Protein AF-A0A1Z5JVR9-F1 (afdb_monomer)

Radius of gyration: 20.33 Å; Cα contacts (8 Å, |Δi|>4): 1085; chains: 1; bounding box: 62×48×55 Å

Structure (mmCIF, N/CA/C/O backbone):
data_AF-A0A1Z5JVR9-F1
#
_entry.id   AF-A0A1Z5JVR9-F1
#
loop_
_atom_site.group_PDB
_atom_site.id
_atom_site.type_symbol
_atom_site.label_atom_id
_atom_site.label_alt_id
_atom_site.label_comp_id
_atom_site.label_asym_id
_atom_site.label_entity_id
_atom_site.label_seq_id
_atom_site.pdbx_PDB_ins_code
_atom_site.Cartn_x
_atom_site.Cartn_y
_atom_site.Cartn_z
_atom_site.occupancy
_atom_site.B_iso_or_equiv
_atom_site.auth_seq_id
_atom_site.auth_comp_id
_atom_site.auth_asym_id
_atom_site.auth_atom_id
_atom_site.pdbx_PDB_model_num
ATOM 1 N N . MET A 1 1 ? 17.087 -15.011 2.589 1.00 89.62 1 MET A N 1
ATOM 2 C CA . MET A 1 1 ? 15.636 -14.911 2.902 1.00 89.62 1 MET A CA 1
ATOM 3 C C . MET A 1 1 ? 15.065 -13.779 2.069 1.00 89.62 1 MET A C 1
ATOM 5 O O . MET A 1 1 ? 15.806 -12.842 1.800 1.00 89.62 1 MET A O 1
ATOM 9 N N . PHE A 1 2 ? 13.799 -13.837 1.648 1.00 95.06 2 PHE A N 1
ATOM 10 C CA . PHE A 1 2 ? 13.234 -12.813 0.753 1.00 95.06 2 PHE A CA 1
ATOM 11 C C . PHE A 1 2 ? 13.211 -11.398 1.365 1.00 95.06 2 PHE A C 1
ATOM 13 O O . PHE A 1 2 ? 13.175 -10.415 0.634 1.00 95.06 2 PHE A O 1
ATOM 20 N N . ASP A 1 3 ? 13.256 -11.304 2.692 1.00 95.25 3 ASP A N 1
ATOM 21 C CA . ASP A 1 3 ? 13.070 -10.099 3.496 1.00 95.25 3 ASP A CA 1
ATOM 22 C C . ASP A 1 3 ? 14.330 -9.677 4.274 1.00 95.25 3 ASP A C 1
ATOM 24 O O . ASP A 1 3 ? 14.244 -8.994 5.292 1.00 95.25 3 ASP A O 1
ATOM 28 N N . SER A 1 4 ? 15.514 -10.094 3.816 1.00 95.50 4 SER A N 1
ATOM 29 C CA . SER A 1 4 ? 16.772 -9.899 4.548 1.00 95.50 4 SER A CA 1
ATOM 30 C C . SER A 1 4 ? 17.399 -8.503 4.427 1.00 95.50 4 SER A C 1
ATOM 32 O O . SER A 1 4 ? 18.427 -8.261 5.051 1.00 95.50 4 SER A O 1
ATOM 34 N N . TYR A 1 5 ? 16.859 -7.608 3.591 1.00 95.81 5 TYR A N 1
ATOM 35 C CA . TYR A 1 5 ? 17.392 -6.251 3.403 1.00 95.81 5 TYR A CA 1
ATOM 36 C C . TYR A 1 5 ? 16.426 -5.169 3.891 1.00 95.81 5 TYR A C 1
ATOM 38 O O . TYR A 1 5 ? 16.798 -4.334 4.714 1.00 95.81 5 TYR A O 1
ATOM 46 N N . LYS A 1 6 ? 15.189 -5.166 3.382 1.00 96.12 6 LYS A N 1
ATOM 47 C CA . LYS A 1 6 ? 14.137 -4.215 3.777 1.00 96.12 6 LYS A CA 1
ATOM 48 C C . LYS A 1 6 ? 12.778 -4.896 3.788 1.00 96.12 6 LYS A C 1
ATOM 50 O O . LYS A 1 6 ? 12.547 -5.811 3.006 1.00 96.12 6 LYS A O 1
ATOM 55 N N . ILE A 1 7 ? 11.877 -4.396 4.624 1.00 97.38 7 ILE A N 1
ATOM 56 C CA . ILE A 1 7 ? 10.496 -4.857 4.780 1.00 97.38 7 ILE A CA 1
ATOM 57 C C . ILE A 1 7 ? 9.551 -3.670 4.881 1.00 97.38 7 ILE A C 1
ATOM 59 O O . ILE A 1 7 ? 9.954 -2.576 5.271 1.00 97.38 7 ILE A O 1
ATOM 63 N N . GLY A 1 8 ? 8.282 -3.880 4.555 1.00 96.12 8 GLY A N 1
ATOM 64 C CA . GLY A 1 8 ? 7.293 -2.827 4.709 1.00 96.12 8 GLY A CA 1
ATOM 65 C C . GLY A 1 8 ? 5.887 -3.226 4.299 1.00 96.12 8 GLY A C 1
ATOM 66 O O . GLY A 1 8 ? 5.615 -4.369 3.925 1.00 96.12 8 GLY A O 1
ATOM 67 N N . ASN A 1 9 ? 5.012 -2.227 4.393 1.00 96.44 9 ASN A N 1
ATOM 68 C CA . ASN A 1 9 ? 3.594 -2.275 4.060 1.00 96.44 9 ASN A CA 1
ATOM 69 C C . ASN A 1 9 ? 2.853 -3.482 4.653 1.00 96.44 9 ASN A C 1
ATOM 71 O O . ASN A 1 9 ? 2.318 -4.313 3.927 1.00 96.44 9 ASN A O 1
ATOM 75 N N . ALA A 1 10 ? 2.851 -3.582 5.982 1.00 96.75 10 ALA A N 1
ATOM 76 C CA . ALA A 1 10 ? 2.145 -4.636 6.696 1.00 96.75 10 ALA A CA 1
ATOM 77 C C . ALA A 1 10 ? 0.623 -4.539 6.500 1.00 96.75 10 ALA A C 1
ATOM 79 O O . ALA A 1 10 ? 0.042 -3.454 6.599 1.00 96.75 10 ALA A O 1
ATOM 80 N N . ARG A 1 11 ? -0.033 -5.684 6.295 1.00 97.44 11 ARG A N 1
ATOM 81 C CA . ARG A 1 11 ? -1.494 -5.832 6.304 1.00 97.44 11 ARG A CA 1
ATOM 82 C C . ARG A 1 11 ? -1.877 -6.912 7.291 1.00 97.44 11 ARG A C 1
ATOM 84 O O . ARG A 1 11 ? -1.492 -8.064 7.115 1.00 97.44 11 ARG A O 1
ATOM 91 N N . VAL A 1 12 ? -2.594 -6.518 8.339 1.00 95.75 12 VAL A N 1
ATOM 92 C CA . VAL A 1 12 ? -2.907 -7.374 9.483 1.00 95.75 12 VAL A CA 1
ATOM 93 C C . VAL A 1 12 ? -4.393 -7.668 9.538 1.00 95.75 12 VAL A C 1
ATOM 95 O O . VAL A 1 12 ? -5.216 -6.756 9.568 1.00 95.75 12 VAL A O 1
ATOM 98 N N . HIS A 1 13 ? -4.714 -8.949 9.617 1.00 92.81 13 HIS A N 1
ATOM 99 C CA . HIS A 1 13 ? -6.038 -9.443 9.955 1.00 92.81 13 HIS A CA 1
ATOM 100 C C . HIS A 1 13 ? -6.019 -10.026 11.360 1.00 92.81 13 HIS A C 1
ATOM 102 O O . HIS A 1 13 ? -5.009 -10.579 11.800 1.00 92.81 13 HIS A O 1
ATOM 108 N N . ARG A 1 14 ? -7.140 -9.883 12.063 1.00 88.38 14 ARG A N 1
ATOM 109 C CA . ARG A 1 14 ? -7.349 -10.404 13.412 1.00 88.38 14 ARG A CA 1
ATOM 110 C C . ARG A 1 14 ? -8.576 -11.302 13.399 1.00 88.38 14 ARG A C 1
ATOM 112 O O . ARG A 1 14 ? -9.646 -10.862 12.994 1.00 88.38 14 ARG A O 1
ATOM 119 N N . TYR A 1 15 ? -8.421 -12.509 13.916 1.00 84.50 15 TYR A N 1
ATOM 120 C CA . TYR A 1 15 ? -9.475 -13.500 14.049 1.00 84.50 15 TYR A CA 1
ATOM 121 C C . TYR A 1 15 ? -9.699 -13.809 15.523 1.00 84.50 15 TYR A C 1
ATOM 123 O O . TYR A 1 15 ? -8.776 -14.216 16.229 1.00 84.50 15 TYR A O 1
ATOM 131 N N . ALA A 1 16 ? -10.926 -13.628 16.001 1.00 71.88 16 ALA A N 1
ATOM 132 C CA . ALA A 1 16 ? -11.314 -14.141 17.307 1.00 71.88 16 ALA A CA 1
ATOM 133 C C . ALA A 1 16 ? -11.504 -15.666 17.211 1.00 71.88 16 ALA A C 1
ATOM 135 O O . ALA A 1 16 ? -12.230 -16.142 16.333 1.00 71.88 16 ALA A O 1
ATOM 136 N N . ARG A 1 17 ? -10.855 -16.433 18.096 1.00 62.22 17 ARG A N 1
ATOM 137 C CA . ARG A 1 17 ? -11.287 -17.808 18.402 1.00 62.22 17 ARG A CA 1
ATOM 138 C C . ARG A 1 17 ? -12.470 -17.742 19.374 1.00 62.22 17 ARG A C 1
ATOM 140 O O . ARG A 1 17 ? -12.709 -16.680 19.936 1.00 62.22 17 ARG A O 1
ATOM 147 N N . ASP A 1 18 ? -13.236 -18.830 19.483 1.00 56.41 18 ASP A N 1
ATOM 148 C CA . ASP A 1 18 ? -14.509 -18.956 20.219 1.00 56.41 18 ASP A CA 1
ATOM 149 C C . ASP A 1 18 ? -14.723 -18.003 21.412 1.00 56.41 18 ASP A C 1
ATOM 151 O O . ASP A 1 18 ? -13.815 -17.710 22.187 1.00 56.41 18 ASP A O 1
ATOM 155 N N . THR A 1 19 ? -15.986 -17.609 21.616 1.00 52.62 19 THR A N 1
ATOM 156 C CA . THR A 1 19 ? -16.496 -16.552 22.520 1.00 52.62 19 THR A CA 1
ATOM 157 C C . THR A 1 19 ? -16.168 -16.688 24.018 1.00 52.62 19 THR A C 1
ATOM 159 O O . THR A 1 19 ? -16.739 -15.966 24.835 1.00 52.62 19 THR A O 1
ATOM 162 N N . THR A 1 20 ? -15.314 -17.628 24.416 1.00 50.97 20 THR A N 1
ATOM 163 C CA . THR A 1 20 ? -14.988 -17.934 25.813 1.00 50.97 20 THR A CA 1
ATOM 164 C C . THR A 1 20 ? -13.526 -17.711 26.188 1.00 50.97 20 THR A C 1
ATOM 166 O O . THR A 1 20 ? -13.240 -17.737 27.382 1.00 50.97 20 THR A O 1
ATOM 169 N N . ASP A 1 21 ? -12.617 -17.470 25.234 1.00 49.16 21 ASP A N 1
ATOM 170 C CA . ASP A 1 21 ? -11.199 -17.224 25.533 1.00 49.16 21 ASP A CA 1
ATOM 171 C C . ASP A 1 21 ? -10.646 -16.008 24.778 1.00 49.16 21 ASP A C 1
ATOM 173 O O . ASP A 1 21 ? -10.970 -15.761 23.620 1.00 49.16 21 ASP A O 1
ATOM 177 N N . SER A 1 22 ? -9.757 -15.253 25.424 1.00 56.34 22 SER A N 1
ATOM 178 C CA . SER A 1 22 ? -9.092 -14.066 24.863 1.00 56.34 22 SER A CA 1
ATOM 179 C C . SER A 1 22 ? -8.033 -14.385 23.788 1.00 56.34 22 SER A C 1
ATOM 181 O O . SER A 1 22 ? -7.131 -13.577 23.553 1.00 56.34 22 SER A O 1
ATOM 183 N N . ASP A 1 23 ? -8.078 -15.570 23.176 1.00 69.50 23 ASP A N 1
ATOM 184 C CA . ASP A 1 23 ? -7.028 -16.108 22.303 1.00 69.50 23 ASP A CA 1
ATOM 185 C C . ASP A 1 23 ? -7.302 -15.712 20.840 1.00 69.50 23 ASP A C 1
ATOM 187 O O . ASP A 1 23 ? -7.823 -16.479 20.031 1.00 69.50 23 ASP A O 1
ATOM 191 N N . ALA A 1 24 ? -7.006 -14.454 20.508 1.00 81.19 24 ALA A N 1
ATOM 192 C CA . ALA A 1 24 ? -7.095 -13.959 19.137 1.00 81.19 24 ALA A CA 1
ATOM 193 C C . ALA A 1 24 ? -5.875 -14.392 18.310 1.00 81.19 24 ALA A C 1
ATOM 195 O O . ALA A 1 24 ? -4.736 -14.331 18.772 1.00 81.19 24 ALA A O 1
ATOM 196 N N . GLU A 1 25 ? -6.102 -14.759 17.054 1.00 88.75 25 GLU A N 1
ATOM 197 C CA . GLU A 1 25 ? -5.044 -15.051 16.091 1.00 88.75 25 GLU A CA 1
ATOM 198 C C . GLU A 1 25 ? -4.889 -13.885 15.118 1.00 88.75 25 GLU A C 1
ATOM 200 O O . GLU A 1 25 ? -5.862 -13.375 14.567 1.00 88.75 25 GLU A O 1
ATOM 205 N N . TYR A 1 26 ? -3.654 -13.451 14.907 1.00 92.00 26 TYR A N 1
ATOM 206 C CA . TYR A 1 26 ? -3.318 -12.379 13.987 1.00 92.00 26 TYR A CA 1
ATOM 207 C C . TYR A 1 26 ? -2.502 -12.950 12.840 1.00 92.00 26 TYR A C 1
ATOM 209 O O . TYR A 1 26 ? -1.554 -13.707 13.058 1.00 92.00 26 TYR A O 1
ATOM 217 N N . VAL A 1 27 ? -2.835 -12.533 11.625 1.00 95.06 27 VAL A N 1
ATOM 218 C CA . VAL A 1 27 ? -2.082 -12.866 10.416 1.00 95.06 27 VAL A CA 1
ATOM 219 C C . VAL A 1 27 ? -1.643 -11.566 9.766 1.00 95.06 27 VAL A C 1
ATOM 221 O O . VAL A 1 27 ? -2.454 -10.665 9.568 1.00 95.06 27 VAL A O 1
ATOM 224 N N . MET A 1 28 ? -0.357 -11.462 9.456 1.00 96.94 28 MET A N 1
ATOM 225 C CA . MET A 1 28 ? 0.241 -10.333 8.760 1.00 96.94 28 MET A CA 1
ATOM 226 C C . MET A 1 28 ? 0.787 -10.802 7.423 1.00 96.94 28 MET A C 1
ATOM 228 O O . MET A 1 28 ? 1.567 -11.749 7.378 1.00 96.94 28 MET A O 1
ATOM 232 N N . TRP A 1 29 ? 0.460 -10.076 6.363 1.00 98.38 29 TRP A N 1
ATOM 233 C CA . TRP A 1 29 ? 1.217 -10.108 5.117 1.00 98.38 29 TRP A CA 1
ATOM 234 C C . TRP A 1 29 ? 2.088 -8.865 5.034 1.00 98.38 29 TRP A C 1
ATOM 236 O O . TRP A 1 29 ? 1.686 -7.783 5.465 1.00 98.38 29 TRP A O 1
ATOM 246 N N . TYR A 1 30 ? 3.290 -9.020 4.495 1.00 98.25 30 TYR A N 1
ATOM 247 C CA . TYR A 1 30 ? 4.237 -7.925 4.313 1.00 98.25 30 TYR A CA 1
ATOM 248 C C . TYR A 1 30 ? 5.119 -8.205 3.101 1.00 98.25 30 TYR A C 1
ATOM 250 O O . TYR A 1 30 ? 5.348 -9.363 2.744 1.00 98.25 30 TYR A O 1
ATOM 258 N N . HIS A 1 31 ? 5.622 -7.153 2.457 1.00 98.06 31 HIS A N 1
ATOM 259 C CA . HIS A 1 31 ? 6.620 -7.325 1.405 1.00 98.06 31 HIS A CA 1
ATOM 260 C C . HIS A 1 31 ? 8.041 -7.212 1.955 1.00 98.06 31 HIS A C 1
ATOM 262 O O . HIS A 1 31 ? 8.273 -6.587 2.995 1.00 98.06 31 HIS A O 1
ATOM 268 N N . GLY A 1 32 ? 8.994 -7.782 1.226 1.00 97.38 32 GLY A N 1
ATOM 269 C CA . GLY A 1 32 ? 10.408 -7.693 1.540 1.00 97.38 32 GLY A CA 1
ATOM 270 C C . GLY A 1 32 ? 11.299 -7.680 0.302 1.00 97.38 32 GLY A C 1
ATOM 271 O O . GLY A 1 32 ? 10.974 -8.269 -0.734 1.00 97.38 32 GLY A O 1
ATOM 272 N N . ARG A 1 33 ? 12.441 -7.008 0.449 1.00 97.12 33 ARG A N 1
ATOM 273 C CA . ARG A 1 33 ? 13.585 -7.015 -0.463 1.00 97.12 33 ARG A CA 1
ATOM 274 C C . ARG A 1 33 ? 14.689 -7.841 0.187 1.00 97.12 33 ARG A C 1
ATOM 276 O O . ARG A 1 33 ? 14.989 -7.646 1.368 1.00 97.12 33 ARG A O 1
ATOM 283 N N . SER A 1 34 ? 15.333 -8.702 -0.596 1.00 96.56 34 SER A N 1
ATOM 284 C CA . SER A 1 34 ? 16.485 -9.479 -0.142 1.00 96.56 34 SER A CA 1
ATOM 285 C C . SER A 1 34 ? 17.801 -8.778 -0.472 1.00 96.56 34 SER A C 1
ATOM 287 O O . SER A 1 34 ? 17.864 -7.927 -1.364 1.00 96.56 34 SER A O 1
ATOM 289 N N . ILE A 1 35 ? 18.868 -9.145 0.239 1.00 95.50 35 ILE A N 1
ATOM 290 C CA . ILE A 1 35 ? 20.216 -8.618 -0.024 1.00 95.50 35 ILE A CA 1
ATOM 291 C C . ILE A 1 35 ? 20.681 -9.040 -1.419 1.00 95.50 35 ILE A C 1
ATOM 293 O O . ILE A 1 35 ? 21.250 -8.224 -2.140 1.00 95.50 35 ILE A O 1
ATOM 297 N N . GLU A 1 36 ? 20.396 -10.281 -1.819 1.00 94.38 36 GLU A N 1
ATOM 298 C CA . GLU A 1 36 ? 20.779 -10.814 -3.128 1.00 94.38 36 GLU A CA 1
ATOM 299 C C . GLU A 1 36 ? 20.139 -10.003 -4.259 1.00 94.38 36 GLU A C 1
ATOM 301 O O . GLU A 1 36 ? 20.830 -9.583 -5.180 1.00 94.38 36 GLU A O 1
ATOM 306 N N . MET A 1 37 ? 18.841 -9.701 -4.144 1.00 94.44 37 MET A N 1
ATOM 307 C CA . MET A 1 37 ? 18.119 -8.882 -5.120 1.00 94.44 37 MET A CA 1
ATOM 308 C C . MET A 1 37 ? 18.607 -7.427 -5.140 1.00 94.44 37 MET A C 1
ATOM 310 O O . MET A 1 37 ? 18.604 -6.794 -6.187 1.00 94.44 37 MET A O 1
ATOM 314 N N . GLN A 1 38 ? 19.018 -6.878 -3.995 1.00 92.81 38 GLN A N 1
ATOM 315 C CA . GLN A 1 38 ? 19.537 -5.510 -3.913 1.00 92.81 38 GLN A CA 1
ATOM 316 C C . GLN A 1 38 ? 20.960 -5.368 -4.485 1.00 92.81 38 GLN A C 1
ATOM 318 O O . GLN A 1 38 ? 21.343 -4.277 -4.911 1.00 92.81 38 GLN A O 1
ATOM 323 N N . GLN A 1 39 ? 21.763 -6.432 -4.429 1.00 92.75 39 GLN A N 1
ATOM 324 C CA . GLN A 1 39 ? 23.162 -6.446 -4.873 1.00 92.75 39 GLN A CA 1
ATOM 325 C C . GLN A 1 39 ? 23.344 -6.953 -6.306 1.00 92.75 39 GLN A C 1
ATOM 327 O O . GLN A 1 39 ? 24.467 -6.917 -6.822 1.00 92.75 39 GLN A O 1
ATOM 332 N N . ASP A 1 40 ? 22.271 -7.424 -6.936 1.00 91.75 40 ASP A N 1
ATOM 333 C CA . ASP A 1 40 ? 22.281 -7.817 -8.333 1.00 91.75 40 ASP A CA 1
ATOM 334 C C . ASP A 1 40 ? 22.666 -6.621 -9.218 1.00 91.75 40 ASP A C 1
ATOM 336 O O . ASP A 1 40 ? 22.093 -5.538 -9.130 1.00 91.75 40 ASP A O 1
ATOM 340 N N . LYS A 1 41 ? 23.704 -6.811 -10.037 1.00 86.56 41 LYS A N 1
ATOM 341 C CA . LYS A 1 41 ? 24.254 -5.775 -10.922 1.00 86.56 41 LYS A CA 1
ATOM 342 C C . LYS A 1 41 ? 23.602 -5.779 -12.300 1.00 86.56 41 LYS A C 1
ATOM 344 O O . LYS A 1 41 ? 23.745 -4.794 -13.025 1.00 86.56 41 LYS A O 1
ATOM 349 N N . GLU A 1 42 ? 22.933 -6.873 -12.657 1.00 87.75 42 GLU A N 1
ATOM 350 C CA . GLU A 1 42 ? 22.206 -6.996 -13.920 1.00 87.75 42 GLU A CA 1
ATOM 351 C C . GLU A 1 42 ? 20.878 -6.237 -13.856 1.00 87.75 42 GLU A C 1
ATOM 353 O O . GLU A 1 42 ? 20.408 -5.713 -14.866 1.00 87.75 42 GLU A O 1
ATOM 358 N N . THR A 1 43 ? 20.305 -6.114 -12.655 1.00 86.75 43 THR A N 1
ATOM 359 C CA . THR A 1 43 ? 19.048 -5.407 -12.428 1.00 86.75 43 THR A CA 1
ATOM 360 C C . THR A 1 43 ? 19.265 -4.054 -11.754 1.00 86.75 43 THR A C 1
ATOM 362 O O . THR A 1 43 ? 20.111 -3.875 -10.881 1.00 86.75 43 THR A O 1
ATOM 365 N N . ARG A 1 44 ? 18.497 -3.045 -12.179 1.00 91.06 44 ARG A N 1
ATOM 366 C CA . ARG A 1 44 ? 18.555 -1.678 -11.621 1.00 91.06 44 ARG A CA 1
ATOM 367 C C . ARG A 1 44 ? 17.220 -1.315 -11.005 1.00 91.06 44 ARG A C 1
ATOM 369 O O . ARG A 1 44 ? 16.541 -0.405 -11.471 1.00 91.06 44 ARG A O 1
ATOM 376 N N . LEU A 1 45 ? 16.817 -2.087 -10.004 1.00 94.06 45 LEU A N 1
ATOM 377 C CA . LEU A 1 45 ? 15.502 -1.961 -9.381 1.00 94.06 45 LEU A CA 1
ATOM 378 C C . LEU A 1 45 ? 15.393 -0.660 -8.572 1.00 94.06 45 LEU A C 1
ATOM 380 O O . LEU A 1 45 ? 16.401 -0.155 -8.065 1.00 94.06 45 LEU A O 1
ATOM 384 N N . PRO A 1 46 ? 14.182 -0.092 -8.426 1.00 92.19 46 PRO A N 1
ATOM 385 C CA . PRO A 1 46 ? 13.990 1.108 -7.630 1.00 92.19 46 PRO A CA 1
ATOM 386 C C . PRO A 1 46 ? 14.386 0.853 -6.166 1.00 92.19 46 PRO A C 1
ATOM 388 O O . PRO A 1 46 ? 14.216 -0.271 -5.680 1.00 92.19 46 PRO A O 1
ATOM 391 N N . PRO A 1 47 ? 14.854 1.884 -5.433 1.00 89.88 47 PRO A N 1
ATOM 392 C CA . PRO A 1 47 ? 15.319 1.773 -4.046 1.00 89.88 47 PRO A CA 1
ATOM 393 C C . PRO A 1 47 ? 14.147 1.626 -3.055 1.00 89.88 47 PRO A C 1
ATOM 395 O O . PRO A 1 47 ? 13.959 2.425 -2.139 1.00 89.88 47 PRO A O 1
ATOM 398 N N . LEU A 1 48 ? 13.328 0.600 -3.265 1.00 93.19 48 LEU A N 1
ATOM 399 C CA . LEU A 1 48 ? 12.122 0.258 -2.521 1.00 93.19 48 LEU A CA 1
ATOM 400 C C . LEU A 1 48 ? 12.309 -1.079 -1.793 1.00 93.19 48 LEU A C 1
ATOM 402 O O . LEU A 1 48 ? 13.091 -1.933 -2.217 1.00 93.19 48 LEU A O 1
ATOM 406 N N . SER A 1 49 ? 11.518 -1.282 -0.740 1.00 94.62 49 SER A N 1
ATOM 407 C CA . SER A 1 49 ? 11.401 -2.537 0.020 1.00 94.62 49 SER A CA 1
ATOM 408 C C . SER A 1 49 ? 10.635 -3.648 -0.710 1.00 94.62 49 SER A C 1
ATOM 410 O O . SER A 1 49 ? 10.419 -4.711 -0.138 1.00 94.62 49 SER A O 1
ATOM 412 N N . THR A 1 50 ? 10.190 -3.410 -1.945 1.00 96.81 50 THR A N 1
ATOM 413 C CA . THR A 1 50 ? 9.468 -4.393 -2.760 1.00 96.81 50 THR A CA 1
ATOM 414 C C . THR A 1 50 ? 10.389 -5.528 -3.195 1.00 96.81 50 THR A C 1
ATOM 416 O O . THR A 1 50 ? 11.591 -5.357 -3.303 1.00 96.81 50 THR A O 1
ATOM 419 N N . GLY A 1 51 ? 9.846 -6.699 -3.474 1.00 96.94 51 GLY A N 1
ATOM 420 C CA . GLY A 1 51 ? 10.600 -7.862 -3.921 1.00 96.94 51 GLY A CA 1
ATOM 421 C C . GLY A 1 51 ? 9.662 -9.047 -3.995 1.00 96.94 51 GLY A C 1
ATOM 422 O O . GLY A 1 51 ? 9.213 -9.399 -5.079 1.00 96.94 51 GLY A O 1
ATOM 423 N N . ARG A 1 52 ? 9.316 -9.605 -2.837 1.00 97.75 52 ARG A N 1
ATOM 424 C CA . ARG A 1 52 ? 8.316 -10.674 -2.682 1.00 97.75 52 ARG A CA 1
ATOM 425 C C . ARG A 1 52 ? 7.443 -10.406 -1.465 1.00 97.75 52 ARG A C 1
ATOM 427 O O . ARG A 1 52 ? 7.762 -9.526 -0.664 1.00 97.75 52 ARG A O 1
ATOM 434 N N . ILE A 1 53 ? 6.350 -11.145 -1.330 1.00 98.50 53 ILE A N 1
ATOM 435 C CA . ILE A 1 53 ? 5.403 -11.015 -0.221 1.00 98.50 53 ILE A CA 1
ATOM 436 C C . ILE A 1 53 ? 5.443 -12.289 0.613 1.00 98.50 53 ILE A C 1
ATOM 438 O O . ILE A 1 53 ? 5.294 -13.388 0.082 1.00 98.50 53 ILE A O 1
ATOM 442 N N . GLY A 1 54 ? 5.625 -12.136 1.919 1.00 97.50 54 GLY A N 1
ATOM 443 C CA . GLY A 1 54 ? 5.548 -13.233 2.876 1.00 97.50 54 GLY A CA 1
ATOM 444 C C . GLY A 1 54 ? 4.477 -12.996 3.927 1.00 97.50 54 GLY A C 1
ATOM 445 O O . GLY A 1 54 ? 3.705 -12.031 3.871 1.00 97.50 54 GLY A O 1
ATOM 446 N N . ARG A 1 55 ? 4.447 -13.911 4.892 1.00 96.56 55 ARG A N 1
ATOM 447 C CA . ARG A 1 55 ? 3.416 -14.003 5.919 1.00 96.56 55 ARG A CA 1
ATOM 448 C C . ARG A 1 55 ? 4.041 -14.213 7.296 1.00 96.56 55 ARG A C 1
ATOM 450 O O . ARG A 1 55 ? 5.082 -14.854 7.430 1.00 96.56 55 ARG A O 1
ATOM 457 N N . ALA A 1 56 ? 3.393 -13.685 8.324 1.00 96.62 56 ALA A N 1
ATOM 458 C CA . ALA A 1 56 ? 3.712 -13.933 9.723 1.00 96.62 56 ALA A CA 1
ATOM 459 C C . ALA A 1 56 ? 2.428 -14.096 10.546 1.00 96.62 56 ALA A C 1
ATOM 461 O O . ALA A 1 56 ? 1.378 -13.558 10.191 1.00 96.62 56 ALA A O 1
ATOM 462 N N . THR A 1 57 ? 2.514 -14.816 11.660 1.00 94.88 57 THR A N 1
ATOM 463 C CA . THR A 1 57 ? 1.397 -15.039 12.587 1.00 94.88 57 THR A CA 1
ATOM 464 C C . THR A 1 57 ? 1.731 -14.557 13.990 1.00 94.88 57 THR A C 1
ATOM 466 O O . THR A 1 57 ? 2.893 -14.540 14.391 1.00 94.88 57 THR A O 1
ATOM 469 N N . SER A 1 58 ? 0.718 -14.173 14.759 1.00 93.19 58 SER A N 1
ATOM 470 C CA . SER A 1 58 ? 0.872 -13.750 16.150 1.00 93.19 58 SER A CA 1
ATOM 471 C C . SER A 1 58 ? -0.348 -14.137 16.980 1.00 93.19 58 SER A C 1
ATOM 473 O O . SER A 1 58 ? -1.459 -14.207 16.466 1.00 93.19 58 SER A O 1
ATOM 475 N N . ARG A 1 59 ? -0.153 -14.343 18.287 1.00 89.69 59 ARG A N 1
ATOM 476 C CA . ARG A 1 59 ? -1.247 -14.527 19.260 1.00 89.69 59 ARG A CA 1
ATOM 477 C C . ARG A 1 59 ? -1.679 -13.236 19.959 1.00 89.69 59 ARG A C 1
ATOM 479 O O . ARG A 1 59 ? -2.673 -13.210 20.669 1.00 89.69 59 ARG A O 1
ATOM 486 N N . ASN A 1 60 ? -0.912 -12.155 19.822 1.00 86.94 60 ASN A N 1
ATOM 487 C CA . ASN A 1 60 ? -1.172 -10.900 20.540 1.00 86.94 60 ASN A CA 1
ATOM 488 C C . ASN A 1 60 ? -1.078 -9.642 19.660 1.00 86.94 60 ASN A C 1
ATOM 490 O O . ASN A 1 60 ? -1.372 -8.540 20.133 1.00 86.94 60 ASN A O 1
ATOM 494 N N . GLY A 1 61 ? -0.679 -9.799 18.395 1.00 90.25 61 GLY A N 1
ATOM 495 C CA . GLY A 1 61 ? -0.465 -8.715 17.438 1.00 90.25 61 GLY A CA 1
ATOM 496 C C . GLY A 1 61 ? 0.835 -7.933 17.661 1.00 90.25 61 GLY A C 1
ATOM 497 O O . GLY A 1 61 ? 1.079 -6.947 16.976 1.00 90.25 61 GLY A O 1
ATOM 498 N N . LEU A 1 62 ? 1.680 -8.345 18.609 1.00 89.88 62 LEU A N 1
ATOM 499 C CA . LEU A 1 62 ? 2.915 -7.640 18.982 1.00 89.88 62 LEU A CA 1
ATOM 500 C C . LEU A 1 62 ? 4.165 -8.499 18.776 1.00 89.88 62 LEU A C 1
ATOM 502 O O . LEU A 1 62 ? 5.206 -7.985 18.378 1.00 89.88 62 LEU A O 1
ATOM 506 N N . ILE A 1 63 ? 4.060 -9.802 19.038 1.00 90.31 63 ILE A N 1
ATOM 507 C CA . ILE A 1 63 ? 5.134 -10.782 18.864 1.00 90.31 63 ILE A CA 1
ATOM 508 C C . ILE A 1 63 ? 4.754 -11.682 17.702 1.00 90.31 63 ILE A C 1
ATOM 510 O O . ILE A 1 63 ? 3.721 -12.347 17.750 1.00 90.31 63 ILE A O 1
ATOM 514 N N . TRP A 1 64 ? 5.583 -11.692 16.671 1.00 94.12 64 TRP A N 1
ATOM 515 C CA . TRP A 1 64 ? 5.260 -12.263 15.373 1.00 94.12 64 TRP A CA 1
ATOM 516 C C . TRP A 1 64 ? 6.249 -13.365 15.004 1.00 94.12 64 TRP A C 1
ATOM 518 O O . TRP A 1 64 ? 7.460 -13.203 15.149 1.00 94.12 64 TRP A O 1
ATOM 528 N N . GLU A 1 65 ? 5.723 -14.466 14.482 1.00 94.88 65 GLU A N 1
ATOM 529 C CA . GLU A 1 65 ? 6.479 -15.608 13.978 1.00 94.88 65 GLU A CA 1
ATOM 530 C C . GLU A 1 65 ? 6.347 -15.651 12.454 1.00 94.88 65 GLU A C 1
ATOM 532 O O . GLU A 1 65 ? 5.236 -15.648 11.924 1.00 94.88 65 GLU A O 1
ATOM 537 N N . LYS A 1 66 ? 7.478 -15.649 11.737 1.00 93.25 66 LYS A N 1
ATOM 538 C CA . LYS A 1 66 ? 7.480 -15.721 10.270 1.00 93.25 66 LYS A CA 1
ATOM 539 C C . LYS A 1 66 ? 7.064 -17.107 9.799 1.00 93.25 66 LYS A C 1
ATOM 541 O O . LYS A 1 66 ? 7.533 -18.116 10.328 1.00 93.25 66 LYS A O 1
ATOM 546 N N . ASP A 1 67 ? 6.302 -17.139 8.718 1.00 93.56 67 ASP A N 1
ATOM 547 C CA . ASP A 1 67 ? 6.120 -18.351 7.939 1.00 93.56 67 ASP A CA 1
ATOM 548 C C . ASP A 1 67 ? 7.394 -18.619 7.124 1.00 93.56 67 ASP A C 1
ATOM 550 O O . ASP A 1 67 ? 7.701 -17.927 6.154 1.00 93.56 67 ASP A O 1
ATOM 554 N N . THR A 1 68 ? 8.190 -19.595 7.561 1.00 92.00 68 THR A N 1
ATOM 555 C CA . THR A 1 68 ? 9.462 -19.945 6.905 1.00 92.00 68 THR A CA 1
ATOM 556 C C . THR A 1 68 ? 9.289 -20.932 5.755 1.00 92.00 68 THR A C 1
ATOM 558 O O . THR A 1 68 ? 10.238 -21.157 5.002 1.00 92.00 68 THR A O 1
ATOM 561 N N . VAL A 1 69 ? 8.092 -21.506 5.602 1.00 91.44 69 VAL A N 1
ATOM 562 C CA . VAL A 1 69 ? 7.769 -22.449 4.529 1.00 91.44 69 VAL A CA 1
ATOM 563 C C . VAL A 1 69 ? 7.159 -21.691 3.357 1.00 91.44 69 VAL A C 1
ATOM 565 O O . VAL A 1 69 ? 7.673 -21.793 2.243 1.00 91.44 69 VAL A O 1
ATOM 568 N N . GLY A 1 70 ? 6.140 -20.867 3.619 1.00 90.69 70 GLY A N 1
ATOM 569 C CA . GLY A 1 70 ? 5.387 -20.169 2.580 1.00 90.69 70 GLY A CA 1
ATOM 570 C C . GLY A 1 70 ? 4.613 -21.131 1.674 1.00 90.69 70 GLY A C 1
ATOM 571 O O . GLY A 1 70 ? 4.272 -22.248 2.067 1.00 90.69 70 GLY A O 1
ATOM 572 N N . SER A 1 71 ? 4.333 -20.696 0.448 1.00 93.31 71 SER A N 1
ATOM 573 C CA . SER A 1 71 ? 3.707 -21.531 -0.570 1.00 93.31 71 SER A CA 1
ATOM 574 C C . SER A 1 71 ? 4.752 -22.321 -1.359 1.00 93.31 71 SER A C 1
ATOM 576 O O . SER A 1 71 ? 5.782 -21.800 -1.783 1.00 93.31 71 SER A O 1
ATOM 578 N N . VAL A 1 72 ? 4.473 -23.607 -1.573 1.00 89.00 72 VAL A N 1
ATOM 579 C CA . VAL A 1 72 ? 5.383 -24.542 -2.258 1.00 89.00 72 VAL A CA 1
ATOM 580 C C . VAL A 1 72 ? 5.489 -24.305 -3.767 1.00 89.00 72 VAL A C 1
ATOM 582 O O . VAL A 1 72 ? 6.373 -24.877 -4.400 1.00 89.00 72 VAL A O 1
ATOM 585 N N . SER A 1 73 ? 4.584 -23.512 -4.347 1.00 87.50 73 SER A N 1
ATOM 586 C CA . SER A 1 73 ? 4.581 -23.166 -5.773 1.00 87.50 73 SER A CA 1
ATOM 587 C C . SER A 1 73 ? 5.427 -21.938 -6.106 1.00 87.50 73 SER A C 1
ATOM 589 O O . SER A 1 73 ? 5.576 -21.620 -7.283 1.00 87.50 73 SER A O 1
ATOM 591 N N . GLU A 1 74 ? 5.960 -21.242 -5.101 1.00 94.38 74 GLU A N 1
ATOM 592 C CA . GLU A 1 74 ? 6.687 -19.990 -5.304 1.00 94.38 74 GLU A CA 1
ATOM 593 C C . GLU A 1 74 ? 8.176 -20.205 -5.585 1.00 94.38 74 GLU A C 1
ATOM 595 O O . GLU A 1 74 ? 8.756 -21.268 -5.355 1.00 94.38 74 GLU A O 1
ATOM 600 N N . ASP A 1 75 ? 8.807 -19.152 -6.100 1.00 92.88 75 ASP A N 1
ATOM 601 C CA . ASP A 1 75 ? 10.172 -19.185 -6.619 1.00 92.88 75 ASP A CA 1
ATOM 602 C C . ASP A 1 75 ? 11.249 -19.427 -5.547 1.00 92.88 75 ASP A C 1
ATOM 604 O O . ASP A 1 75 ? 12.330 -19.927 -5.870 1.00 92.88 75 ASP A O 1
ATOM 608 N N . ILE A 1 76 ? 10.965 -19.109 -4.279 1.00 94.75 76 ILE A N 1
ATOM 609 C CA . ILE A 1 76 ? 11.815 -19.427 -3.123 1.00 94.75 76 ILE A CA 1
ATOM 610 C C . ILE A 1 76 ? 10.981 -19.748 -1.862 1.00 94.75 76 ILE A C 1
ATOM 612 O O . ILE A 1 76 ? 9.856 -19.268 -1.735 1.00 94.75 76 ILE A O 1
ATOM 616 N N . PRO A 1 77 ? 11.538 -20.484 -0.876 1.00 94.38 77 PRO A N 1
ATOM 617 C CA . PRO A 1 77 ? 10.857 -20.756 0.395 1.00 94.38 77 PRO A CA 1
ATOM 618 C C . PRO A 1 77 ? 10.559 -19.500 1.231 1.00 94.38 77 PRO A C 1
ATOM 620 O O . PRO A 1 77 ? 11.298 -18.511 1.185 1.00 94.38 77 PRO A O 1
ATOM 623 N N . GLY A 1 78 ? 9.520 -19.584 2.067 1.00 93.38 78 GLY A N 1
ATOM 624 C CA . GLY A 1 78 ? 9.108 -18.531 3.008 1.00 93.38 78 GLY A CA 1
ATOM 625 C C . GLY A 1 78 ? 8.306 -17.394 2.371 1.00 93.38 78 GLY A C 1
ATOM 626 O O . GLY A 1 78 ? 8.115 -16.347 2.985 1.00 93.38 78 GLY A O 1
ATOM 627 N N . VAL A 1 79 ? 7.860 -17.578 1.129 1.00 96.62 79 VAL A N 1
ATOM 628 C CA . VAL A 1 79 ? 7.138 -16.582 0.335 1.00 96.62 79 VAL A CA 1
ATOM 629 C C . VAL A 1 79 ? 5.713 -17.060 0.092 1.00 96.62 79 VAL A C 1
ATOM 631 O O . VAL A 1 79 ? 5.491 -18.227 -0.210 1.00 96.62 79 VAL A O 1
ATOM 634 N N . SER A 1 80 ? 4.743 -16.160 0.228 1.00 96.50 80 SER A N 1
ATOM 635 C CA . SER A 1 80 ? 3.339 -16.418 -0.115 1.00 96.50 80 SER A CA 1
ATOM 636 C C . SER A 1 80 ? 3.015 -15.998 -1.548 1.00 96.50 80 SER A C 1
ATOM 638 O O . SER A 1 80 ? 2.243 -16.676 -2.213 1.00 96.50 80 SER A O 1
ATOM 640 N N . LEU A 1 81 ? 3.608 -14.897 -2.023 1.00 97.38 81 LEU A N 1
ATOM 641 C CA . LEU A 1 81 ? 3.535 -14.467 -3.421 1.00 97.38 81 LEU A CA 1
ATOM 642 C C . LEU A 1 81 ? 4.918 -13.982 -3.876 1.00 97.38 81 LEU A C 1
ATOM 644 O O . LEU A 1 81 ? 5.429 -12.958 -3.403 1.00 97.38 81 LEU A O 1
ATOM 648 N N . GLY A 1 82 ? 5.543 -14.764 -4.751 1.00 96.88 82 GLY A N 1
ATOM 649 C CA . GLY A 1 82 ? 6.882 -14.568 -5.295 1.00 96.88 82 GLY A CA 1
ATOM 650 C C . GLY A 1 82 ? 6.885 -13.778 -6.593 1.00 96.88 82 GLY A C 1
ATOM 651 O O . GLY A 1 82 ? 5.911 -13.106 -6.928 1.00 96.88 82 GLY A O 1
ATOM 652 N N . LEU A 1 83 ? 7.996 -13.834 -7.326 1.00 96.69 83 LEU A N 1
ATOM 653 C CA . LEU A 1 83 ? 8.074 -13.232 -8.659 1.00 96.69 83 LEU A CA 1
ATOM 654 C C . LEU A 1 83 ? 7.400 -14.141 -9.678 1.00 96.69 83 LEU A C 1
ATOM 656 O O . LEU A 1 83 ? 7.582 -15.356 -9.635 1.00 96.69 83 LEU A O 1
ATOM 660 N N . ASN A 1 84 ? 6.685 -13.557 -10.632 1.00 95.00 84 ASN A N 1
ATOM 661 C CA . ASN A 1 84 ? 6.033 -14.335 -11.678 1.00 95.00 84 ASN A CA 1
ATOM 662 C C . ASN A 1 84 ? 7.068 -15.079 -12.542 1.00 95.00 84 ASN A C 1
ATOM 664 O O . ASN A 1 84 ? 7.986 -14.464 -13.086 1.00 95.00 84 ASN A O 1
ATOM 668 N N . GLN A 1 85 ? 6.926 -16.406 -12.627 1.00 92.19 85 GLN A N 1
ATOM 669 C CA . GLN A 1 85 ? 7.798 -17.296 -13.404 1.00 92.19 85 GLN A CA 1
ATOM 670 C C . GLN A 1 85 ? 7.119 -17.844 -14.668 1.00 92.19 85 GLN A C 1
ATOM 672 O O . GLN A 1 85 ? 7.792 -18.443 -15.506 1.00 92.19 85 GLN A O 1
ATOM 677 N N . ASP A 1 86 ? 5.808 -17.641 -14.819 1.00 88.44 86 ASP A N 1
ATOM 678 C CA . ASP A 1 86 ? 5.015 -18.261 -15.883 1.00 88.44 86 ASP A CA 1
ATOM 679 C C . ASP A 1 86 ? 5.176 -17.517 -17.212 1.00 88.44 86 ASP A C 1
ATOM 681 O O . ASP A 1 86 ? 5.281 -18.129 -18.277 1.00 88.44 86 ASP A O 1
ATOM 685 N N . ALA A 1 87 ? 5.242 -16.184 -17.155 1.00 90.19 87 ALA A N 1
ATOM 686 C CA . ALA A 1 87 ? 5.392 -15.339 -18.332 1.00 90.19 87 ALA A CA 1
ATOM 687 C C . ALA A 1 87 ? 6.363 -14.181 -18.078 1.00 90.19 87 ALA A C 1
ATOM 689 O O . ALA A 1 87 ? 6.119 -13.314 -17.239 1.00 90.19 87 ALA A O 1
ATOM 690 N N . TRP A 1 88 ? 7.437 -14.126 -18.873 1.00 89.62 88 TRP A N 1
ATOM 691 C CA . TRP A 1 88 ? 8.521 -13.140 -18.744 1.00 89.62 88 TRP A CA 1
ATOM 692 C C . TRP A 1 88 ? 8.092 -11.691 -19.023 1.00 89.62 88 TRP A C 1
ATOM 694 O O . TRP A 1 88 ? 8.806 -10.760 -18.654 1.00 89.62 88 TRP A O 1
ATOM 704 N N . TRP A 1 89 ? 6.946 -11.490 -19.681 1.00 91.12 89 TRP A N 1
ATOM 705 C CA . TRP A 1 89 ? 6.378 -10.171 -19.979 1.00 91.12 89 TRP A CA 1
ATOM 706 C C . TRP A 1 89 ? 5.393 -9.672 -18.914 1.00 91.12 89 TRP A C 1
ATOM 708 O O . TRP A 1 89 ? 4.916 -8.539 -19.024 1.00 91.12 89 TRP A O 1
ATOM 718 N N . SER A 1 90 ? 5.082 -10.484 -17.897 1.00 96.56 90 SER A N 1
ATOM 719 C CA . SER A 1 90 ? 4.142 -10.096 -16.842 1.00 96.56 90 SER A CA 1
ATOM 720 C C . SER A 1 90 ? 4.654 -8.894 -16.057 1.00 96.56 90 SER A C 1
ATOM 722 O O . SER A 1 90 ? 5.861 -8.656 -15.951 1.00 96.56 90 SER A O 1
ATOM 724 N N . PHE A 1 91 ? 3.742 -8.106 -15.495 1.00 97.31 91 PHE A N 1
ATOM 725 C CA . PHE A 1 91 ? 4.116 -6.852 -14.840 1.00 97.31 91 PHE A CA 1
ATOM 726 C C . PHE A 1 91 ? 4.913 -7.038 -13.546 1.00 97.31 91 PHE A C 1
ATOM 728 O O . PHE A 1 91 ? 5.487 -6.072 -13.062 1.00 97.31 91 PHE A O 1
ATOM 735 N N . ASP A 1 92 ? 4.931 -8.237 -12.973 1.00 97.06 92 ASP A N 1
ATOM 736 C CA . ASP A 1 92 ? 5.409 -8.549 -11.627 1.00 97.06 92 ASP A CA 1
ATOM 737 C C . ASP A 1 92 ? 6.630 -9.491 -11.613 1.00 97.06 92 ASP A C 1
ATOM 739 O O . ASP A 1 92 ? 6.917 -10.160 -10.619 1.00 97.06 92 ASP A O 1
ATOM 743 N N . VAL A 1 93 ? 7.383 -9.521 -12.719 1.00 97.06 93 VAL A N 1
ATOM 744 C CA . VAL A 1 93 ? 8.572 -10.378 -12.892 1.00 97.06 93 VAL A CA 1
ATOM 745 C C . VAL A 1 93 ? 9.844 -9.839 -12.230 1.00 97.06 93 VAL A C 1
ATOM 747 O O . VAL A 1 93 ? 10.722 -10.625 -11.889 1.00 97.06 93 VAL A O 1
ATOM 750 N N . ALA A 1 94 ? 9.983 -8.519 -12.044 1.00 96.50 94 ALA A N 1
ATOM 751 C CA . ALA A 1 94 ? 11.211 -7.925 -11.498 1.00 96.50 94 ALA A CA 1
ATOM 752 C C . ALA A 1 94 ? 11.120 -7.680 -9.986 1.00 96.50 94 ALA A C 1
ATOM 754 O O . ALA A 1 94 ? 12.086 -7.891 -9.251 1.00 96.50 94 ALA A O 1
ATOM 755 N N . HIS A 1 95 ? 9.961 -7.228 -9.504 1.00 97.56 95 HIS A N 1
ATOM 756 C CA . HIS A 1 95 ? 9.651 -7.148 -8.076 1.00 97.56 95 HIS A CA 1
ATOM 757 C C . HIS A 1 95 ? 8.146 -7.051 -7.828 1.00 97.56 95 HIS A C 1
ATOM 759 O O . HIS A 1 95 ? 7.434 -6.395 -8.585 1.00 97.56 95 HIS A O 1
ATOM 765 N N . CYS A 1 96 ? 7.697 -7.595 -6.698 1.00 97.25 96 CYS A N 1
ATOM 766 C CA . CYS A 1 96 ? 6.328 -7.498 -6.192 1.00 97.25 96 CYS A CA 1
ATOM 767 C C . CYS A 1 96 ? 6.264 -6.683 -4.894 1.00 97.25 96 CYS A C 1
ATOM 769 O O . CYS A 1 96 ? 7.165 -6.730 -4.057 1.00 97.25 96 CYS A O 1
ATOM 771 N N . GLY A 1 97 ? 5.184 -5.942 -4.691 1.00 97.81 97 GLY A N 1
ATOM 772 C CA . GLY A 1 97 ? 4.893 -5.215 -3.466 1.00 97.81 97 GLY A CA 1
ATOM 773 C C . GLY A 1 97 ? 3.453 -5.439 -3.030 1.00 97.81 97 GLY A C 1
ATOM 774 O O . GLY A 1 97 ? 2.532 -5.392 -3.840 1.00 97.81 97 GLY A O 1
ATOM 775 N N . LEU A 1 98 ? 3.256 -5.668 -1.734 1.00 98.44 98 LEU A N 1
ATOM 776 C CA . LEU A 1 98 ? 1.924 -5.752 -1.145 1.00 98.44 98 LEU A CA 1
ATOM 777 C C . LEU A 1 98 ? 1.206 -4.399 -1.229 1.00 98.44 98 LEU A C 1
ATOM 779 O O . LEU A 1 98 ? 1.847 -3.365 -1.037 1.00 98.44 98 LEU A O 1
ATOM 783 N N . GLY A 1 99 ? -0.101 -4.417 -1.498 1.00 97.69 99 GLY A N 1
ATOM 784 C CA . GLY A 1 99 ? -0.997 -3.265 -1.403 1.00 97.69 99 GLY A CA 1
ATOM 785 C C . GLY A 1 99 ? -2.036 -3.446 -0.304 1.00 97.69 99 GLY A C 1
ATOM 786 O O . GLY A 1 99 ? -1.970 -2.757 0.707 1.00 97.69 99 GLY A O 1
ATOM 787 N N . ASN A 1 100 ? -2.948 -4.402 -0.472 1.00 96.94 100 ASN A N 1
ATOM 788 C CA . ASN A 1 100 ? -4.045 -4.687 0.451 1.00 96.94 100 ASN A CA 1
ATOM 789 C C . ASN A 1 100 ? -4.375 -6.187 0.449 1.00 96.94 100 ASN A C 1
ATOM 791 O O . ASN A 1 100 ? -4.193 -6.859 -0.563 1.00 96.94 100 ASN A O 1
ATOM 795 N N . VAL A 1 101 ? -4.855 -6.706 1.580 1.00 96.50 101 VAL A N 1
ATOM 796 C CA . VAL A 1 101 ? -5.445 -8.048 1.676 1.00 96.50 101 VAL A CA 1
ATOM 797 C C . VAL A 1 101 ? -6.870 -7.865 2.170 1.00 96.50 101 VAL A C 1
ATOM 799 O O . VAL A 1 101 ? -7.068 -7.442 3.307 1.00 96.50 101 VAL A O 1
ATOM 802 N N . LEU A 1 102 ? -7.845 -8.154 1.319 1.00 92.12 102 LEU A N 1
ATOM 803 C CA . LEU A 1 102 ? -9.267 -7.980 1.579 1.00 92.12 102 LEU A CA 1
ATOM 804 C C . LEU A 1 102 ? -9.937 -9.339 1.804 1.00 92.12 102 LEU A C 1
ATOM 806 O O . LEU A 1 102 ? -9.641 -10.310 1.109 1.00 92.12 102 LEU A O 1
ATOM 810 N N . LEU A 1 103 ? -10.891 -9.374 2.732 1.00 85.38 103 LEU A N 1
ATOM 811 C CA . LEU A 1 103 ? -11.855 -10.460 2.907 1.00 85.38 103 LEU A CA 1
ATOM 812 C C . LEU A 1 103 ? -13.265 -9.887 2.672 1.00 85.38 103 LEU A C 1
ATOM 814 O O . LEU A 1 103 ? -13.869 -9.363 3.606 1.00 85.38 103 LEU A O 1
ATOM 818 N N . PRO A 1 104 ? -13.797 -9.929 1.435 1.00 61.38 104 PRO A N 1
ATOM 819 C CA . PRO A 1 104 ? -14.997 -9.172 1.054 1.00 61.38 104 PRO A CA 1
ATOM 820 C C . PRO A 1 104 ? -16.301 -9.606 1.746 1.00 61.38 104 PRO A C 1
ATOM 822 O O . PRO A 1 104 ? -17.294 -8.896 1.665 1.00 61.38 104 PRO A O 1
ATOM 825 N N . MET A 1 105 ? -16.321 -10.778 2.388 1.00 52.03 105 MET A N 1
ATOM 826 C CA . MET A 1 105 ? -17.545 -11.459 2.845 1.00 52.03 105 MET A CA 1
ATOM 827 C C . MET A 1 105 ? -17.585 -11.723 4.357 1.00 52.03 105 MET A C 1
ATOM 829 O O . MET A 1 105 ? -18.461 -12.445 4.831 1.00 52.03 105 MET A O 1
ATOM 833 N N . SER A 1 106 ? -16.656 -11.162 5.132 1.00 47.25 106 SER A N 1
ATOM 834 C CA . SER A 1 106 ? -16.626 -11.336 6.584 1.00 47.25 106 SER A CA 1
ATOM 835 C C . SER A 1 106 ? -16.844 -9.997 7.289 1.00 47.25 106 SER A C 1
ATOM 837 O O . SER A 1 106 ? -16.073 -9.055 7.115 1.00 47.25 106 SER A O 1
ATOM 839 N N . THR A 1 107 ? -17.846 -9.934 8.170 1.00 48.41 107 THR A N 1
ATOM 840 C CA . THR A 1 107 ? -17.777 -9.079 9.371 1.00 48.41 107 THR A CA 1
ATOM 841 C C . THR A 1 107 ? -16.525 -9.473 10.188 1.00 48.41 107 THR A C 1
ATOM 843 O O . THR A 1 107 ? -15.836 -10.410 9.791 1.00 48.41 107 THR A O 1
ATOM 846 N N . PRO A 1 108 ? -16.179 -8.857 11.338 1.00 41.47 108 PRO A N 1
ATOM 847 C CA . PRO A 1 108 ? -15.048 -9.305 12.182 1.00 41.47 108 PRO A CA 1
ATOM 848 C C . PRO A 1 108 ? -15.127 -10.769 12.694 1.00 41.47 108 PRO A C 1
ATOM 850 O O . PRO A 1 108 ? -14.407 -11.160 13.608 1.00 41.47 108 PRO A O 1
ATOM 853 N N . ALA A 1 109 ? -16.042 -11.562 12.138 1.00 43.28 109 ALA A N 1
ATOM 854 C CA . ALA A 1 109 ? -16.306 -12.955 12.369 1.00 43.28 109 ALA A CA 1
ATOM 855 C C . ALA A 1 109 ? -15.039 -13.796 12.193 1.00 43.28 109 ALA A C 1
ATOM 857 O O . ALA A 1 109 ? -14.415 -13.792 11.136 1.00 43.28 109 ALA A O 1
ATOM 858 N N . VAL A 1 110 ? -14.692 -14.487 13.284 1.00 45.62 110 VAL A N 1
ATOM 859 C CA . VAL A 1 110 ? -14.439 -15.935 13.363 1.00 45.62 110 VAL A CA 1
ATOM 860 C C . VAL A 1 110 ? -13.865 -16.535 12.082 1.00 45.62 110 VAL A C 1
ATOM 862 O O . VAL A 1 110 ? -14.511 -16.432 11.049 1.00 45.62 110 VAL A O 1
ATOM 865 N N . LEU A 1 111 ? -12.723 -17.233 12.173 1.00 45.78 111 LEU A N 1
ATOM 866 C CA . LEU A 1 111 ? -12.179 -18.121 11.127 1.00 45.78 111 LEU A CA 1
ATOM 867 C C . LEU A 1 111 ? -13.288 -19.024 10.546 1.00 45.78 111 LEU A C 1
ATOM 869 O O . LEU A 1 111 ? -13.488 -20.150 10.989 1.00 45.78 111 LEU A O 1
ATOM 873 N N . ALA A 1 112 ? -14.060 -18.516 9.595 1.00 40.84 112 ALA A N 1
ATOM 874 C CA . ALA A 1 112 ? -15.121 -19.240 8.938 1.00 40.84 112 ALA A CA 1
ATOM 875 C C . ALA A 1 112 ? -14.480 -19.863 7.707 1.00 40.84 112 ALA A C 1
ATOM 877 O O . ALA A 1 112 ? -13.904 -19.159 6.877 1.00 40.84 112 ALA A O 1
ATOM 878 N N . GLU A 1 113 ? -14.574 -21.185 7.612 1.00 41.19 113 GLU A N 1
ATOM 879 C CA . GLU A 1 113 ? -13.936 -22.060 6.620 1.00 41.19 113 GLU A CA 1
ATOM 880 C C . GLU A 1 113 ? -14.398 -21.832 5.156 1.00 41.19 113 GLU A C 1
ATOM 882 O O . GLU A 1 113 ? -14.363 -22.751 4.344 1.00 41.19 113 GLU A O 1
ATOM 887 N N . GLY A 1 114 ? -14.853 -20.629 4.782 1.00 51.47 114 GLY A N 1
ATOM 888 C CA . GLY A 1 114 ? -15.427 -20.340 3.462 1.00 51.47 114 GLY A CA 1
ATOM 889 C C . GLY A 1 114 ? -15.135 -18.959 2.863 1.00 51.47 114 GLY A C 1
ATOM 890 O O . GLY A 1 114 ? -15.690 -18.647 1.811 1.00 51.47 114 GLY A O 1
ATOM 891 N N . GLY A 1 115 ? -14.305 -18.119 3.492 1.00 69.50 115 GLY A N 1
ATOM 892 C CA . GLY A 1 115 ? -13.904 -16.825 2.923 1.00 69.50 115 GLY A CA 1
ATOM 893 C C . GLY A 1 115 ? -12.770 -16.957 1.898 1.00 69.50 115 GLY A C 1
ATOM 894 O O . GLY A 1 115 ? -11.826 -17.708 2.117 1.00 69.50 115 GLY A O 1
ATOM 895 N N . VAL A 1 116 ? -12.838 -16.211 0.790 1.00 87.25 116 VAL A N 1
ATOM 896 C CA . VAL A 1 116 ? -11.723 -16.073 -0.165 1.00 87.25 116 VAL A CA 1
ATOM 897 C C . VAL A 1 116 ? -11.035 -14.736 0.079 1.00 87.25 116 VAL A C 1
ATOM 899 O O . VAL A 1 116 ? -11.681 -13.687 0.054 1.00 87.25 116 VAL A O 1
ATOM 902 N N . TYR A 1 117 ? -9.725 -14.771 0.297 1.00 92.38 117 TYR A N 1
ATOM 903 C CA . TYR A 1 117 ? -8.895 -13.579 0.344 1.00 92.38 117 TYR A CA 1
ATOM 904 C C . TYR A 1 117 ? -8.640 -13.037 -1.058 1.00 92.38 117 TYR A C 1
ATOM 906 O O . TYR A 1 117 ? -8.321 -13.798 -1.973 1.00 92.38 117 TYR A O 1
ATOM 914 N N . LEU A 1 118 ? -8.674 -11.714 -1.190 1.00 95.88 118 LEU A N 1
ATOM 915 C CA . LEU A 1 118 ? -8.168 -10.983 -2.347 1.00 95.88 118 LEU A CA 1
ATOM 916 C C . LEU A 1 118 ? -6.936 -10.183 -1.921 1.00 95.88 118 LEU A C 1
ATOM 918 O O . LEU A 1 118 ? -7.040 -9.271 -1.104 1.00 95.88 118 LEU A O 1
ATOM 922 N N . MET A 1 119 ? -5.768 -10.501 -2.469 1.00 97.94 119 MET A N 1
ATOM 923 C CA . MET A 1 119 ? -4.561 -9.699 -2.299 1.00 97.94 119 MET A CA 1
ATOM 924 C C . MET A 1 119 ? -4.409 -8.785 -3.503 1.00 97.94 119 MET A C 1
ATOM 926 O O . MET A 1 119 ? -4.041 -9.236 -4.586 1.00 97.94 119 MET A O 1
ATOM 930 N N . TYR A 1 120 ? -4.642 -7.495 -3.301 1.00 98.44 120 TYR A N 1
ATOM 931 C CA . TYR A 1 120 ? -4.248 -6.478 -4.264 1.00 98.44 120 TYR A CA 1
ATOM 932 C C . TYR A 1 120 ? -2.773 -6.166 -4.053 1.00 98.44 120 TYR A C 1
ATOM 934 O O . TYR A 1 120 ? -2.339 -5.764 -2.967 1.00 98.44 120 TYR A O 1
ATOM 942 N N . TYR A 1 121 ? -1.989 -6.358 -5.101 1.00 98.69 121 TYR A N 1
ATOM 943 C CA . TYR A 1 121 ? -0.548 -6.170 -5.078 1.00 98.69 121 TYR A CA 1
ATOM 944 C C . TYR A 1 121 ? -0.125 -5.340 -6.283 1.00 98.69 121 TYR A C 1
ATOM 946 O O . TYR A 1 121 ? -0.898 -5.101 -7.208 1.00 98.69 121 TYR A O 1
ATOM 954 N N . HIS A 1 122 ? 1.107 -4.860 -6.261 1.00 98.56 122 HIS A N 1
ATOM 955 C CA . HIS A 1 122 ? 1.689 -4.162 -7.393 1.00 98.56 122 HIS A CA 1
ATOM 956 C C . HIS A 1 122 ? 3.027 -4.783 -7.767 1.00 98.56 122 HIS A C 1
ATOM 958 O O . HIS A 1 122 ? 3.701 -5.384 -6.931 1.00 98.56 122 HIS A O 1
ATOM 964 N N . GLY A 1 123 ? 3.424 -4.627 -9.021 1.00 97.94 123 GLY A N 1
ATOM 965 C CA . GLY A 1 123 ? 4.648 -5.214 -9.544 1.00 97.94 123 GLY A CA 1
ATOM 966 C C . GLY A 1 123 ? 5.311 -4.322 -10.576 1.00 97.94 123 GLY A C 1
ATOM 967 O O . GLY A 1 123 ? 4.646 -3.488 -11.194 1.00 97.94 123 GLY A O 1
ATOM 968 N N . GLY A 1 124 ? 6.624 -4.474 -10.712 1.00 97.25 124 GLY A N 1
ATOM 969 C CA . GLY A 1 124 ? 7.411 -3.916 -11.808 1.00 97.25 124 GLY A CA 1
ATOM 970 C C . GLY A 1 124 ? 8.056 -5.035 -12.625 1.00 97.25 124 GLY A C 1
ATOM 971 O O . GLY A 1 124 ? 8.448 -6.067 -12.073 1.00 97.25 124 GLY A O 1
ATOM 972 N N . ASN A 1 125 ? 8.170 -4.823 -13.935 1.00 96.19 125 ASN A N 1
ATOM 973 C CA . ASN A 1 125 ? 8.920 -5.677 -14.855 1.00 96.19 125 ASN A CA 1
ATOM 974 C C . ASN A 1 125 ? 10.267 -5.019 -15.203 1.00 96.19 125 ASN A C 1
ATOM 976 O O . ASN A 1 125 ? 10.629 -3.996 -14.633 1.00 96.19 125 ASN A O 1
ATOM 980 N N . PHE A 1 126 ? 11.036 -5.575 -16.135 1.00 95.44 126 PHE A N 1
ATOM 981 C CA . PHE A 1 126 ? 12.351 -5.021 -16.487 1.00 95.44 126 PHE A CA 1
ATOM 982 C C . PHE A 1 126 ? 12.298 -3.819 -17.454 1.00 95.44 126 PHE A C 1
ATOM 984 O O . PHE A 1 126 ? 13.326 -3.444 -18.011 1.00 95.44 126 PHE A O 1
ATOM 991 N N . GLU A 1 127 ? 11.127 -3.196 -17.658 1.00 95.06 127 GLU A N 1
ATOM 992 C CA . GLU A 1 127 ? 10.988 -1.969 -18.458 1.00 95.06 127 GLU A CA 1
ATOM 993 C C . GLU A 1 127 ? 11.830 -0.840 -17.841 1.00 95.06 127 GLU A C 1
ATOM 995 O O . GLU A 1 127 ? 11.708 -0.528 -16.652 1.00 95.06 127 GLU A O 1
ATOM 1000 N N . GLU A 1 128 ? 12.701 -0.241 -18.656 1.00 95.38 128 GLU A N 1
ATOM 1001 C CA . GLU A 1 128 ? 13.597 0.835 -18.239 1.00 95.38 128 GLU A CA 1
ATOM 1002 C C . GLU A 1 128 ? 12.895 2.192 -18.267 1.00 95.38 128 GLU A C 1
ATOM 1004 O O . GLU A 1 128 ? 12.226 2.565 -19.229 1.00 95.38 128 GLU A O 1
ATOM 1009 N N . THR A 1 129 ? 13.088 2.963 -17.204 1.00 94.50 129 THR A N 1
ATOM 1010 C CA . THR A 1 129 ? 12.626 4.344 -17.074 1.00 94.50 129 THR A CA 1
ATOM 1011 C C . THR A 1 129 ? 13.840 5.266 -16.934 1.00 94.50 129 THR A C 1
ATOM 1013 O O . THR A 1 129 ? 14.627 5.084 -15.998 1.00 94.50 129 THR A O 1
ATOM 1016 N N . PRO A 1 130 ? 14.009 6.268 -17.815 1.00 93.06 130 PRO A N 1
ATOM 1017 C CA . PRO A 1 130 ? 15.067 7.265 -17.680 1.00 93.06 130 PRO A CA 1
ATOM 1018 C C . PRO A 1 130 ? 14.870 8.117 -16.422 1.00 93.06 130 PRO A C 1
ATOM 1020 O O . PRO A 1 130 ? 13.857 8.798 -16.264 1.00 93.06 130 PRO A O 1
ATOM 1023 N N . LEU A 1 131 ? 15.850 8.119 -15.516 1.00 88.06 131 LEU A N 1
ATOM 1024 C CA . LEU A 1 131 ? 15.755 8.876 -14.264 1.00 88.06 131 LEU A CA 1
ATOM 1025 C C . LEU A 1 131 ? 15.802 10.386 -14.494 1.00 88.06 131 LEU A C 1
ATOM 1027 O O . LEU A 1 131 ? 15.154 11.121 -13.754 1.00 88.06 131 LEU A O 1
ATOM 1031 N N . ALA A 1 132 ? 16.503 10.850 -15.532 1.00 88.12 132 ALA A N 1
ATOM 1032 C CA . ALA A 1 132 ? 16.604 12.270 -15.870 1.00 88.12 132 ALA A CA 1
ATOM 1033 C C . ALA A 1 132 ? 15.238 12.929 -16.148 1.00 88.12 132 ALA A C 1
ATOM 1035 O O . ALA A 1 132 ? 15.085 14.133 -15.951 1.00 88.12 132 ALA A O 1
ATOM 1036 N N . GLU A 1 133 ? 14.225 12.151 -16.547 1.00 87.31 133 GLU A N 1
ATOM 1037 C CA . GLU A 1 133 ? 12.863 12.656 -16.746 1.00 87.31 133 GLU A CA 1
ATOM 1038 C C . GLU A 1 133 ? 12.161 13.028 -15.434 1.00 87.31 133 GLU A C 1
ATOM 1040 O O . GLU A 1 133 ? 11.260 13.863 -15.453 1.00 87.31 133 GLU A O 1
ATOM 1045 N N . TYR A 1 134 ? 12.538 12.419 -14.305 1.00 84.88 134 TYR A N 1
ATOM 1046 C CA . TYR A 1 134 ? 11.828 12.542 -13.020 1.00 84.88 134 TYR A CA 1
ATOM 1047 C C . TYR A 1 134 ? 12.711 13.082 -11.891 1.00 84.88 134 TYR A C 1
ATOM 1049 O O . TYR A 1 134 ? 12.204 13.577 -10.887 1.00 84.88 134 TYR A O 1
ATOM 1057 N N . MET A 1 135 ? 14.030 13.014 -12.056 1.00 81.38 135 MET A N 1
ATOM 1058 C CA . MET A 1 135 ? 15.033 13.491 -11.114 1.00 81.38 135 MET A CA 1
ATOM 1059 C C . MET A 1 135 ? 16.040 14.365 -11.872 1.00 81.38 135 MET A C 1
ATOM 1061 O O . MET A 1 135 ? 16.990 13.835 -12.445 1.00 81.38 135 MET A O 1
ATOM 1065 N N . PRO A 1 136 ? 15.885 15.702 -11.859 1.00 75.94 136 PRO A N 1
ATOM 1066 C CA . PRO A 1 136 ? 16.767 16.612 -12.600 1.00 75.94 136 PRO A CA 1
ATOM 1067 C C . PRO A 1 136 ? 18.249 16.532 -12.202 1.00 75.94 136 PRO A C 1
ATOM 1069 O O . PRO A 1 136 ? 19.116 16.950 -12.960 1.00 75.94 136 PRO A O 1
ATOM 1072 N N . SER A 1 137 ? 18.547 16.017 -11.006 1.00 80.56 137 SER A N 1
ATOM 1073 C CA . SER A 1 137 ? 19.907 15.798 -10.505 1.00 80.56 137 SER A CA 1
ATOM 1074 C C . SER A 1 137 ? 20.532 14.469 -10.948 1.00 80.56 137 SER A C 1
ATOM 1076 O O . SER A 1 137 ? 21.707 14.232 -10.663 1.00 80.56 137 SER A O 1
ATOM 1078 N N . ALA A 1 138 ? 19.775 13.587 -11.607 1.00 82.88 138 ALA A N 1
ATOM 1079 C CA . ALA A 1 138 ? 20.281 12.313 -12.099 1.00 82.88 138 ALA A CA 1
ATOM 1080 C C . ALA A 1 138 ? 21.127 12.493 -13.370 1.00 82.88 138 ALA A C 1
ATOM 1082 O O . ALA A 1 138 ? 20.939 13.430 -14.145 1.00 82.88 138 ALA A O 1
ATOM 1083 N N . SER A 1 139 ? 22.055 11.559 -13.599 1.00 84.56 139 SER A N 1
ATOM 1084 C CA . SER A 1 139 ? 22.789 11.483 -14.868 1.00 84.56 139 SER A CA 1
ATOM 1085 C C . SER A 1 139 ? 21.824 11.232 -16.030 1.00 84.56 139 SER A C 1
ATOM 1087 O O . SER A 1 139 ? 20.854 10.488 -15.875 1.00 84.56 139 SER A O 1
ATOM 1089 N N . THR A 1 140 ? 22.115 11.798 -17.204 1.00 84.56 140 THR A N 1
ATOM 1090 C CA . THR A 1 140 ? 21.292 11.643 -18.417 1.00 84.56 140 THR A CA 1
ATOM 1091 C C . THR A 1 140 ? 21.133 10.190 -18.848 1.00 84.56 140 THR A C 1
ATOM 1093 O O . THR A 1 140 ? 20.096 9.829 -19.393 1.00 84.56 140 THR A O 1
ATOM 1096 N N . ASP A 1 141 ? 22.130 9.358 -18.550 1.00 86.81 141 ASP A N 1
ATOM 1097 C CA . ASP A 1 141 ? 22.170 7.951 -18.960 1.00 86.81 141 ASP A CA 1
ATOM 1098 C C . ASP A 1 141 ? 21.670 7.006 -17.852 1.00 86.81 141 ASP A C 1
ATOM 1100 O O . ASP A 1 141 ? 21.693 5.782 -17.999 1.00 86.81 141 ASP A O 1
ATOM 1104 N N . ALA A 1 142 ? 21.255 7.551 -16.702 1.00 89.50 142 ALA A N 1
ATOM 1105 C CA . ALA A 1 142 ? 20.788 6.744 -15.586 1.00 89.50 142 ALA A CA 1
ATOM 1106 C C . ALA A 1 142 ? 19.363 6.239 -15.845 1.00 89.50 142 ALA A C 1
ATOM 1108 O O . ALA A 1 142 ? 18.432 7.020 -16.045 1.00 89.50 142 ALA A O 1
ATOM 1109 N N . VAL A 1 143 ? 19.192 4.920 -15.774 1.00 93.06 143 VAL A N 1
ATOM 1110 C CA . VAL A 1 143 ? 17.904 4.233 -15.927 1.00 93.06 143 VAL A CA 1
ATOM 1111 C C . VAL A 1 143 ? 17.606 3.372 -14.708 1.00 93.06 143 VAL A C 1
ATOM 1113 O O . VAL A 1 143 ? 18.518 2.842 -14.067 1.00 93.06 143 VAL A O 1
ATOM 1116 N N . VAL A 1 144 ? 16.318 3.223 -14.417 1.00 94.00 144 VAL A N 1
ATOM 1117 C CA . VAL A 1 144 ? 15.782 2.333 -13.385 1.00 94.00 144 VAL A CA 1
ATOM 1118 C C . VAL A 1 144 ? 14.795 1.363 -14.032 1.00 94.00 144 VAL A C 1
ATOM 1120 O O . VAL A 1 144 ? 13.972 1.764 -14.850 1.00 94.00 144 VAL A O 1
ATOM 1123 N N . GLN A 1 145 ? 14.879 0.088 -13.682 1.00 95.38 145 GLN A N 1
ATOM 1124 C CA . GLN A 1 145 ? 13.983 -0.963 -14.162 1.00 95.38 145 GLN A CA 1
ATOM 1125 C C . GLN A 1 145 ? 12.850 -1.182 -13.165 1.00 95.38 145 GLN A C 1
ATOM 1127 O O . GLN A 1 145 ? 13.079 -1.136 -11.960 1.00 95.38 145 GLN A O 1
ATOM 1132 N N . GLY A 1 146 ? 11.632 -1.433 -13.643 1.00 94.88 146 GLY A N 1
ATOM 1133 C CA . GLY A 1 146 ? 10.489 -1.754 -12.773 1.00 94.88 146 GLY A CA 1
ATOM 1134 C C . GLY A 1 146 ? 9.832 -0.553 -12.105 1.00 94.88 146 GLY A C 1
ATOM 1135 O O . GLY A 1 146 ? 8.955 -0.713 -11.262 1.00 94.88 146 GLY A O 1
ATOM 1136 N N . MET A 1 147 ? 10.197 0.668 -12.506 1.00 95.06 147 MET A N 1
ATOM 1137 C CA . MET A 1 147 ? 9.563 1.879 -11.982 1.00 95.06 147 MET A CA 1
ATOM 1138 C C . MET A 1 147 ? 8.110 2.030 -12.444 1.00 95.06 147 MET A C 1
ATOM 1140 O O . MET A 1 147 ? 7.280 2.521 -11.680 1.00 95.06 147 MET A 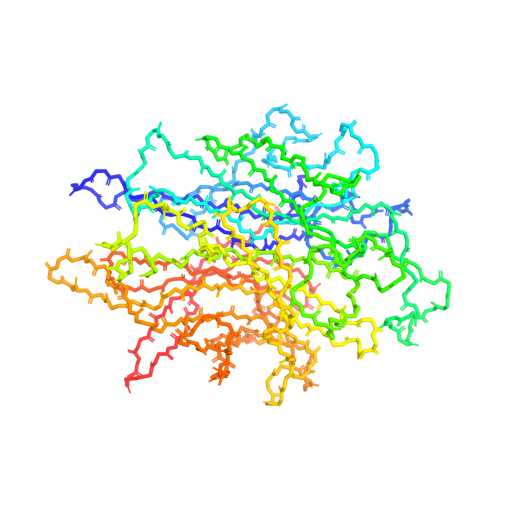O 1
ATOM 1144 N N . LYS A 1 148 ? 7.783 1.582 -13.664 1.00 95.44 148 LYS A N 1
ATOM 1145 C CA . LYS A 1 148 ? 6.419 1.601 -14.214 1.00 95.44 148 LYS A CA 1
ATOM 1146 C C . LYS A 1 148 ? 5.579 0.473 -13.616 1.00 95.44 148 LYS A C 1
ATOM 1148 O O . LYS A 1 148 ? 5.278 -0.531 -14.265 1.00 95.44 148 LYS A O 1
ATOM 1153 N N . MET A 1 149 ? 5.254 0.633 -12.337 1.00 97.94 149 MET A N 1
ATOM 1154 C CA . MET A 1 149 ? 4.501 -0.362 -11.590 1.00 97.94 149 MET A CA 1
ATOM 1155 C C . MET A 1 149 ? 3.046 -0.414 -12.052 1.00 97.94 149 MET A C 1
ATOM 1157 O O . MET A 1 149 ? 2.447 0.613 -12.386 1.00 97.94 149 MET A O 1
ATOM 1161 N N . ARG A 1 150 ? 2.496 -1.625 -12.048 1.00 98.19 150 ARG A N 1
ATOM 1162 C CA . ARG A 1 150 ? 1.095 -1.932 -12.352 1.00 98.19 150 ARG A CA 1
ATOM 1163 C C . ARG A 1 150 ? 0.497 -2.708 -11.179 1.00 98.19 150 ARG A C 1
ATOM 1165 O O . ARG A 1 150 ? 1.240 -3.274 -10.375 1.00 98.19 150 ARG A O 1
ATOM 1172 N N . ILE A 1 151 ? -0.825 -2.717 -11.069 1.00 98.69 151 ILE A N 1
ATOM 1173 C CA . ILE A 1 151 ? -1.558 -3.397 -9.995 1.00 98.69 151 ILE A CA 1
ATOM 1174 C C . ILE A 1 151 ? -2.196 -4.665 -10.544 1.00 98.69 151 ILE A C 1
ATOM 1176 O O . ILE A 1 151 ? -2.816 -4.629 -11.606 1.00 98.69 151 ILE A O 1
ATOM 1180 N N . GLY A 1 152 ? -2.098 -5.754 -9.788 1.00 98.25 152 GLY A N 1
ATOM 1181 C CA . GLY A 1 152 ? -2.844 -6.986 -10.021 1.00 98.25 152 GLY A CA 1
ATOM 1182 C C . GLY A 1 152 ? -3.551 -7.458 -8.757 1.00 98.25 152 GLY A C 1
ATOM 1183 O O . GLY A 1 152 ? -3.487 -6.821 -7.700 1.00 98.25 152 GLY A O 1
ATOM 1184 N N . VAL A 1 153 ? -4.230 -8.594 -8.877 1.00 97.88 153 VAL A N 1
ATOM 1185 C CA . VAL A 1 153 ? -4.916 -9.248 -7.764 1.00 97.88 153 VAL A CA 1
ATOM 1186 C C . VAL A 1 153 ? -4.610 -10.740 -7.767 1.00 97.88 153 VAL A C 1
ATOM 1188 O O . VAL A 1 153 ? -4.493 -11.364 -8.821 1.00 97.88 153 VAL A O 1
ATOM 1191 N N . ALA A 1 154 ? -4.455 -11.303 -6.577 1.00 97.06 154 ALA A N 1
ATOM 1192 C CA . ALA A 1 154 ? -4.332 -12.734 -6.365 1.00 97.06 154 ALA A CA 1
ATOM 1193 C C . ALA A 1 154 ? -5.396 -13.210 -5.372 1.00 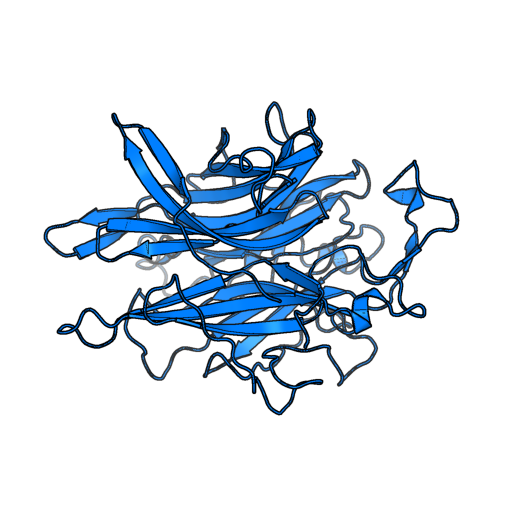97.06 154 ALA A C 1
ATOM 1195 O O . ALA A 1 154 ? -5.805 -12.460 -4.484 1.00 97.06 154 ALA A O 1
ATOM 1196 N N . VAL A 1 155 ? -5.841 -14.455 -5.516 1.00 95.94 155 VAL A N 1
ATOM 1197 C CA . VAL A 1 155 ? -6.873 -15.065 -4.672 1.00 95.94 155 VAL A CA 1
ATOM 1198 C C . VAL A 1 155 ? -6.302 -16.196 -3.837 1.00 95.94 155 VAL A C 1
ATOM 1200 O O . VAL A 1 155 ? -5.437 -16.940 -4.298 1.00 95.94 155 VAL A O 1
ATOM 1203 N N . SER A 1 156 ? -6.797 -16.351 -2.615 1.00 94.62 156 SER A N 1
ATOM 1204 C CA . SER A 1 156 ? -6.392 -17.443 -1.731 1.00 94.62 156 SER A CA 1
ATOM 1205 C C . SER A 1 156 ? -7.546 -17.894 -0.844 1.00 94.62 156 SER A C 1
ATOM 1207 O O . SER A 1 156 ? -8.362 -17.082 -0.421 1.00 94.62 156 SER A O 1
ATOM 1209 N N . GLN A 1 157 ? -7.613 -19.191 -0.551 1.00 90.31 157 GLN A N 1
ATOM 1210 C CA . GLN A 1 157 ? -8.550 -19.752 0.430 1.00 90.31 157 GLN A CA 1
ATOM 1211 C C . GLN A 1 157 ? -7.915 -19.910 1.818 1.00 90.31 157 GLN A C 1
ATOM 1213 O O . GLN A 1 157 ? -8.619 -19.901 2.820 1.00 90.31 157 GLN A O 1
ATOM 1218 N N . ASP A 1 158 ? -6.589 -20.047 1.888 1.00 88.88 158 ASP A N 1
ATOM 1219 C CA . ASP A 1 158 ? -5.844 -20.329 3.122 1.00 88.88 158 ASP A CA 1
ATOM 1220 C C . ASP A 1 158 ? -5.000 -19.135 3.605 1.00 88.88 158 ASP A C 1
ATOM 1222 O O . ASP A 1 158 ? -4.477 -19.138 4.721 1.00 88.88 158 ASP A O 1
ATOM 1226 N N . GLY A 1 159 ? -4.860 -18.100 2.774 1.00 91.06 159 GLY A N 1
ATOM 1227 C CA . GLY A 1 159 ? -4.000 -16.951 3.028 1.00 91.06 159 GLY A CA 1
ATOM 1228 C C . GLY A 1 159 ? -2.501 -17.243 2.871 1.00 91.06 159 GLY A C 1
ATOM 1229 O O . GLY A 1 159 ? -1.678 -16.360 3.128 1.00 91.06 159 GLY A O 1
ATOM 1230 N N . VAL A 1 160 ? -2.123 -18.453 2.453 1.00 92.44 160 VAL A N 1
ATOM 1231 C CA . VAL A 1 160 ? -0.733 -18.910 2.290 1.00 92.44 160 VAL A CA 1
ATOM 1232 C C . VAL A 1 160 ? -0.389 -19.059 0.816 1.00 92.44 160 VA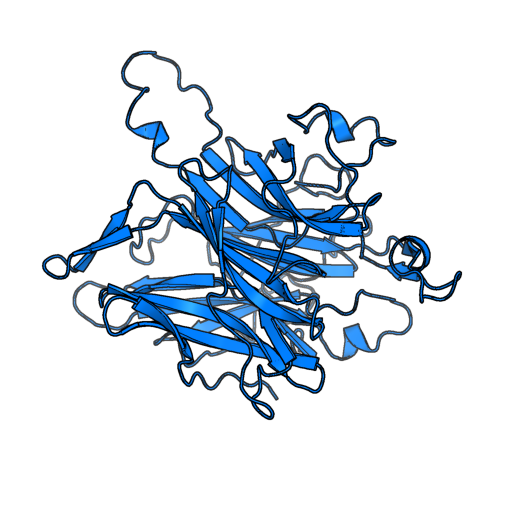L A C 1
ATOM 1234 O O . VAL A 1 160 ? 0.629 -18.519 0.385 1.00 92.44 160 VAL A O 1
ATOM 1237 N N . THR A 1 161 ? -1.237 -19.752 0.055 1.00 94.19 161 THR A N 1
ATOM 1238 C CA . THR A 1 161 ? -1.056 -20.016 -1.376 1.00 94.19 161 THR A CA 1
ATOM 1239 C C . THR A 1 161 ? -1.974 -19.123 -2.189 1.00 94.19 161 THR A C 1
ATOM 1241 O O . THR A 1 161 ? -3.182 -19.084 -1.950 1.00 94.19 161 THR A O 1
ATOM 1244 N N . TRP A 1 162 ? -1.403 -18.412 -3.157 1.00 95.94 162 TRP A N 1
ATOM 1245 C CA . TRP A 1 162 ? -2.096 -17.368 -3.902 1.00 95.94 162 TRP A CA 1
ATOM 1246 C C . TRP A 1 162 ? -2.091 -17.669 -5.399 1.00 95.94 162 TRP A C 1
ATOM 1248 O O . TRP A 1 162 ? -1.041 -17.858 -6.002 1.00 95.94 162 TRP A O 1
ATOM 1258 N N . GLY A 1 163 ? -3.273 -17.687 -6.013 1.00 95.44 163 GLY A N 1
ATOM 1259 C CA . GLY A 1 163 ? -3.424 -17.763 -7.465 1.00 95.44 163 GLY A CA 1
ATOM 1260 C C . GLY A 1 163 ? -3.562 -16.367 -8.060 1.00 95.44 163 GLY A C 1
ATOM 1261 O O . GLY A 1 163 ? -4.466 -15.629 -7.670 1.00 95.44 163 GLY A O 1
ATOM 1262 N N . ARG A 1 164 ? -2.689 -15.991 -9.000 1.00 96.25 164 ARG A N 1
ATOM 1263 C CA . ARG A 1 164 ? -2.813 -14.727 -9.746 1.00 96.25 164 ARG A CA 1
ATOM 1264 C C . ARG A 1 164 ? -4.074 -14.745 -10.609 1.00 96.25 164 ARG A C 1
ATOM 1266 O O . ARG A 1 164 ? -4.404 -15.769 -11.203 1.00 96.25 164 ARG A O 1
ATOM 1273 N N . VAL A 1 165 ? -4.758 -13.610 -10.689 1.00 96.25 165 VAL A N 1
ATOM 1274 C CA . VAL A 1 165 ? -5.875 -13.402 -11.616 1.00 96.25 165 VAL A CA 1
ATOM 1275 C C . VAL A 1 165 ? -5.363 -12.595 -12.802 1.00 96.25 165 VAL A C 1
ATOM 1277 O O . VAL A 1 165 ? -4.728 -11.560 -12.610 1.00 96.25 165 VAL A O 1
ATOM 1280 N N . GLU A 1 166 ? -5.641 -13.063 -14.017 1.00 94.88 166 GLU A N 1
ATOM 1281 C CA . GLU A 1 166 ? -5.255 -12.368 -15.248 1.00 94.88 166 GLU A CA 1
ATOM 1282 C C . GLU A 1 166 ? -6.193 -11.197 -15.536 1.00 94.88 166 GLU A C 1
ATOM 1284 O O . GLU A 1 166 ? -7.413 -11.364 -15.603 1.00 94.88 166 GLU A O 1
ATOM 1289 N N . GLY A 1 167 ? -5.612 -10.004 -15.666 1.00 93.31 167 GLY A N 1
ATOM 1290 C CA . GLY A 1 167 ? -6.326 -8.791 -16.054 1.00 93.31 167 GLY A CA 1
ATOM 1291 C C . GLY A 1 167 ? -6.393 -8.615 -17.563 1.00 93.31 167 GLY A C 1
ATOM 1292 O O . GLY A 1 167 ? -5.762 -9.351 -18.317 1.00 93.31 167 GLY A O 1
ATOM 1293 N N . ASP A 1 168 ? -7.141 -7.602 -17.996 1.00 91.06 168 ASP A N 1
ATOM 1294 C CA . ASP A 1 168 ? -7.354 -7.327 -19.421 1.00 91.06 168 ASP A CA 1
ATOM 1295 C C . ASP A 1 168 ? -6.091 -6.760 -20.114 1.00 91.06 168 ASP A C 1
ATOM 1297 O O . ASP A 1 168 ? -5.978 -6.801 -21.341 1.00 91.06 168 ASP A O 1
ATOM 1301 N N . ASP A 1 169 ? -5.119 -6.238 -19.352 1.00 93.06 169 ASP A N 1
ATOM 1302 C CA . ASP A 1 169 ? -3.842 -5.769 -19.899 1.00 93.06 169 ASP A CA 1
ATOM 1303 C C . ASP A 1 169 ? -2.947 -6.949 -20.342 1.00 93.06 169 ASP A C 1
ATOM 1305 O O . ASP A 1 169 ? -2.863 -7.950 -19.629 1.00 93.06 169 ASP A O 1
ATOM 1309 N N . PRO A 1 170 ? -2.184 -6.841 -21.451 1.00 92.44 170 PRO A N 1
ATOM 1310 C CA . PRO A 1 170 ? -1.306 -7.918 -21.929 1.00 92.44 170 PRO A CA 1
ATOM 1311 C C . PRO A 1 170 ? -0.247 -8.413 -20.931 1.00 92.44 170 PRO A C 1
ATOM 1313 O O . PRO A 1 170 ? 0.305 -9.499 -21.109 1.00 92.44 170 PRO A O 1
ATOM 1316 N N . THR A 1 171 ? 0.077 -7.624 -19.902 1.00 94.31 171 THR A N 1
ATOM 1317 C CA . THR A 1 171 ? 0.983 -8.024 -18.815 1.00 94.31 171 THR A CA 1
ATOM 1318 C C . THR A 1 171 ? 0.277 -8.780 -17.682 1.00 94.31 171 THR A C 1
ATOM 1320 O O . THR A 1 171 ? 0.936 -9.162 -16.716 1.00 94.31 171 THR A O 1
ATOM 1323 N N . GLY A 1 172 ? -1.043 -8.979 -17.776 1.00 94.75 172 GLY A N 1
ATOM 1324 C CA . GLY A 1 172 ? -1.902 -9.575 -16.751 1.00 94.75 172 GLY A CA 1
ATOM 1325 C C . GLY A 1 172 ? -2.353 -8.595 -15.661 1.00 94.75 172 GLY A C 1
ATOM 1326 O O . GLY A 1 172 ? -2.955 -9.015 -14.676 1.00 94.75 172 GLY A O 1
ATOM 1327 N N . ALA A 1 173 ? -2.058 -7.299 -15.798 1.00 96.31 173 ALA A N 1
ATOM 1328 C CA . ALA A 1 173 ? -2.402 -6.283 -14.805 1.00 96.31 173 ALA A CA 1
ATOM 1329 C C . ALA A 1 173 ? -3.890 -5.878 -14.843 1.00 96.31 173 ALA A C 1
ATOM 1331 O O . ALA A 1 173 ? -4.510 -5.808 -15.901 1.00 96.31 173 ALA A O 1
ATOM 1332 N N . MET A 1 174 ? -4.434 -5.528 -13.675 1.00 96.19 174 MET A N 1
ATOM 1333 C CA . MET A 1 174 ? -5.795 -4.995 -13.500 1.00 96.19 174 MET A CA 1
ATOM 1334 C C . MET A 1 174 ? -5.849 -3.477 -13.665 1.00 96.19 174 MET A C 1
ATOM 1336 O O . MET A 1 174 ? -6.809 -2.933 -14.202 1.00 96.19 174 MET A O 1
ATOM 1340 N N . VAL A 1 175 ? -4.822 -2.776 -13.171 1.00 97.00 175 VAL A N 1
ATOM 1341 C CA . VAL A 1 175 ? -4.716 -1.315 -13.281 1.00 97.00 175 VAL A CA 1
ATOM 1342 C C . VAL A 1 175 ? -3.316 -0.946 -13.737 1.00 97.00 175 VAL A C 1
ATOM 1344 O O . VAL A 1 175 ? -2.319 -1.299 -13.100 1.00 97.00 175 VAL A O 1
ATOM 1347 N N . VAL A 1 176 ? -3.250 -0.189 -14.828 1.00 96.31 176 VAL A N 1
ATOM 1348 C CA . VAL A 1 176 ? -2.006 0.295 -15.431 1.00 96.31 176 VAL A CA 1
ATOM 1349 C C . VAL A 1 176 ? -1.906 1.822 -15.352 1.00 96.31 176 VAL A C 1
ATOM 1351 O O . VAL A 1 176 ? -2.933 2.490 -15.197 1.00 96.31 176 VAL A O 1
ATOM 1354 N N . PRO A 1 177 ? -0.694 2.401 -15.426 1.00 96.06 177 PRO A N 1
ATOM 1355 C CA . PRO A 1 177 ? -0.517 3.850 -15.471 1.00 96.06 177 PRO A CA 1
ATOM 1356 C C . PRO A 1 177 ? -1.167 4.439 -16.716 1.00 96.06 177 PRO A C 1
ATOM 1358 O O . PRO A 1 177 ? -0.929 3.956 -17.821 1.00 96.06 177 PRO A O 1
ATOM 1361 N N . PHE A 1 178 ? -1.961 5.490 -16.539 1.00 96.38 178 PHE A N 1
ATOM 1362 C CA . PHE A 1 178 ? -2.594 6.183 -17.650 1.00 96.38 178 PHE A CA 1
ATOM 1363 C C . PHE A 1 178 ? -1.557 6.896 -18.536 1.00 96.38 178 PHE A C 1
ATOM 1365 O O . PHE A 1 178 ? -0.749 7.698 -18.051 1.00 96.38 178 PHE A O 1
ATOM 1372 N N . ASP A 1 179 ? -1.608 6.633 -19.844 1.00 93.31 179 ASP A N 1
ATOM 1373 C CA . ASP A 1 179 ? -0.755 7.251 -20.861 1.00 93.31 179 ASP A CA 1
ATOM 1374 C C . ASP A 1 179 ? -1.612 7.754 -22.027 1.00 93.31 179 ASP A C 1
ATOM 1376 O O . ASP A 1 179 ? -2.317 6.984 -22.675 1.00 93.31 179 ASP A O 1
ATOM 1380 N N . LYS A 1 180 ? -1.543 9.053 -22.337 1.00 91.06 180 LYS A N 1
ATOM 1381 C CA . LYS A 1 180 ? -2.387 9.647 -23.391 1.00 91.06 180 LYS A CA 1
ATOM 1382 C C . LYS A 1 180 ? -2.032 9.144 -24.788 1.00 91.06 180 LYS A C 1
ATOM 1384 O O . LYS A 1 180 ? -2.839 9.294 -25.706 1.00 91.06 180 LYS A O 1
ATOM 1389 N N . LYS A 1 181 ? -0.816 8.622 -24.971 1.00 89.44 181 LYS A N 1
ATOM 1390 C CA . LYS A 1 181 ? -0.339 8.088 -26.253 1.00 89.44 181 LYS A CA 1
ATOM 1391 C C . LYS A 1 181 ? -0.835 6.669 -26.502 1.00 89.44 181 LYS A C 1
ATOM 1393 O O . LYS A 1 181 ? -0.814 6.234 -27.651 1.00 89.44 181 LYS A O 1
ATOM 1398 N N . ASP A 1 182 ? -1.253 5.964 -25.455 1.00 87.50 182 ASP A N 1
ATOM 1399 C CA . ASP A 1 182 ? -1.847 4.643 -25.573 1.00 87.50 182 ASP A CA 1
ATOM 1400 C C . ASP A 1 182 ? -3.356 4.775 -25.860 1.00 87.50 182 ASP A C 1
ATOM 1402 O O . ASP A 1 182 ? -4.107 5.260 -25.009 1.00 87.50 182 ASP A O 1
ATOM 1406 N N . PRO A 1 183 ? -3.832 4.364 -27.049 1.00 83.62 183 PRO A N 1
ATOM 1407 C CA . PRO A 1 183 ? -5.244 4.481 -27.402 1.00 83.62 183 PRO A CA 1
ATOM 1408 C C . PRO A 1 183 ? -6.166 3.664 -26.485 1.00 83.62 183 PRO A C 1
ATOM 1410 O O . PRO A 1 183 ? -7.321 4.052 -26.316 1.00 83.62 183 PRO A O 1
ATOM 1413 N N . ASN A 1 184 ? -5.667 2.589 -25.864 1.00 84.25 184 ASN A N 1
ATOM 1414 C CA . ASN A 1 184 ? -6.467 1.715 -25.000 1.00 84.25 184 ASN A CA 1
ATOM 1415 C C . ASN A 1 184 ? -6.622 2.280 -23.578 1.00 84.25 184 ASN A C 1
ATOM 1417 O O . ASN A 1 184 ? -7.537 1.903 -22.848 1.00 84.25 184 ASN A O 1
ATOM 1421 N N . SER A 1 185 ? -5.772 3.233 -23.179 1.00 83.69 185 SER A N 1
ATOM 1422 C CA . SER A 1 185 ? -5.773 3.795 -21.822 1.00 83.69 185 SER A CA 1
ATOM 1423 C C . SER A 1 185 ? -7.074 4.526 -21.458 1.00 83.69 185 SER A C 1
ATOM 1425 O O . SER A 1 185 ? -7.382 4.666 -20.276 1.00 83.69 185 SER A O 1
ATOM 1427 N N . TRP A 1 186 ? -7.858 4.981 -22.441 1.00 86.38 186 TRP A N 1
ATOM 1428 C CA . TRP A 1 186 ? -9.115 5.702 -22.204 1.00 86.38 186 TRP A CA 1
ATOM 1429 C C . TRP A 1 186 ? -10.319 4.804 -21.903 1.00 86.38 186 TRP A C 1
ATOM 1431 O O . TRP A 1 186 ? -11.300 5.298 -21.351 1.00 86.38 186 TRP A O 1
ATOM 1441 N N . GLU A 1 187 ? -10.264 3.507 -22.218 1.00 83.94 187 GLU A N 1
ATOM 1442 C CA . GLU A 1 187 ? -11.398 2.591 -22.001 1.00 83.94 187 GLU A CA 1
ATOM 1443 C C . GLU A 1 187 ? -11.766 2.464 -20.513 1.00 83.94 187 GLU A C 1
ATOM 1445 O O . GLU A 1 187 ? -12.935 2.308 -20.161 1.00 83.94 187 GLU A O 1
ATOM 1450 N N . ASN A 1 188 ? -10.771 2.619 -19.635 1.00 84.81 188 ASN A N 1
ATOM 1451 C CA . ASN A 1 188 ? -10.888 2.436 -18.189 1.00 84.81 188 ASN A CA 1
ATOM 1452 C C . ASN A 1 188 ? -10.795 3.755 -17.403 1.00 84.81 188 ASN A C 1
ATOM 1454 O O . ASN A 1 188 ? -10.416 3.758 -16.230 1.00 84.81 188 ASN A O 1
ATOM 1458 N N . VAL A 1 189 ? -11.123 4.891 -18.026 1.00 90.81 189 VAL A N 1
ATOM 1459 C CA . VAL A 1 189 ? -11.045 6.225 -17.411 1.00 90.81 189 VAL A CA 1
ATOM 1460 C C . VAL A 1 189 ? -12.414 6.901 -17.433 1.00 90.81 189 VAL A C 1
ATOM 1462 O O . VAL A 1 189 ? -13.047 7.032 -18.475 1.00 90.81 189 VAL A O 1
ATOM 1465 N N . ALA A 1 190 ? -12.869 7.364 -16.269 1.00 89.56 190 ALA A N 1
ATOM 1466 C CA . ALA A 1 190 ? -14.167 8.019 -16.105 1.00 89.56 190 ALA A CA 1
ATOM 1467 C C . ALA A 1 190 ? -14.116 9.554 -16.240 1.00 89.56 190 ALA A C 1
ATOM 1469 O O . ALA A 1 190 ? -15.162 10.199 -16.291 1.00 89.56 190 ALA A O 1
ATOM 1470 N N . VAL A 1 191 ? -12.919 10.148 -16.290 1.00 87.88 191 VAL A N 1
ATOM 1471 C CA . VAL A 1 191 ? -12.705 11.605 -16.321 1.00 87.88 191 VAL A CA 1
ATOM 1472 C C . VAL A 1 191 ? -12.018 12.048 -17.611 1.00 87.88 191 VAL A C 1
ATOM 1474 O O . VAL A 1 191 ? -11.111 11.390 -18.106 1.00 87.88 191 VAL A O 1
ATOM 1477 N N . SER A 1 192 ? -12.423 13.189 -18.167 1.00 86.25 192 SER A N 1
ATOM 1478 C CA . SER A 1 192 ? -11.891 13.677 -19.450 1.00 86.25 192 SER A CA 1
ATOM 1479 C C . SER A 1 192 ? -10.482 14.274 -19.366 1.00 86.25 192 SER A C 1
ATOM 1481 O O . SER A 1 192 ? -9.810 14.414 -20.385 1.00 86.25 192 SER A O 1
ATOM 1483 N N . ASP A 1 193 ? -10.036 14.666 -18.175 1.00 88.50 193 ASP A N 1
ATOM 1484 C CA . ASP A 1 193 ? -8.795 15.400 -17.916 1.00 88.50 193 ASP A CA 1
ATOM 1485 C C . ASP A 1 193 ? -7.817 14.611 -17.029 1.00 88.50 193 ASP A C 1
ATOM 1487 O O . ASP A 1 193 ? -7.067 15.186 -16.240 1.00 88.50 193 ASP A O 1
ATOM 1491 N N . MET A 1 194 ? -7.786 13.283 -17.187 1.00 93.06 194 MET A N 1
ATOM 1492 C CA . MET A 1 194 ? -6.856 12.415 -16.464 1.00 93.06 194 MET A CA 1
ATOM 1493 C C . MET A 1 194 ? -5.390 12.845 -16.710 1.00 93.06 194 MET A C 1
ATOM 1495 O O . MET A 1 194 ? -4.955 12.942 -17.870 1.00 93.06 194 MET A O 1
ATOM 1499 N N . PRO A 1 195 ? -4.603 13.126 -15.652 1.00 94.88 195 PRO A N 1
ATOM 1500 C CA . PRO A 1 195 ? -3.177 13.395 -15.792 1.00 94.88 195 PRO A CA 1
ATOM 1501 C C . PRO A 1 195 ? -2.417 12.096 -16.082 1.00 94.88 195 PRO A C 1
ATOM 1503 O O . PRO A 1 195 ? -2.811 11.025 -15.629 1.00 94.88 195 PRO A O 1
ATOM 1506 N N . GLU A 1 196 ? -1.323 12.185 -16.840 1.00 95.69 196 GLU A N 1
ATOM 1507 C CA . GLU A 1 196 ? -0.497 11.014 -17.152 1.00 95.69 196 GLU A CA 1
ATOM 1508 C C . GLU A 1 196 ? 0.282 10.542 -15.927 1.00 95.69 196 GLU A C 1
ATOM 1510 O O . GLU A 1 196 ? 0.860 11.340 -15.187 1.00 95.69 196 GLU A O 1
ATOM 1515 N N . GLU A 1 197 ? 0.340 9.229 -15.753 1.00 96.69 197 GLU A N 1
ATOM 1516 C CA . GLU A 1 197 ? 0.886 8.582 -14.565 1.00 96.69 197 GLU A CA 1
ATOM 1517 C C . GLU A 1 197 ? 2.188 7.855 -14.906 1.00 96.69 197 GLU A C 1
ATOM 1519 O O . GLU A 1 197 ? 2.306 7.198 -15.941 1.00 96.69 197 GLU A O 1
ATOM 1524 N N . LEU A 1 198 ? 3.181 7.936 -14.022 1.00 96.25 198 LEU A N 1
ATOM 1525 C CA . LEU A 1 198 ? 4.393 7.123 -14.127 1.00 96.25 198 LEU A CA 1
ATOM 1526 C C . LEU A 1 198 ? 4.138 5.676 -13.685 1.00 96.25 198 LEU A C 1
ATOM 1528 O O . LEU A 1 198 ? 4.654 4.742 -14.291 1.00 96.25 198 LEU A O 1
ATOM 1532 N N . TYR A 1 199 ? 3.369 5.489 -12.612 1.00 97.62 199 TYR A N 1
ATOM 1533 C CA . TYR A 1 199 ? 3.113 4.179 -12.013 1.00 97.62 199 TYR A CA 1
ATOM 1534 C C . TYR A 1 199 ? 1.749 4.118 -11.316 1.00 97.62 199 TYR A C 1
ATOM 1536 O O . TYR A 1 199 ? 1.189 5.150 -10.946 1.00 97.62 199 TYR A O 1
ATOM 1544 N N . CYS A 1 200 ? 1.254 2.905 -11.068 1.00 98.00 200 CYS A N 1
ATOM 1545 C CA . CYS A 1 200 ? 0.161 2.624 -10.138 1.00 98.00 200 CYS A CA 1
ATOM 1546 C C . CYS A 1 200 ? 0.664 1.617 -9.100 1.00 98.00 200 CYS A C 1
ATOM 1548 O O . CYS A 1 200 ? 1.077 0.514 -9.454 1.00 98.00 200 CYS A O 1
ATOM 1550 N N . ALA A 1 201 ? 0.688 2.001 -7.823 1.00 98.19 201 ALA A N 1
ATOM 1551 C CA . ALA A 1 201 ? 1.288 1.177 -6.775 1.00 98.19 201 ALA A CA 1
ATOM 1552 C C . ALA A 1 201 ? 0.609 1.356 -5.413 1.00 98.19 201 ALA A C 1
ATOM 1554 O O . ALA A 1 201 ? -0.127 2.318 -5.196 1.00 98.19 201 ALA A O 1
ATOM 1555 N N . TRP A 1 202 ? 0.901 0.430 -4.494 1.00 98.38 202 TRP A N 1
ATOM 1556 C CA . TRP A 1 202 ? 0.328 0.368 -3.142 1.00 98.38 202 TRP A CA 1
ATOM 1557 C C . TRP A 1 202 ? -1.206 0.520 -3.127 1.00 98.38 202 TRP A C 1
ATOM 1559 O O . TRP A 1 202 ? -1.706 1.466 -2.517 1.00 98.38 202 TRP A O 1
ATOM 1569 N N . PRO A 1 203 ? -1.948 -0.361 -3.829 1.00 98.44 203 PRO A N 1
ATOM 1570 C CA . PRO A 1 203 ? -3.404 -0.298 -3.854 1.00 98.44 203 PRO A CA 1
ATOM 1571 C C . PRO A 1 203 ? -3.994 -0.572 -2.469 1.00 98.44 203 PRO A C 1
ATOM 1573 O O . PRO A 1 203 ? -3.638 -1.557 -1.830 1.00 98.44 203 PRO A O 1
ATOM 1576 N N . GLU A 1 204 ? -4.932 0.264 -2.048 1.00 97.94 204 GLU A N 1
ATOM 1577 C CA . GLU A 1 204 ? -5.780 0.088 -0.874 1.00 97.94 204 GLU A CA 1
ATOM 1578 C C . GLU A 1 204 ? -7.229 -0.007 -1.338 1.00 97.94 204 GLU A C 1
ATOM 1580 O O . GLU A 1 204 ? -7.706 0.902 -2.013 1.00 97.94 204 GLU A O 1
ATOM 1585 N N . VAL A 1 205 ? -7.929 -1.091 -0.999 1.00 96.88 205 VAL A N 1
ATOM 1586 C CA . VAL A 1 205 ? -9.314 -1.304 -1.434 1.00 96.88 205 VAL A CA 1
ATOM 1587 C C . VAL A 1 205 ? -10.259 -1.215 -0.246 1.00 96.88 205 VAL A C 1
ATOM 1589 O O . VAL A 1 205 ? -10.161 -1.996 0.696 1.00 96.88 205 VAL A O 1
ATOM 1592 N N . ALA A 1 206 ? -11.196 -0.275 -0.326 1.00 93.31 206 ALA A N 1
ATOM 1593 C CA . ALA A 1 206 ? -12.319 -0.142 0.589 1.00 93.31 206 ALA A CA 1
ATOM 1594 C C . ALA A 1 206 ? -13.622 -0.570 -0.100 1.00 93.31 206 ALA A C 1
ATOM 1596 O O . ALA A 1 206 ? -13.764 -0.430 -1.317 1.00 93.31 206 ALA A O 1
ATOM 1597 N N . VAL A 1 207 ? -14.580 -1.064 0.684 1.00 89.69 207 VAL A N 1
ATOM 1598 C CA . VAL A 1 207 ? -15.906 -1.470 0.200 1.00 89.69 207 VAL A CA 1
ATOM 1599 C C . VAL A 1 207 ? -16.963 -0.574 0.839 1.00 89.69 207 VAL A C 1
ATOM 1601 O O . VAL A 1 207 ? -17.059 -0.504 2.063 1.00 89.69 207 VAL A O 1
ATOM 1604 N N . ASP A 1 208 ? -17.743 0.131 0.021 1.00 84.44 208 ASP A N 1
ATOM 1605 C CA . ASP A 1 208 ? -18.847 0.981 0.472 1.00 84.44 208 ASP A CA 1
ATOM 1606 C C . ASP A 1 208 ? -20.157 0.185 0.513 1.00 84.44 208 ASP A C 1
ATOM 1608 O O . ASP A 1 208 ? -20.875 0.093 -0.480 1.00 84.44 208 ASP A O 1
ATOM 1612 N N . LEU A 1 209 ? -20.471 -0.374 1.684 1.00 74.25 209 LEU A N 1
ATOM 1613 C CA . LEU A 1 209 ? -21.678 -1.181 1.916 1.00 74.25 209 LEU A CA 1
ATOM 1614 C C . LEU A 1 209 ? -22.938 -0.341 2.199 1.00 74.25 209 LEU A C 1
ATOM 1616 O O . LEU A 1 209 ? -24.028 -0.887 2.355 1.00 74.25 209 LEU A O 1
ATOM 1620 N N . ARG A 1 210 ? -22.831 0.994 2.296 1.00 67.31 210 ARG A N 1
ATOM 1621 C CA . ARG A 1 210 ? -23.978 1.857 2.650 1.00 67.31 210 ARG A CA 1
ATOM 1622 C C . ARG A 1 210 ? -25.053 1.853 1.564 1.00 67.31 210 ARG A C 1
ATOM 1624 O O . ARG A 1 210 ? -26.239 1.986 1.863 1.00 67.31 210 ARG A O 1
ATOM 1631 N N . LYS A 1 211 ? -24.649 1.683 0.305 1.00 57.06 211 LYS A N 1
ATOM 1632 C CA . LYS A 1 211 ? -25.544 1.792 -0.854 1.00 57.06 211 LYS A CA 1
ATOM 1633 C C . LYS A 1 211 ? -26.514 0.621 -0.998 1.00 57.06 211 LYS A C 1
ATOM 1635 O O . LYS A 1 211 ? -27.562 0.799 -1.608 1.00 57.06 211 LYS A O 1
ATOM 1640 N N . ASP A 1 212 ? -26.241 -0.501 -0.336 1.00 51.56 212 ASP A N 1
ATOM 1641 C CA . ASP A 1 212 ? -27.136 -1.665 -0.318 1.00 51.56 212 ASP A CA 1
ATOM 1642 C C . ASP A 1 212 ? -28.388 -1.433 0.557 1.00 51.56 212 ASP A C 1
ATOM 1644 O O . ASP A 1 212 ? -29.341 -2.212 0.516 1.00 51.56 212 ASP A O 1
ATOM 1648 N N . THR A 1 213 ? -28.418 -0.368 1.376 1.00 47.97 213 THR A N 1
ATOM 1649 C CA . THR A 1 213 ? -29.465 -0.185 2.401 1.00 47.97 213 THR A CA 1
ATOM 1650 C C . THR A 1 213 ? -30.605 0.781 2.058 1.00 47.97 213 THR A C 1
ATOM 1652 O O . THR A 1 213 ? -31.656 0.676 2.696 1.00 47.97 213 THR A O 1
ATOM 1655 N N . GLU A 1 214 ? -30.470 1.675 1.066 1.00 47.16 214 GLU A N 1
ATOM 1656 C CA . GLU A 1 214 ? -31.461 2.755 0.855 1.00 47.16 214 GLU A CA 1
ATOM 1657 C C . GLU A 1 214 ? -32.298 2.668 -0.438 1.00 47.16 214 GLU A C 1
ATOM 1659 O O . GLU A 1 214 ? -33.480 3.015 -0.380 1.00 47.16 214 GLU A O 1
ATOM 1664 N N . ASP A 1 215 ? -31.790 2.133 -1.559 1.00 45.34 215 ASP A N 1
ATOM 1665 C CA . ASP A 1 215 ? -32.480 2.259 -2.865 1.00 45.34 215 ASP A CA 1
ATOM 1666 C C . ASP A 1 215 ? -33.004 0.950 -3.502 1.00 45.34 215 ASP A C 1
ATOM 1668 O O . ASP A 1 215 ? -33.873 0.999 -4.376 1.00 45.34 215 ASP A O 1
ATOM 1672 N N . ASP A 1 216 ? -32.607 -0.231 -3.019 1.00 46.56 216 ASP A N 1
ATOM 1673 C CA . ASP A 1 216 ? -32.923 -1.522 -3.671 1.00 46.56 216 ASP A CA 1
ATOM 1674 C C . ASP A 1 216 ? -34.322 -2.100 -3.366 1.00 46.56 216 ASP A C 1
ATOM 1676 O O . ASP A 1 216 ? -34.632 -3.245 -3.689 1.00 46.56 216 ASP A O 1
ATOM 1680 N N . LYS A 1 217 ? -35.233 -1.318 -2.771 1.00 49.84 217 LYS A N 1
ATOM 1681 C CA . LYS A 1 217 ? -36.622 -1.765 -2.514 1.00 49.84 217 LYS A CA 1
ATOM 1682 C C . LYS A 1 217 ? -37.635 -1.356 -3.588 1.00 49.84 217 LYS A C 1
ATOM 1684 O O . LYS A 1 217 ? -38.834 -1.522 -3.349 1.00 49.84 217 LYS A O 1
ATOM 1689 N N . LYS A 1 218 ? -37.213 -0.791 -4.728 1.00 52.47 218 LYS A N 1
ATOM 1690 C CA . LYS A 1 218 ? -38.157 -0.273 -5.742 1.00 52.47 218 LYS A CA 1
ATOM 1691 C C . LYS A 1 218 ? -37.987 -0.747 -7.189 1.00 52.47 218 LYS A C 1
ATOM 1693 O O . LYS A 1 218 ? -38.978 -0.639 -7.904 1.00 52.47 218 LYS A O 1
ATOM 1698 N N . ASP A 1 219 ? -36.853 -1.317 -7.595 1.00 49.97 219 ASP A N 1
ATOM 1699 C CA . ASP A 1 219 ? -36.641 -1.790 -8.973 1.00 49.97 219 ASP A CA 1
ATOM 1700 C C . ASP A 1 219 ? -36.195 -3.274 -8.977 1.00 49.97 219 ASP A C 1
ATOM 1702 O O . ASP A 1 219 ? -35.237 -3.628 -8.301 1.00 49.97 219 ASP A O 1
ATOM 1706 N N . ASP A 1 220 ? -36.878 -4.142 -9.740 1.00 51.44 220 ASP A N 1
ATOM 1707 C CA . ASP A 1 220 ? -36.669 -5.612 -9.820 1.00 51.44 220 ASP A CA 1
ATOM 1708 C C . ASP A 1 220 ? -35.354 -6.058 -10.524 1.00 51.44 220 ASP A C 1
ATOM 1710 O O . ASP A 1 220 ? -35.169 -7.244 -10.804 1.00 51.44 220 ASP A O 1
ATOM 1714 N N . GLU A 1 221 ? -34.416 -5.146 -10.811 1.00 49.22 221 GLU A N 1
ATOM 1715 C CA . GLU A 1 221 ? -33.096 -5.471 -11.378 1.00 49.22 221 GLU A CA 1
ATOM 1716 C C . GLU A 1 221 ? -31.965 -4.907 -10.500 1.00 49.22 221 GLU A C 1
ATOM 1718 O O . GLU A 1 221 ? -31.911 -3.689 -10.300 1.00 49.22 221 GLU A O 1
ATOM 1723 N N . PRO A 1 222 ? -31.020 -5.742 -10.017 1.00 47.56 222 PRO A N 1
ATOM 1724 C CA . PRO A 1 222 ? -29.853 -5.255 -9.294 1.00 47.56 222 PRO A CA 1
ATOM 1725 C C . PRO A 1 222 ? -28.983 -4.439 -10.256 1.00 47.56 222 PRO A C 1
ATOM 1727 O O . PRO A 1 222 ? -28.309 -4.984 -11.133 1.00 47.56 222 PRO A O 1
ATOM 1730 N N . LYS A 1 223 ? -28.995 -3.111 -10.117 1.00 49.03 223 LYS A N 1
ATOM 1731 C CA . LYS A 1 223 ? -28.031 -2.255 -10.819 1.00 49.03 223 LYS A CA 1
ATOM 1732 C C . LYS A 1 223 ? -26.657 -2.598 -10.250 1.00 49.03 223 LYS A C 1
ATOM 1734 O O . LYS A 1 223 ? -26.464 -2.468 -9.049 1.00 49.03 223 LYS A O 1
ATOM 1739 N N . SER A 1 224 ? -25.708 -3.041 -11.079 1.00 53.09 224 SER A N 1
ATOM 1740 C CA . SER A 1 224 ? -24.330 -3.273 -10.628 1.00 53.09 224 SER A CA 1
ATOM 1741 C C . SER A 1 224 ? -23.731 -1.935 -10.186 1.00 53.09 224 SER A C 1
ATOM 1743 O O . SER A 1 224 ? -23.301 -1.132 -11.020 1.00 53.09 224 SER A O 1
ATOM 1745 N N . GLN A 1 225 ? -23.791 -1.641 -8.892 1.00 69.88 225 GLN A N 1
ATOM 1746 C CA . GLN A 1 225 ? -23.254 -0.404 -8.352 1.00 69.88 225 GLN A CA 1
ATOM 1747 C C . GLN A 1 225 ? -21.767 -0.582 -8.050 1.00 69.88 225 GLN A C 1
ATOM 1749 O O . GLN A 1 225 ? -21.324 -1.633 -7.595 1.00 69.88 225 GLN A O 1
ATOM 1754 N N . ASP A 1 226 ? -20.992 0.465 -8.317 1.00 78.81 226 ASP A N 1
ATOM 1755 C CA . ASP A 1 226 ? -19.581 0.509 -7.956 1.00 78.81 226 ASP A CA 1
ATOM 1756 C C . ASP A 1 226 ? -19.451 0.631 -6.424 1.00 78.81 226 ASP A C 1
ATOM 1758 O O . ASP A 1 226 ? -19.529 1.738 -5.865 1.00 78.81 226 ASP A O 1
ATOM 1762 N N . SER A 1 227 ? -19.282 -0.513 -5.757 1.00 87.38 227 SER A N 1
ATOM 1763 C CA . SER A 1 227 ? -19.119 -0.622 -4.300 1.00 87.38 227 SER A CA 1
ATOM 1764 C C . SER A 1 227 ? -17.657 -0.757 -3.872 1.00 87.38 227 SER A C 1
ATOM 1766 O O . SER A 1 227 ? -17.336 -0.492 -2.716 1.00 87.38 227 SER A O 1
ATOM 1768 N N . PHE A 1 228 ? -16.749 -1.112 -4.784 1.00 93.12 228 PHE A N 1
ATOM 1769 C CA . PHE A 1 228 ? -15.317 -1.178 -4.504 1.00 93.12 228 PHE A CA 1
ATOM 1770 C C . PHE A 1 228 ? -14.624 0.137 -4.872 1.00 93.12 228 PHE A C 1
ATOM 1772 O O . PHE A 1 228 ? -14.802 0.676 -5.968 1.00 93.12 228 PHE A O 1
ATOM 1779 N N . LEU A 1 229 ? -13.792 0.630 -3.957 1.00 95.81 229 LEU A N 1
ATOM 1780 C CA . LEU A 1 229 ? -13.001 1.850 -4.093 1.00 95.81 229 LEU A CA 1
ATOM 1781 C C . LEU A 1 229 ? -11.526 1.502 -3.895 1.00 95.81 229 LEU A C 1
ATOM 1783 O O . LEU A 1 229 ? -11.116 1.186 -2.781 1.00 95.81 229 LEU A O 1
ATOM 1787 N N . MET A 1 230 ? -10.728 1.565 -4.961 1.00 98.12 230 MET A N 1
ATOM 1788 C CA . MET A 1 230 ? -9.279 1.387 -4.891 1.00 98.12 230 MET A CA 1
ATOM 1789 C C . MET A 1 230 ? -8.603 2.745 -4.862 1.00 98.12 230 MET A C 1
ATOM 1791 O O . MET A 1 230 ? -8.736 3.513 -5.808 1.00 98.12 230 MET A O 1
ATOM 1795 N N . TYR A 1 231 ? -7.816 3.004 -3.832 1.00 98.69 231 TYR A N 1
ATOM 1796 C CA . TYR A 1 231 ? -6.900 4.134 -3.749 1.00 98.69 231 TYR A CA 1
ATOM 1797 C C . TYR A 1 231 ? -5.501 3.631 -4.054 1.00 98.69 231 TYR A C 1
ATOM 1799 O O . TYR A 1 231 ? -5.087 2.596 -3.543 1.00 98.69 231 TYR A O 1
ATOM 1807 N N . TYR A 1 232 ? -4.756 4.341 -4.885 1.00 98.75 232 TYR A N 1
ATOM 1808 C CA . TYR A 1 232 ? -3.405 3.934 -5.244 1.00 98.75 232 TYR A CA 1
ATOM 1809 C C . TYR A 1 232 ? -2.492 5.146 -5.347 1.00 98.75 232 TYR A C 1
ATOM 1811 O O . TYR A 1 232 ? -2.911 6.261 -5.659 1.00 98.75 232 TYR A O 1
ATOM 1819 N N . SER A 1 233 ? -1.212 4.924 -5.075 1.00 98.56 233 SER A N 1
ATOM 1820 C CA . SER A 1 233 ? -0.198 5.965 -5.216 1.00 98.56 233 SER A CA 1
ATOM 1821 C C . SER A 1 233 ? 0.265 6.044 -6.663 1.00 98.56 233 SER A C 1
ATOM 1823 O O . SER A 1 233 ? 0.460 5.016 -7.322 1.00 98.56 233 SER A O 1
ATOM 1825 N N . THR A 1 234 ? 0.508 7.263 -7.128 1.00 98.06 234 THR A N 1
ATOM 1826 C CA . THR A 1 234 ? 1.082 7.539 -8.442 1.00 98.06 234 THR A CA 1
ATOM 1827 C C . THR A 1 234 ? 2.032 8.734 -8.384 1.00 98.06 234 THR A C 1
ATOM 1829 O O . THR A 1 234 ? 2.062 9.482 -7.406 1.00 98.06 234 THR A O 1
ATOM 1832 N N . MET A 1 235 ? 2.822 8.917 -9.437 1.00 97.00 235 MET A N 1
ATOM 1833 C CA . MET A 1 235 ? 3.548 10.153 -9.707 1.00 97.00 235 MET A CA 1
ATOM 1834 C C . MET A 1 235 ? 3.106 10.681 -11.063 1.00 97.00 235 MET A C 1
ATOM 1836 O O . MET A 1 235 ? 3.108 9.930 -12.039 1.00 97.00 235 MET A O 1
ATOM 1840 N N . LEU A 1 236 ? 2.764 11.962 -11.135 1.00 96.25 236 LEU A N 1
ATOM 1841 C CA . LEU A 1 236 ? 2.340 12.570 -12.392 1.00 96.25 236 LEU A CA 1
ATOM 1842 C C . LEU A 1 236 ? 3.534 12.836 -13.306 1.00 96.25 236 LEU A C 1
ATOM 1844 O O . LEU A 1 236 ? 4.581 13.310 -12.858 1.00 96.25 236 LEU A O 1
ATOM 1848 N N . LYS A 1 237 ? 3.396 12.546 -14.603 1.00 94.56 237 LYS A N 1
ATOM 1849 C CA . LYS A 1 237 ? 4.492 12.743 -15.563 1.00 94.56 237 LYS A CA 1
ATOM 1850 C C . LYS A 1 237 ? 4.794 14.216 -15.822 1.00 94.56 237 LYS A C 1
ATOM 1852 O O . LYS A 1 237 ? 5.938 14.531 -16.131 1.00 94.56 237 LYS A O 1
ATOM 1857 N N . ASP A 1 238 ? 3.818 15.105 -15.714 1.00 92.75 238 ASP A N 1
ATOM 1858 C CA . ASP A 1 238 ? 3.975 16.535 -15.984 1.00 92.75 238 ASP A CA 1
ATOM 1859 C C . ASP A 1 238 ? 4.519 17.293 -14.767 1.00 92.75 238 ASP A C 1
ATOM 1861 O O . ASP A 1 238 ? 5.599 17.880 -14.842 1.00 92.75 238 ASP A O 1
ATOM 1865 N N . THR A 1 239 ? 3.817 17.239 -13.635 1.00 93.88 239 THR A N 1
ATOM 1866 C CA . THR A 1 239 ? 4.162 18.002 -12.426 1.00 93.88 239 THR A CA 1
ATOM 1867 C C . THR A 1 239 ? 5.183 17.298 -11.540 1.00 93.88 239 THR A C 1
ATOM 1869 O O . THR A 1 239 ? 5.782 17.940 -10.681 1.00 93.88 239 THR A O 1
ATOM 1872 N N . LYS A 1 240 ? 5.404 15.987 -11.737 1.00 94.12 240 LYS A N 1
ATOM 1873 C CA . LYS A 1 240 ? 6.246 15.121 -10.883 1.00 94.12 240 LYS A CA 1
ATOM 1874 C C . LYS A 1 240 ? 5.743 14.988 -9.445 1.00 94.12 240 LYS A C 1
ATOM 1876 O O . LYS A 1 240 ? 6.427 14.413 -8.596 1.00 94.12 240 LYS A O 1
ATOM 1881 N N . GLU A 1 241 ? 4.536 15.474 -9.170 1.00 95.19 241 GLU A N 1
ATOM 1882 C CA . GLU A 1 241 ? 3.897 15.337 -7.870 1.00 95.19 241 GLU A CA 1
ATOM 1883 C C . GLU A 1 241 ? 3.592 13.865 -7.596 1.00 95.19 241 GLU A C 1
ATOM 1885 O O . GLU A 1 241 ? 3.065 13.153 -8.454 1.00 95.19 241 GLU A O 1
ATOM 1890 N N . LYS A 1 242 ? 3.912 13.414 -6.382 1.00 96.62 242 LYS A N 1
ATOM 1891 C CA . LYS A 1 242 ? 3.466 12.118 -5.860 1.00 96.62 242 LYS A CA 1
ATOM 1892 C C . LYS A 1 242 ? 2.089 12.322 -5.245 1.00 96.62 242 LYS A C 1
ATOM 1894 O O . LYS A 1 242 ? 1.955 13.157 -4.352 1.00 96.62 242 LYS A O 1
ATOM 1899 N N . CYS A 1 243 ? 1.084 11.624 -5.751 1.00 97.81 243 CYS A N 1
ATOM 1900 C CA . CYS A 1 243 ? -0.314 11.824 -5.387 1.00 97.81 243 CYS A CA 1
ATOM 1901 C C . CYS A 1 243 ? -1.003 10.492 -5.092 1.00 97.81 243 CYS A C 1
ATOM 1903 O O . CYS A 1 243 ? -0.502 9.420 -5.445 1.00 97.81 243 CYS A O 1
ATOM 1905 N N . ILE A 1 244 ? -2.202 10.575 -4.517 1.00 98.56 244 ILE A N 1
ATOM 1906 C CA . ILE A 1 244 ? -3.110 9.436 -4.386 1.00 98.56 244 ILE A CA 1
ATOM 1907 C C . ILE A 1 244 ? -4.265 9.635 -5.363 1.00 98.56 244 ILE A C 1
ATOM 1909 O O . ILE A 1 244 ? -4.952 10.662 -5.357 1.00 98.56 244 ILE A O 1
ATOM 1913 N N . ALA A 1 245 ? -4.446 8.646 -6.221 1.00 98.31 245 ALA A N 1
ATOM 1914 C CA . ALA A 1 245 ? -5.545 8.542 -7.161 1.00 98.31 245 ALA A CA 1
ATOM 1915 C C . ALA A 1 245 ? -6.523 7.465 -6.696 1.00 98.31 245 ALA A C 1
ATOM 1917 O O . ALA A 1 245 ? -6.201 6.671 -5.808 1.00 98.31 245 ALA A O 1
ATOM 1918 N N . TYR A 1 246 ? -7.707 7.426 -7.303 1.00 97.69 246 TYR A N 1
ATOM 1919 C CA . TYR A 1 246 ? -8.671 6.373 -7.017 1.00 97.69 246 TYR A CA 1
ATOM 1920 C C . TYR A 1 246 ? -9.356 5.822 -8.267 1.00 97.69 246 TYR A C 1
ATOM 1922 O O . TYR A 1 246 ? -9.436 6.474 -9.312 1.00 97.69 246 TYR A O 1
ATOM 1930 N N . ALA A 1 247 ? -9.842 4.592 -8.146 1.00 97.50 247 ALA A N 1
ATOM 1931 C CA . ALA A 1 247 ? -10.619 3.884 -9.144 1.00 97.50 247 ALA A CA 1
ATOM 1932 C C . ALA A 1 247 ? -11.822 3.193 -8.491 1.00 97.50 247 ALA A C 1
ATOM 1934 O O . ALA A 1 247 ? -11.792 2.856 -7.306 1.00 97.50 247 ALA A O 1
ATOM 1935 N N . THR A 1 248 ? -12.879 2.983 -9.267 1.00 95.75 248 THR A N 1
ATOM 1936 C CA . THR A 1 248 ? -14.103 2.308 -8.823 1.00 95.75 248 THR A CA 1
ATOM 1937 C C . THR A 1 248 ? -14.282 0.977 -9.534 1.00 95.75 248 THR A C 1
ATOM 1939 O O . THR A 1 248 ? -13.830 0.807 -10.668 1.00 95.75 248 THR A O 1
ATOM 1942 N N . SER A 1 249 ? -14.937 0.030 -8.871 1.00 93.44 249 SER A N 1
ATOM 1943 C CA . SER A 1 249 ? -15.296 -1.257 -9.457 1.00 93.44 249 SER A CA 1
ATOM 1944 C C . SER A 1 249 ? -16.601 -1.784 -8.865 1.00 93.44 249 SER A C 1
ATOM 1946 O O . SER A 1 249 ? -16.895 -1.563 -7.688 1.00 93.44 249 SER A O 1
ATOM 1948 N N . ALA A 1 250 ? -17.372 -2.499 -9.681 1.00 89.44 250 ALA A N 1
ATOM 1949 C CA . ALA A 1 250 ? -18.551 -3.241 -9.244 1.00 89.44 250 ALA A CA 1
ATOM 1950 C C . ALA A 1 250 ? -18.210 -4.670 -8.780 1.00 89.44 250 ALA A C 1
ATOM 1952 O O . ALA A 1 250 ? -18.946 -5.237 -7.980 1.00 89.44 250 ALA A O 1
ATOM 1953 N N . ASP A 1 251 ? -17.107 -5.253 -9.266 1.00 87.50 251 ASP A N 1
ATOM 1954 C CA . ASP A 1 251 ? -16.739 -6.658 -9.032 1.00 87.50 251 ASP A CA 1
ATOM 1955 C C . ASP A 1 251 ? -15.409 -6.841 -8.274 1.00 87.50 251 ASP A C 1
ATOM 1957 O O . ASP A 1 251 ? -15.106 -7.946 -7.833 1.00 87.50 251 ASP A O 1
ATOM 1961 N N . GLY A 1 252 ? -14.623 -5.775 -8.104 1.00 91.38 252 GLY A N 1
ATOM 1962 C CA . GLY A 1 252 ? -13.286 -5.807 -7.504 1.00 91.38 252 GLY A CA 1
ATOM 1963 C C . GLY A 1 252 ? -12.174 -6.231 -8.474 1.00 91.38 252 GLY A C 1
ATOM 1964 O O . GLY A 1 252 ? -10.998 -6.209 -8.116 1.00 91.38 252 GLY A O 1
ATOM 1965 N N . PHE A 1 253 ? -12.500 -6.570 -9.721 1.00 92.81 253 PHE A N 1
ATOM 1966 C CA . PHE A 1 253 ? -11.535 -7.041 -10.720 1.00 92.81 253 PHE A CA 1
ATOM 1967 C C . PHE A 1 253 ? -11.359 -6.037 -11.861 1.00 92.81 253 PHE A C 1
ATOM 1969 O O . PHE A 1 253 ? -10.236 -5.802 -12.299 1.00 92.81 253 PHE A O 1
ATOM 1976 N N . ARG A 1 254 ? -12.440 -5.383 -12.302 1.00 92.50 254 ARG A N 1
ATOM 1977 C CA . ARG A 1 254 ? -12.415 -4.375 -13.373 1.00 92.50 254 ARG A CA 1
ATOM 1978 C C . ARG A 1 254 ? -12.551 -2.979 -12.810 1.00 92.50 254 ARG A C 1
ATOM 1980 O O . ARG A 1 254 ? -13.559 -2.655 -12.186 1.00 92.50 254 ARG A O 1
ATOM 1987 N N . TRP A 1 255 ? -11.554 -2.144 -13.064 1.00 95.50 255 TRP A N 1
ATOM 1988 C CA . TRP A 1 255 ? -11.410 -0.855 -12.401 1.00 95.50 255 TRP A CA 1
ATOM 1989 C C . TRP A 1 255 ? -11.520 0.306 -13.380 1.00 95.50 255 TRP A C 1
ATOM 1991 O O . TRP A 1 255 ? -10.840 0.339 -14.403 1.00 95.50 255 TRP A O 1
ATOM 2001 N N . LYS A 1 256 ? -12.330 1.304 -13.024 1.00 95.38 256 LYS A N 1
ATOM 2002 C CA . LYS A 1 256 ? -12.449 2.575 -13.745 1.00 95.38 256 LYS A CA 1
ATOM 2003 C C . LYS A 1 256 ? -11.772 3.681 -12.954 1.00 95.38 256 LYS A C 1
ATOM 2005 O O . LYS A 1 256 ? -12.207 4.006 -11.851 1.00 95.38 256 LYS A O 1
ATOM 2010 N N . LYS A 1 257 ? -10.718 4.278 -13.505 1.00 96.69 257 LYS A N 1
ATOM 2011 C CA . LYS A 1 257 ? -9.992 5.399 -12.896 1.00 96.69 257 LYS A CA 1
ATOM 2012 C C . LYS A 1 257 ? -10.883 6.633 -12.813 1.00 96.69 257 LYS A C 1
ATOM 2014 O O . LYS A 1 257 ? -11.496 7.033 -13.800 1.00 96.69 257 LYS A O 1
ATOM 2019 N N . GLN A 1 258 ? -10.896 7.257 -11.643 1.00 96.44 258 GLN A N 1
ATOM 2020 C CA . GLN A 1 258 ? -11.710 8.433 -11.333 1.00 96.44 258 GLN A CA 1
ATOM 2021 C C . GLN A 1 258 ? -10.867 9.704 -11.118 1.00 96.44 258 GLN A C 1
ATOM 2023 O O . GLN A 1 258 ? -11.401 10.756 -10.775 1.00 96.44 258 GLN A O 1
ATOM 2028 N N . GLY A 1 259 ? -9.548 9.621 -11.318 1.00 95.94 259 GLY A N 1
ATOM 2029 C CA . GLY A 1 259 ? -8.625 10.745 -11.175 1.00 95.94 259 GLY A CA 1
ATOM 2030 C C . GLY A 1 259 ? -7.949 10.834 -9.807 1.00 95.94 259 GLY A C 1
ATOM 2031 O O . GLY A 1 259 ? -7.903 9.874 -9.035 1.00 95.94 259 GLY A O 1
ATOM 2032 N N . ILE A 1 260 ? -7.370 12.004 -9.534 1.00 97.12 260 ILE A N 1
ATOM 2033 C CA . ILE A 1 260 ? -6.588 12.268 -8.320 1.00 97.12 260 ILE A CA 1
ATOM 2034 C C . ILE A 1 260 ? -7.524 12.673 -7.180 1.00 97.12 260 ILE A C 1
ATOM 2036 O O . ILE A 1 260 ? -8.219 13.680 -7.297 1.00 97.12 260 ILE A O 1
ATOM 2040 N N . CYS A 1 261 ? -7.523 11.926 -6.071 1.00 96.25 261 CYS A N 1
ATOM 2041 C CA . CYS A 1 261 ? -8.349 12.230 -4.895 1.00 96.25 261 CYS A CA 1
ATOM 2042 C C . CYS A 1 261 ? -7.592 12.989 -3.800 1.00 96.25 261 CYS A C 1
ATOM 2044 O O . CYS A 1 261 ? -8.212 13.677 -2.989 1.00 96.25 261 CYS A O 1
ATOM 2046 N N . LEU A 1 262 ? -6.260 12.883 -3.761 1.00 97.44 262 LEU A N 1
ATOM 2047 C CA . LEU A 1 262 ? -5.425 13.616 -2.814 1.00 97.44 262 LEU A CA 1
ATOM 2048 C C . LEU A 1 262 ? -4.133 14.081 -3.493 1.00 97.44 262 LEU A C 1
ATOM 2050 O O . LEU A 1 262 ? -3.356 13.271 -4.001 1.00 97.44 262 LEU A O 1
ATOM 2054 N N . ARG A 1 263 ? -3.895 15.395 -3.470 1.00 97.31 263 ARG A N 1
ATOM 2055 C CA . ARG A 1 263 ? -2.652 16.028 -3.933 1.00 97.31 263 ARG A CA 1
ATOM 2056 C C . ARG A 1 263 ? -1.796 16.488 -2.750 1.00 97.31 263 ARG A C 1
ATOM 2058 O O . ARG A 1 263 ? -2.375 16.808 -1.708 1.00 97.31 263 ARG A O 1
ATOM 2065 N N . PRO A 1 264 ? -0.463 16.569 -2.896 1.00 96.56 264 PRO A N 1
ATOM 2066 C CA . PRO A 1 264 ? 0.418 17.271 -1.960 1.00 96.56 264 PRO A CA 1
ATOM 2067 C C . PRO A 1 264 ? -0.072 18.696 -1.700 1.00 96.56 264 PRO A C 1
ATOM 2069 O O . PRO A 1 264 ? -0.526 19.368 -2.627 1.00 96.56 264 PRO A O 1
ATOM 2072 N N . SER A 1 265 ? -0.017 19.164 -0.454 1.00 94.56 265 SER A N 1
ATOM 2073 C CA . SER A 1 265 ? -0.381 20.544 -0.129 1.00 94.56 265 SER A CA 1
ATOM 2074 C C . SER A 1 265 ? 0.292 21.041 1.149 1.00 94.56 265 SER A C 1
ATOM 2076 O O . SER A 1 265 ? 0.823 20.283 1.954 1.00 94.56 265 SER A O 1
ATOM 2078 N N . ASP A 1 266 ? 0.225 22.345 1.376 1.00 84.44 266 ASP A N 1
ATOM 2079 C CA . ASP A 1 266 ? 0.784 22.952 2.580 1.00 84.44 266 ASP A CA 1
ATOM 2080 C C . ASP A 1 266 ? 0.053 22.498 3.861 1.00 84.44 266 ASP A C 1
ATOM 2082 O O . ASP A 1 266 ? -1.157 22.238 3.818 1.00 84.44 266 ASP A O 1
ATOM 2086 N N . PRO A 1 267 ? 0.740 22.476 5.023 1.00 84.62 267 PRO A N 1
ATOM 2087 C CA . PRO A 1 267 ? 2.194 22.618 5.194 1.00 84.62 267 PRO A CA 1
ATOM 2088 C C . PRO A 1 267 ? 2.952 21.277 5.291 1.00 84.62 267 PRO A C 1
ATOM 2090 O O . PRO A 1 267 ? 4.177 21.266 5.202 1.00 84.62 267 PRO A O 1
ATOM 2093 N N . GLU A 1 268 ? 2.252 20.158 5.492 1.00 92.00 268 GLU A N 1
ATOM 2094 C CA . GLU A 1 268 ? 2.867 18.934 6.030 1.00 92.00 268 GLU A CA 1
ATOM 2095 C C . GLU A 1 268 ? 3.349 17.926 4.969 1.00 92.00 268 GLU A C 1
ATOM 2097 O O . GLU A 1 268 ? 4.227 17.117 5.266 1.00 92.00 268 GLU A O 1
ATOM 2102 N N . ASP A 1 269 ? 2.798 17.943 3.747 1.00 95.00 269 ASP A N 1
ATOM 2103 C CA . ASP A 1 269 ? 3.063 16.914 2.723 1.00 95.00 269 ASP A CA 1
ATOM 2104 C C . ASP A 1 269 ? 3.396 17.465 1.327 1.00 95.00 269 ASP A C 1
ATOM 2106 O O . ASP A 1 269 ? 3.263 16.753 0.333 1.00 95.00 269 ASP A O 1
ATOM 2110 N N . GLN A 1 270 ? 3.857 18.718 1.230 1.00 94.62 270 GLN A N 1
ATOM 2111 C CA . GLN A 1 270 ? 4.168 19.384 -0.047 1.00 94.62 270 GLN A CA 1
ATOM 2112 C C . GLN A 1 270 ? 5.128 18.595 -0.955 1.00 94.62 270 GLN A C 1
ATOM 2114 O O . GLN A 1 270 ? 5.050 18.718 -2.175 1.00 94.62 270 GLN A O 1
ATOM 2119 N N . ALA A 1 271 ? 6.037 17.792 -0.391 1.00 94.19 271 ALA A N 1
ATOM 2120 C CA . ALA A 1 271 ? 6.997 17.015 -1.176 1.00 94.19 271 ALA A CA 1
ATOM 2121 C C . ALA A 1 271 ? 6.428 15.673 -1.693 1.00 94.19 271 ALA A C 1
ATOM 2123 O O . ALA A 1 271 ? 7.121 14.936 -2.407 1.00 94.19 271 ALA A O 1
ATOM 2124 N N . GLY A 1 272 ? 5.176 15.339 -1.361 1.00 96.69 272 GLY A N 1
ATOM 2125 C CA . GLY A 1 272 ? 4.475 14.170 -1.884 1.00 96.69 272 GLY A CA 1
ATOM 2126 C C . GLY A 1 272 ? 3.492 13.547 -0.896 1.00 96.69 272 GLY A C 1
ATOM 2127 O O . GLY A 1 272 ? 3.729 13.567 0.309 1.00 96.69 272 GLY A O 1
ATOM 2128 N N . CYS A 1 273 ? 2.453 12.896 -1.419 1.00 97.19 273 CYS A N 1
ATOM 2129 C CA . CYS A 1 273 ? 1.592 11.993 -0.660 1.00 97.19 273 CYS A CA 1
ATOM 2130 C C . CYS A 1 273 ? 1.477 10.623 -1.349 1.00 97.19 273 CYS A C 1
ATOM 2132 O O . CYS A 1 273 ? 1.514 10.521 -2.577 1.00 97.19 273 CYS A O 1
ATOM 2134 N N . ALA A 1 274 ? 1.402 9.554 -0.558 1.00 97.56 274 ALA A N 1
ATOM 2135 C CA . ALA A 1 274 ? 1.360 8.170 -1.030 1.00 97.56 274 ALA A CA 1
ATOM 2136 C C . ALA A 1 274 ? 0.808 7.233 0.060 1.00 97.56 274 ALA A C 1
ATOM 2138 O O . ALA A 1 274 ? 0.512 7.672 1.165 1.00 97.56 274 ALA A O 1
ATOM 2139 N N . ARG A 1 275 ? 0.709 5.936 -0.260 1.00 97.56 275 ARG A N 1
ATOM 2140 C CA . ARG A 1 275 ? 0.483 4.787 0.640 1.00 97.56 275 ARG A CA 1
ATOM 2141 C C . ARG A 1 275 ? -0.540 5.062 1.739 1.00 97.56 275 ARG A C 1
ATOM 2143 O O . ARG A 1 275 ? -0.191 5.524 2.826 1.00 97.56 275 ARG A O 1
ATOM 2150 N N . CYS A 1 276 ? -1.797 4.747 1.461 1.00 98.19 276 CYS A N 1
ATOM 2151 C CA . CYS A 1 276 ? -2.887 4.987 2.392 1.00 98.19 276 CYS A CA 1
ATOM 2152 C C . CYS A 1 276 ? -3.480 3.713 3.001 1.00 98.19 276 CYS A C 1
ATOM 2154 O O . CYS A 1 276 ? -3.276 2.604 2.511 1.00 98.19 276 CYS A O 1
ATOM 2156 N N . CYS A 1 277 ? -4.243 3.919 4.068 1.00 98.06 277 CYS A N 1
ATOM 2157 C CA . CYS A 1 277 ? -5.230 3.001 4.613 1.00 98.06 277 CYS A CA 1
ATOM 2158 C C . CYS A 1 277 ? -6.548 3.767 4.717 1.00 98.06 277 CYS A C 1
ATOM 2160 O O . CYS A 1 277 ? -6.580 4.849 5.315 1.00 98.06 277 CYS A O 1
ATOM 2162 N N . VAL A 1 278 ? -7.603 3.240 4.095 1.00 97.50 278 VAL A N 1
ATOM 2163 C CA . VAL A 1 278 ? -8.918 3.888 4.023 1.00 97.50 278 VAL A CA 1
ATOM 2164 C C . VAL A 1 278 ? -9.950 2.997 4.686 1.00 97.50 278 VAL A C 1
ATOM 2166 O O . VAL A 1 278 ? -10.095 1.832 4.334 1.00 97.50 278 VAL A O 1
ATOM 2169 N N . PHE A 1 279 ? -10.691 3.559 5.632 1.00 93.81 279 PHE A N 1
ATOM 2170 C CA . PHE A 1 279 ? -11.724 2.841 6.366 1.00 93.81 279 PHE A CA 1
ATOM 2171 C C . PHE A 1 279 ? -12.838 3.790 6.787 1.00 93.81 279 PHE A C 1
ATOM 2173 O O . PHE A 1 279 ? -12.636 4.991 6.981 1.00 93.81 279 PHE A O 1
ATOM 2180 N N . GLN A 1 280 ? -14.034 3.236 6.927 1.00 91.62 280 GLN A N 1
ATOM 2181 C CA . GLN A 1 280 ? -15.170 3.945 7.490 1.00 91.62 280 GLN A CA 1
ATOM 2182 C C . GLN A 1 280 ? -14.964 4.101 8.997 1.00 91.62 280 GLN A C 1
ATOM 2184 O O . GLN A 1 280 ? -14.550 3.144 9.663 1.00 91.62 280 GLN A O 1
ATOM 2189 N N . ASP A 1 281 ? -15.227 5.288 9.537 1.00 91.94 281 ASP A N 1
ATOM 2190 C CA . ASP A 1 281 ? -15.155 5.538 10.972 1.00 91.94 281 ASP A CA 1
ATOM 2191 C C . ASP A 1 281 ? -16.176 4.676 11.729 1.00 91.94 281 ASP A C 1
ATOM 2193 O O . ASP A 1 281 ? -17.095 4.109 11.132 1.00 91.94 281 ASP A O 1
ATOM 2197 N N . ALA A 1 282 ? -15.983 4.504 13.031 1.00 91.12 282 ALA A N 1
ATOM 2198 C CA . ALA A 1 282 ? -16.895 3.725 13.855 1.00 91.12 282 ALA A CA 1
ATOM 2199 C C . ALA A 1 282 ? -16.831 4.149 15.319 1.00 91.12 282 ALA A C 1
ATOM 2201 O O . ALA A 1 282 ? -15.764 4.484 15.834 1.00 91.12 282 ALA A O 1
ATOM 2202 N N . SER A 1 283 ? -17.960 4.021 16.009 1.00 91.06 283 SER A N 1
ATOM 2203 C CA . SER A 1 283 ? -18.037 4.128 17.465 1.00 91.06 283 SER A CA 1
ATOM 2204 C C . SER A 1 283 ? -18.070 2.750 18.109 1.00 91.06 283 SER A C 1
ATOM 2206 O O . SER A 1 283 ? -18.644 1.796 17.580 1.00 91.06 283 SER A O 1
ATOM 2208 N N . TYR A 1 284 ? -17.444 2.652 19.277 1.00 90.69 284 TYR A N 1
ATOM 2209 C CA . TYR A 1 284 ? -17.412 1.435 20.072 1.00 90.69 284 TYR A CA 1
ATOM 2210 C C . TYR A 1 284 ? -18.417 1.508 21.226 1.00 90.69 284 TYR A C 1
ATOM 2212 O O . TYR A 1 284 ? -18.380 2.445 22.027 1.00 90.69 284 TYR A O 1
ATOM 2220 N N . ASP A 1 285 ? -19.282 0.499 21.332 1.00 90.81 285 ASP A N 1
ATOM 2221 C CA . ASP A 1 285 ? -20.152 0.290 22.489 1.00 90.81 285 ASP A CA 1
ATOM 2222 C C . ASP A 1 285 ? -19.506 -0.716 23.451 1.00 90.81 285 ASP A C 1
ATOM 2224 O O . ASP A 1 285 ? -19.388 -1.908 23.162 1.00 90.81 285 ASP A O 1
ATOM 2228 N N . ALA A 1 286 ? -19.094 -0.226 24.623 1.00 89.25 286 ALA A N 1
ATOM 2229 C CA . ALA A 1 286 ? -18.456 -1.033 25.657 1.00 89.25 286 ALA A CA 1
ATOM 2230 C C . ALA A 1 286 ? -19.413 -2.004 26.371 1.00 89.25 286 ALA A C 1
ATOM 2232 O O . ALA A 1 286 ? -18.940 -2.943 27.009 1.00 89.25 286 ALA A O 1
ATOM 2233 N N . ALA A 1 287 ? -20.732 -1.793 26.300 1.00 89.94 287 ALA A N 1
ATOM 2234 C CA . ALA A 1 287 ? -21.710 -2.687 26.918 1.00 89.94 287 ALA A CA 1
ATOM 2235 C C . ALA A 1 287 ? -21.911 -3.970 26.100 1.00 89.94 287 ALA A C 1
ATOM 2237 O O . ALA A 1 287 ? -22.183 -5.028 26.669 1.00 89.94 287 ALA A O 1
ATOM 2238 N N . THR A 1 288 ? -21.774 -3.876 24.779 1.00 87.31 288 THR A N 1
ATOM 2239 C CA . THR A 1 288 ? -21.951 -4.991 23.837 1.00 87.31 288 THR A CA 1
ATOM 2240 C C . THR A 1 288 ? -20.638 -5.478 23.228 1.00 87.31 288 THR A C 1
ATOM 2242 O O . THR A 1 288 ? -20.634 -6.510 22.562 1.00 87.31 288 THR A O 1
ATOM 2245 N N . SER A 1 289 ? -19.533 -4.760 23.446 1.00 85.44 289 SER A N 1
ATOM 2246 C CA . SER A 1 289 ? -18.238 -4.990 22.799 1.00 85.44 289 SER A CA 1
ATOM 2247 C C . SER A 1 289 ? -18.313 -4.982 21.273 1.00 85.44 289 SER A C 1
ATOM 2249 O O . SER A 1 289 ? -17.683 -5.792 20.593 1.00 85.44 289 SER A O 1
ATOM 2251 N N . THR A 1 290 ? -19.090 -4.050 20.717 1.00 86.12 290 THR A N 1
ATOM 2252 C CA . THR A 1 290 ? -19.323 -3.958 19.271 1.00 86.12 290 THR A CA 1
ATOM 2253 C C . THR A 1 290 ? -18.918 -2.611 18.701 1.00 86.12 290 THR A C 1
ATOM 2255 O O . THR A 1 290 ? -19.239 -1.562 19.260 1.00 86.12 290 THR A O 1
ATOM 2258 N N . TRP A 1 291 ? -18.289 -2.648 17.529 1.00 87.44 291 TRP A N 1
ATOM 2259 C CA . TRP A 1 291 ? -18.051 -1.475 16.696 1.00 87.44 291 TRP A CA 1
ATOM 2260 C C . TRP A 1 291 ? -19.225 -1.248 15.746 1.00 87.44 291 TRP A C 1
ATOM 2262 O O . TRP A 1 291 ? -19.635 -2.170 15.040 1.00 87.44 291 TRP A O 1
ATOM 2272 N N . THR A 1 292 ? -19.731 -0.019 15.701 1.00 89.31 292 THR A N 1
ATOM 2273 C CA . THR A 1 292 ? -20.809 0.394 14.797 1.00 89.31 292 THR A CA 1
ATOM 2274 C C . THR A 1 292 ? -20.262 1.395 13.782 1.00 89.31 292 THR A C 1
ATOM 2276 O O . THR A 1 292 ? -19.736 2.425 14.204 1.00 89.31 292 THR A O 1
ATOM 2279 N N . PRO A 1 293 ? -20.357 1.121 12.467 1.00 87.56 293 PRO A N 1
ATOM 2280 C CA . PRO A 1 293 ? -19.908 2.057 11.441 1.00 87.56 293 PRO A CA 1
ATOM 2281 C C . PRO A 1 293 ? -20.621 3.412 11.526 1.00 87.56 293 PRO A C 1
ATOM 2283 O O . PRO A 1 293 ? -21.830 3.480 11.743 1.00 87.56 293 PRO A O 1
ATOM 2286 N N . GLU A 1 294 ? -19.873 4.485 11.293 1.00 89.44 294 GLU A N 1
ATOM 2287 C CA . GLU A 1 294 ? -20.359 5.864 11.207 1.00 89.44 294 GLU A CA 1
ATOM 2288 C C . GLU A 1 294 ? -20.335 6.372 9.761 1.00 89.44 294 GLU A C 1
ATOM 2290 O O . GLU A 1 294 ? -19.785 5.730 8.873 1.00 89.44 294 GLU A O 1
ATOM 2295 N N . SER A 1 295 ? -20.951 7.519 9.469 1.00 88.06 295 SER A N 1
ATOM 2296 C CA . SER A 1 295 ? -21.056 8.000 8.081 1.00 88.06 295 SER A CA 1
ATOM 2297 C C . SER A 1 295 ? -19.735 8.508 7.493 1.00 88.06 295 SER A C 1
ATOM 2299 O O . SER A 1 295 ? -19.576 8.497 6.271 1.00 88.06 295 SER A O 1
ATOM 2301 N N . GLU A 1 296 ? -18.818 8.978 8.342 1.00 94.31 296 GLU A N 1
ATOM 2302 C CA . GLU A 1 296 ? -17.541 9.565 7.940 1.00 94.31 296 GLU A CA 1
ATOM 2303 C C . GLU A 1 296 ? -16.503 8.485 7.598 1.00 94.31 296 GLU A C 1
ATOM 2305 O O . GLU A 1 296 ? -16.445 7.419 8.202 1.00 94.31 296 GLU A O 1
ATOM 2310 N N . TRP A 1 297 ? -15.655 8.777 6.621 1.00 96.19 297 TRP A N 1
ATOM 2311 C CA . TRP A 1 297 ? -14.500 7.986 6.221 1.00 96.19 297 TRP A CA 1
ATOM 2312 C C . TRP A 1 297 ? -13.219 8.640 6.700 1.00 96.19 297 TRP A C 1
ATOM 2314 O O . TRP A 1 297 ? -13.081 9.865 6.664 1.00 96.19 297 TRP A O 1
ATOM 2324 N N . LYS A 1 298 ? -12.242 7.809 7.051 1.00 97.19 298 LYS A N 1
ATOM 2325 C CA . LYS A 1 298 ? -10.885 8.215 7.401 1.00 97.19 298 LYS A CA 1
ATOM 2326 C C . LYS A 1 298 ? -9.894 7.627 6.404 1.00 97.19 298 LYS A C 1
ATOM 2328 O O . LYS A 1 298 ? -10.000 6.474 5.993 1.00 97.19 298 LYS A O 1
ATOM 2333 N N . MET A 1 299 ? -8.910 8.439 6.040 1.00 98.31 299 MET A N 1
ATOM 2334 C CA . MET A 1 299 ? -7.726 8.024 5.300 1.00 98.31 299 MET A CA 1
ATOM 2335 C C . MET A 1 299 ? -6.518 8.380 6.147 1.00 98.31 299 MET A C 1
ATOM 2337 O O . MET A 1 299 ? -6.286 9.561 6.408 1.00 98.31 299 MET A O 1
ATOM 2341 N N . LEU A 1 300 ? -5.729 7.385 6.540 1.00 98.44 300 LEU A N 1
ATOM 2342 C CA . LEU A 1 300 ? -4.348 7.628 6.943 1.00 98.44 300 LEU A CA 1
ATOM 2343 C C . LEU A 1 300 ? -3.463 7.459 5.723 1.00 98.44 300 LEU A C 1
ATOM 2345 O O . LEU A 1 300 ? -3.650 6.516 4.962 1.00 98.44 300 LEU A O 1
ATOM 2349 N N . TYR A 1 301 ? -2.512 8.361 5.529 1.00 98.62 301 TYR A N 1
ATOM 2350 C CA . TYR A 1 301 ? -1.642 8.349 4.361 1.00 98.62 301 TYR A CA 1
ATOM 2351 C C . TYR A 1 301 ? -0.239 8.819 4.710 1.00 98.62 301 TYR A C 1
ATOM 2353 O O . TYR A 1 301 ? -0.019 9.514 5.700 1.00 98.62 301 TYR A O 1
ATOM 2361 N N . GLU A 1 302 ? 0.721 8.424 3.891 1.00 98.38 302 GLU A N 1
ATOM 2362 C CA . GLU A 1 302 ? 2.099 8.867 3.995 1.00 98.38 302 GLU A CA 1
ATOM 2363 C C . GLU A 1 302 ? 2.266 10.226 3.308 1.00 98.38 302 GLU A C 1
ATOM 2365 O O . GLU A 1 302 ? 1.939 10.375 2.131 1.00 98.38 302 GLU A O 1
ATOM 2370 N N . GLY A 1 303 ? 2.785 11.212 4.035 1.00 98.19 303 GLY A N 1
ATOM 2371 C CA . GLY A 1 303 ? 3.121 12.538 3.521 1.00 98.19 303 GLY A CA 1
ATOM 2372 C C . GLY A 1 303 ? 4.605 12.840 3.694 1.00 98.19 303 GLY A C 1
ATOM 2373 O O . GLY A 1 303 ? 5.225 12.414 4.672 1.00 98.19 303 GLY A O 1
ATOM 2374 N N . VAL A 1 304 ? 5.183 13.563 2.738 1.00 97.25 304 VAL A N 1
ATOM 2375 C CA . VAL A 1 304 ? 6.600 13.941 2.744 1.00 97.25 304 VAL A CA 1
ATOM 2376 C C . VAL A 1 304 ? 6.725 15.420 3.073 1.00 97.25 304 VAL A C 1
ATOM 2378 O O . VAL A 1 304 ? 6.283 16.285 2.312 1.00 97.25 304 VAL A O 1
ATOM 2381 N N . SER A 1 305 ? 7.367 15.703 4.201 1.00 94.62 305 SER A N 1
ATOM 2382 C CA . SER A 1 305 ? 7.605 17.075 4.636 1.00 94.62 305 SER A CA 1
ATOM 2383 C C . SER A 1 305 ? 8.618 17.765 3.717 1.00 94.62 305 SER A C 1
ATOM 2385 O O . SER A 1 305 ? 9.687 17.208 3.450 1.00 94.62 305 SER A O 1
ATOM 2387 N N . PRO A 1 306 ? 8.338 18.999 3.264 1.00 92.38 306 PRO A N 1
ATOM 2388 C CA . PRO A 1 306 ? 9.282 19.777 2.463 1.00 92.38 306 PRO A CA 1
ATOM 2389 C C . PRO A 1 306 ? 10.481 20.281 3.281 1.00 92.38 306 PRO A C 1
ATOM 2391 O O . PRO A 1 306 ? 11.506 20.636 2.705 1.00 92.38 306 PRO A O 1
ATOM 2394 N N . ASN A 1 307 ? 10.359 20.329 4.613 1.00 92.69 307 ASN A N 1
ATOM 2395 C CA . ASN A 1 307 ? 11.346 20.957 5.492 1.00 92.69 307 ASN A CA 1
ATOM 2396 C C . ASN A 1 307 ? 12.543 20.044 5.778 1.00 92.69 307 ASN A C 1
ATOM 2398 O O . ASN A 1 307 ? 13.681 20.503 5.826 1.00 92.69 307 ASN A O 1
ATOM 2402 N N . ASP A 1 308 ? 12.279 18.756 5.992 1.00 94.12 308 ASP A N 1
ATOM 2403 C CA . ASP A 1 308 ? 13.280 17.751 6.366 1.00 94.12 308 ASP A CA 1
ATOM 2404 C C . ASP A 1 308 ? 13.314 16.543 5.419 1.00 94.12 308 ASP A C 1
ATOM 2406 O O . ASP A 1 308 ? 14.163 15.668 5.580 1.00 94.12 308 ASP A O 1
ATOM 2410 N N . GLY A 1 309 ? 12.407 16.474 4.436 1.00 93.69 309 GLY A N 1
ATOM 2411 C CA . GLY A 1 309 ? 12.287 15.348 3.508 1.00 93.69 309 GLY A CA 1
ATOM 2412 C C . GLY A 1 309 ? 11.814 14.049 4.163 1.00 93.69 309 GLY A C 1
ATOM 2413 O O . GLY A 1 309 ? 11.784 13.014 3.496 1.00 93.69 309 GLY A O 1
ATOM 2414 N N . LYS A 1 310 ? 11.461 14.074 5.456 1.00 96.38 310 LYS A N 1
ATOM 2415 C CA . LYS A 1 310 ? 11.054 12.881 6.197 1.00 96.38 310 LYS A CA 1
ATOM 2416 C C . LYS A 1 310 ? 9.587 12.563 5.951 1.00 96.38 310 LYS A C 1
ATOM 2418 O O . LYS A 1 310 ? 8.736 13.447 5.812 1.00 96.38 310 LYS A O 1
ATOM 2423 N N . HIS A 1 311 ? 9.309 11.269 5.948 1.00 97.38 311 HIS A N 1
ATOM 2424 C CA . HIS A 1 311 ? 7.974 10.723 5.773 1.00 97.38 311 HIS A CA 1
ATOM 2425 C C . HIS A 1 311 ? 7.240 10.689 7.116 1.00 97.38 311 HIS A C 1
ATOM 2427 O O . HIS A 1 311 ? 7.811 10.271 8.126 1.00 97.38 311 HIS A O 1
ATOM 2433 N N . ARG A 1 312 ? 5.983 11.129 7.124 1.00 98.00 312 ARG A N 1
ATOM 2434 C CA . ARG A 1 312 ? 5.075 11.113 8.278 1.00 98.00 312 ARG A CA 1
ATOM 2435 C C . ARG A 1 312 ? 3.768 10.446 7.886 1.00 98.00 312 ARG A C 1
ATOM 2437 O O . ARG A 1 312 ? 3.408 10.431 6.709 1.00 98.00 312 ARG A O 1
ATOM 2444 N N . ILE A 1 313 ? 3.019 9.960 8.870 1.00 98.50 313 ILE A N 1
ATOM 2445 C CA . ILE A 1 313 ? 1.646 9.511 8.635 1.00 98.50 313 ILE A CA 1
ATOM 2446 C C . ILE A 1 313 ? 0.725 10.672 8.978 1.00 98.50 313 ILE A C 1
ATOM 2448 O O . ILE A 1 313 ? 0.702 11.153 10.111 1.00 98.50 313 ILE A O 1
ATOM 2452 N N . LEU A 1 314 ? -0.024 11.133 7.989 1.00 98.19 314 LEU A N 1
ATOM 2453 C CA . LEU A 1 314 ? -1.041 12.165 8.104 1.00 98.19 314 LEU A CA 1
ATOM 2454 C C . LEU A 1 314 ? -2.419 11.513 8.020 1.00 98.19 314 LEU A C 1
ATOM 2456 O O . LEU A 1 314 ? -2.547 10.329 7.698 1.00 98.19 314 LEU A O 1
ATOM 2460 N N . TRP A 1 315 ? -3.462 12.288 8.298 1.00 97.44 315 TRP A N 1
ATOM 2461 C CA . TRP A 1 315 ? -4.829 11.822 8.112 1.00 97.44 315 TRP A CA 1
ATOM 2462 C C . TRP A 1 315 ? -5.737 12.859 7.457 1.00 97.44 315 TRP A C 1
ATOM 2464 O O . TRP A 1 315 ? -5.483 14.070 7.475 1.00 97.44 315 TRP A O 1
ATOM 2474 N N . ALA A 1 316 ? -6.795 12.354 6.836 1.00 97.88 316 ALA A N 1
ATOM 2475 C CA . ALA A 1 316 ? -7.855 13.118 6.207 1.00 97.88 316 ALA A CA 1
ATOM 2476 C C . ALA A 1 316 ? -9.209 12.451 6.468 1.00 97.88 316 ALA A C 1
ATOM 2478 O O . ALA A 1 316 ? -9.277 11.251 6.739 1.00 97.88 316 ALA A O 1
ATOM 2479 N N . VAL A 1 317 ? -10.280 13.235 6.357 1.00 97.69 317 VAL A N 1
ATOM 2480 C CA . VAL A 1 317 ? -11.662 12.749 6.468 1.00 97.69 317 VAL A CA 1
ATOM 2481 C C . VAL A 1 317 ? -12.443 12.997 5.190 1.00 97.69 317 VAL A C 1
ATOM 2483 O O . VAL A 1 317 ? -12.137 13.933 4.446 1.00 97.69 317 VAL A O 1
ATOM 2486 N N . SER A 1 318 ? -13.466 12.188 4.954 1.00 97.31 318 SER A N 1
ATOM 2487 C CA . SER A 1 318 ? -14.360 12.311 3.808 1.00 97.31 318 SER A CA 1
ATOM 2488 C C . SER A 1 318 ? -15.768 11.840 4.165 1.00 97.31 318 SER A C 1
ATOM 2490 O O . SER A 1 318 ? -15.932 10.929 4.961 1.00 97.31 318 SER A O 1
ATOM 2492 N N . GLN A 1 319 ? -16.801 12.430 3.569 1.00 94.31 319 GLN A N 1
ATOM 2493 C CA . GLN A 1 319 ? -18.184 11.947 3.722 1.00 94.31 319 GLN A CA 1
ATOM 2494 C C . GLN A 1 319 ? -18.580 10.984 2.586 1.00 94.31 319 GLN A C 1
ATOM 2496 O O . GLN A 1 319 ? -19.402 10.083 2.767 1.00 94.31 319 GLN A O 1
ATOM 2501 N N . ASP A 1 320 ? -17.961 11.142 1.414 1.00 91.56 320 ASP A N 1
ATOM 2502 C CA . ASP A 1 320 ? -18.263 10.406 0.184 1.00 91.56 320 ASP A CA 1
ATOM 2503 C C . ASP A 1 320 ? -17.174 9.393 -0.210 1.00 91.56 320 ASP A C 1
ATOM 2505 O O 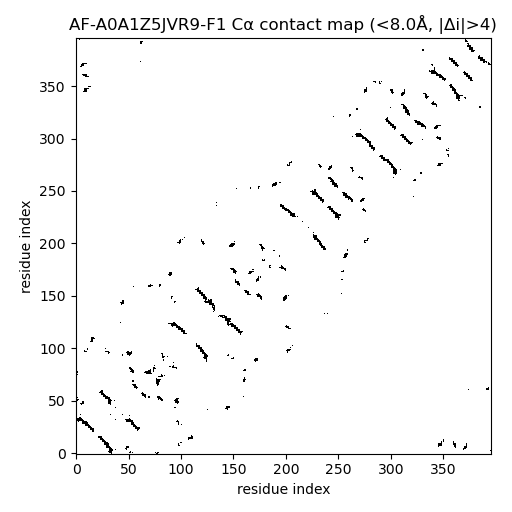. ASP A 1 320 ? -17.330 8.707 -1.218 1.00 91.56 320 ASP A O 1
ATOM 2509 N N . ALA A 1 321 ? -16.092 9.309 0.574 1.00 94.62 321 ALA A N 1
ATOM 2510 C CA . ALA A 1 321 ? -14.865 8.555 0.307 1.00 94.62 321 ALA A CA 1
ATOM 2511 C C . ALA A 1 321 ? -14.093 9.009 -0.955 1.00 94.62 321 ALA A C 1
ATOM 2513 O O . ALA A 1 321 ? -13.087 8.422 -1.334 1.00 94.62 321 ALA A O 1
ATOM 2514 N N . LYS A 1 322 ? -14.507 10.091 -1.614 1.00 92.50 322 LYS A N 1
ATOM 2515 C CA . LYS A 1 322 ? -13.904 10.574 -2.870 1.00 92.50 322 LYS A CA 1
ATOM 2516 C C . LYS A 1 322 ? -13.154 11.879 -2.659 1.00 92.50 322 LYS A C 1
ATOM 2518 O O . LYS A 1 322 ? -12.051 12.054 -3.172 1.00 92.50 322 LYS A O 1
ATOM 2523 N N . THR A 1 323 ? -13.745 12.775 -1.876 1.00 95.06 323 THR A N 1
ATOM 2524 C CA . THR A 1 323 ? -13.221 14.108 -1.592 1.00 95.06 323 THR A CA 1
ATOM 2525 C C . THR A 1 323 ? -12.691 14.159 -0.168 1.00 95.06 323 THR A C 1
ATOM 2527 O O . THR A 1 323 ? -13.433 13.913 0.783 1.00 95.06 323 THR A O 1
ATOM 2530 N N . TRP A 1 324 ? -11.413 14.498 -0.007 1.00 97.69 324 TRP A N 1
ATOM 2531 C CA . TRP A 1 324 ? -10.706 14.367 1.267 1.00 97.69 324 TRP A CA 1
ATOM 2532 C C . TRP A 1 324 ? -10.308 15.719 1.859 1.00 97.69 324 TRP A C 1
ATOM 2534 O O . TRP A 1 324 ? -9.714 16.565 1.195 1.00 97.69 324 TRP A O 1
ATOM 2544 N N . SER A 1 325 ? -10.597 15.904 3.147 1.00 97.25 325 SER A N 1
ATOM 2545 C CA . SER A 1 325 ? -10.193 17.069 3.940 1.00 97.25 325 SER A CA 1
ATOM 2546 C C . SER A 1 325 ? -9.066 16.691 4.894 1.00 97.25 325 SER A C 1
ATOM 2548 O O . SER A 1 325 ? -9.301 15.982 5.874 1.00 97.25 325 SER A O 1
ATOM 2550 N N . LYS A 1 326 ? -7.847 17.172 4.628 1.00 97.19 326 LYS A N 1
ATOM 2551 C CA . LYS A 1 326 ? -6.658 16.912 5.458 1.00 97.19 326 LYS A CA 1
ATOM 2552 C C . LYS A 1 326 ? -6.812 17.489 6.868 1.00 97.19 326 LYS A C 1
ATOM 2554 O O . LYS A 1 326 ? -7.380 18.566 7.053 1.00 97.19 326 LYS A O 1
ATOM 2559 N N . LYS A 1 327 ? -6.282 16.774 7.860 1.00 95.81 327 LYS A N 1
ATOM 2560 C CA . LYS A 1 327 ? -6.383 17.117 9.289 1.00 95.81 327 LYS A CA 1
ATOM 2561 C C . LYS A 1 327 ? -5.031 17.223 10.003 1.00 95.81 327 LYS A C 1
ATOM 2563 O O . LYS A 1 327 ? -4.997 17.544 11.187 1.00 95.81 327 LYS A O 1
ATOM 2568 N N . GLY A 1 328 ? -3.932 17.013 9.278 1.00 94.75 328 GLY A N 1
ATOM 2569 C CA . GLY A 1 328 ? -2.562 17.140 9.778 1.00 94.75 328 GLY A CA 1
ATOM 2570 C C . GLY A 1 328 ? -1.920 15.793 10.105 1.00 94.75 328 GLY A C 1
ATOM 2571 O O . GLY A 1 328 ? -2.327 14.752 9.588 1.00 94.75 328 GLY A O 1
ATOM 2572 N N . ILE A 1 329 ? -0.893 15.831 10.951 1.00 96.00 329 ILE A N 1
ATOM 2573 C CA . ILE A 1 329 ? -0.089 14.663 11.322 1.00 96.00 329 ILE A CA 1
ATOM 2574 C C . ILE A 1 329 ? -0.884 13.746 12.264 1.00 96.00 329 ILE A C 1
ATOM 2576 O O . ILE A 1 329 ? -1.410 14.191 13.284 1.00 96.00 329 ILE A O 1
ATOM 2580 N N . ALA A 1 330 ? -0.945 12.458 11.923 1.00 96.31 330 ALA A N 1
ATOM 2581 C CA . ALA A 1 330 ? -1.440 11.386 12.784 1.00 96.31 330 ALA A CA 1
ATOM 2582 C C . ALA A 1 330 ? -0.295 10.754 13.595 1.00 96.31 330 ALA A C 1
ATOM 2584 O O . ALA A 1 330 ? -0.424 10.588 14.807 1.00 96.31 330 ALA A O 1
ATOM 2585 N N . LEU A 1 331 ? 0.832 10.445 12.945 1.00 96.94 331 LEU A N 1
ATOM 2586 C CA . LEU A 1 331 ? 2.047 9.935 13.581 1.00 96.94 331 LEU A CA 1
ATOM 2587 C C . LEU A 1 331 ? 3.279 10.625 12.982 1.00 96.94 331 LEU A C 1
ATOM 2589 O O . LEU A 1 331 ? 3.532 10.541 11.778 1.00 96.94 331 LEU A O 1
ATOM 2593 N N . ASP A 1 332 ? 4.033 11.307 13.842 1.00 96.44 332 ASP A N 1
ATOM 2594 C CA . ASP A 1 332 ? 5.314 11.932 13.501 1.00 96.44 332 ASP A CA 1
ATOM 2595 C C . ASP A 1 332 ? 6.463 10.913 13.589 1.00 96.44 332 ASP A C 1
ATOM 2597 O O . ASP A 1 332 ? 6.297 9.839 14.177 1.00 96.44 332 ASP A O 1
ATOM 2601 N N . VAL A 1 333 ? 7.632 11.243 13.041 1.00 96.69 333 VAL A N 1
ATOM 2602 C CA . VAL A 1 333 ? 8.848 10.421 13.134 1.00 96.69 333 VAL A CA 1
ATOM 2603 C C . VAL A 1 333 ? 9.300 10.226 14.580 1.00 96.69 333 VAL A C 1
ATOM 2605 O O . VAL A 1 333 ? 8.963 11.002 15.478 1.00 96.69 333 VAL A O 1
ATOM 2608 N N . GLY A 1 334 ? 10.057 9.157 14.818 1.00 95.62 334 GLY A N 1
ATOM 2609 C CA . GLY A 1 334 ? 10.657 8.918 16.123 1.00 95.62 334 GLY A CA 1
ATOM 2610 C C . GLY A 1 334 ? 11.727 9.961 16.460 1.00 95.62 334 GLY A C 1
ATOM 2611 O O . GLY A 1 334 ? 12.279 10.621 15.578 1.00 95.62 334 GLY A O 1
ATOM 2612 N N . ALA A 1 335 ? 12.046 10.097 17.748 1.00 94.56 335 ALA A N 1
ATOM 2613 C CA . ALA A 1 335 ? 13.150 10.946 18.194 1.00 94.56 335 ALA A CA 1
ATOM 2614 C C . ALA A 1 335 ? 14.490 10.477 17.598 1.00 94.56 335 ALA A C 1
ATOM 2616 O O . ALA A 1 335 ? 14.656 9.294 17.295 1.00 94.56 335 ALA A O 1
ATOM 2617 N N . ASP A 1 336 ? 15.463 11.375 17.462 1.00 94.88 336 ASP A N 1
ATOM 2618 C CA . ASP A 1 336 ? 16.777 11.026 16.914 1.00 94.88 336 ASP A CA 1
ATOM 2619 C C . ASP A 1 336 ? 17.402 9.818 17.637 1.00 94.88 336 ASP A C 1
ATOM 2621 O O . ASP A 1 336 ? 17.393 9.721 18.866 1.00 94.88 336 ASP A O 1
ATOM 2625 N N . GLY A 1 337 ? 17.928 8.873 16.855 1.00 91.81 337 GLY A N 1
ATOM 2626 C CA . GLY A 1 337 ? 18.499 7.618 17.357 1.00 91.81 337 GLY A CA 1
ATOM 2627 C C . GLY A 1 337 ? 17.489 6.484 17.568 1.00 91.81 337 GLY A C 1
ATOM 2628 O O . GLY A 1 337 ? 17.903 5.359 17.841 1.00 91.81 337 GLY A O 1
ATOM 2629 N N . THR A 1 338 ? 16.186 6.732 17.411 1.00 94.12 338 THR A N 1
ATOM 2630 C CA . THR A 1 338 ? 15.177 5.659 17.373 1.00 94.12 338 THR A CA 1
ATOM 2631 C C . THR A 1 338 ? 15.128 4.976 16.002 1.00 94.12 338 THR A C 1
ATOM 2633 O O . THR A 1 338 ? 15.583 5.516 14.992 1.00 94.12 338 THR A O 1
ATOM 2636 N N . TRP A 1 339 ? 14.582 3.762 15.957 1.00 94.38 339 TRP A N 1
ATOM 2637 C CA . TRP A 1 339 ? 14.552 2.927 14.752 1.00 94.38 339 TRP A CA 1
ATOM 2638 C C . TRP A 1 339 ? 13.638 3.471 13.637 1.00 94.38 339 TRP A C 1
ATOM 2640 O O . TRP A 1 339 ? 13.765 3.041 12.498 1.00 94.38 339 TRP A O 1
ATOM 2650 N N . ASP A 1 340 ? 12.747 4.420 13.942 1.00 95.88 340 ASP A N 1
ATOM 2651 C CA . ASP A 1 340 ? 11.825 5.070 13.001 1.00 95.88 340 ASP A CA 1
ATOM 2652 C C . ASP A 1 340 ? 12.042 6.597 12.900 1.00 95.88 340 ASP A C 1
ATOM 2654 O O . ASP A 1 340 ? 11.138 7.352 12.531 1.00 95.88 340 ASP A O 1
ATOM 2658 N N . CYS A 1 341 ? 13.248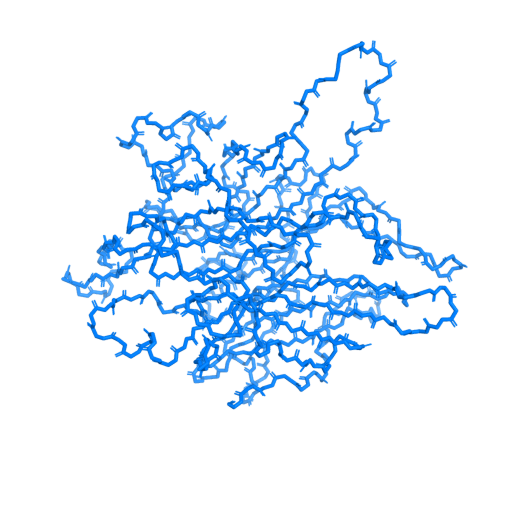 7.075 13.233 1.00 96.31 341 CYS A N 1
ATOM 2659 C CA . CYS A 1 341 ? 13.598 8.502 13.202 1.00 96.31 341 CYS A CA 1
ATOM 2660 C C . CYS A 1 341 ? 13.815 9.083 11.791 1.00 96.31 341 CYS A C 1
ATOM 2662 O O . CYS A 1 341 ? 13.823 10.307 11.619 1.00 96.31 341 CYS A O 1
ATOM 2664 N N . GLY A 1 342 ? 14.018 8.230 10.783 1.00 96.12 342 GLY A N 1
ATOM 2665 C CA . GLY A 1 342 ? 14.203 8.611 9.379 1.00 96.12 342 GLY A CA 1
ATOM 2666 C C . GLY A 1 342 ? 12.886 8.795 8.621 1.00 96.12 342 GLY A C 1
ATOM 2667 O O . GLY A 1 342 ? 12.827 9.561 7.661 1.00 96.12 342 GLY A O 1
ATOM 2668 N N . GLY A 1 343 ? 11.810 8.150 9.073 1.00 97.44 343 GLY A N 1
ATOM 2669 C CA . GLY A 1 343 ? 10.493 8.262 8.456 1.00 97.44 343 GLY A CA 1
ATOM 2670 C C . GLY A 1 343 ? 9.508 7.220 8.973 1.00 97.44 343 GLY A C 1
ATOM 2671 O O . GLY A 1 343 ? 9.908 6.146 9.416 1.00 97.44 343 GLY A O 1
ATOM 2672 N N . VAL A 1 344 ? 8.218 7.525 8.871 1.00 98.12 344 VAL A N 1
ATOM 2673 C CA . VAL A 1 344 ? 7.110 6.598 9.134 1.00 98.12 344 VAL A CA 1
ATOM 2674 C C . VAL A 1 344 ? 6.102 6.647 7.986 1.00 98.12 344 VAL A C 1
ATOM 2676 O O . VAL A 1 344 ? 5.872 7.704 7.400 1.00 98.12 344 VAL A O 1
ATOM 2679 N N . GLY A 1 345 ? 5.506 5.506 7.645 1.00 97.69 345 GLY A N 1
ATOM 2680 C CA . GLY A 1 345 ? 4.596 5.399 6.506 1.00 97.69 345 GLY A CA 1
ATOM 2681 C C . GLY A 1 345 ? 3.874 4.058 6.422 1.00 97.69 345 GLY A C 1
ATOM 2682 O O . GLY A 1 345 ? 3.969 3.230 7.328 1.00 97.69 345 GLY A O 1
ATOM 2683 N N . SER A 1 346 ? 3.169 3.834 5.309 1.00 97.56 346 SER A N 1
ATOM 2684 C CA . SER A 1 346 ? 2.395 2.605 5.042 1.00 97.56 346 SER A CA 1
ATOM 2685 C C . SER A 1 346 ? 1.505 2.152 6.222 1.00 97.56 346 SER A C 1
ATOM 2687 O O . SER A 1 346 ? 1.703 1.048 6.739 1.00 97.56 346 SER A O 1
ATOM 2689 N N . PRO A 1 347 ? 0.570 3.000 6.697 1.00 98.00 347 PRO A N 1
ATOM 2690 C CA . PRO A 1 347 ? -0.308 2.660 7.814 1.00 98.00 347 PRO A CA 1
ATOM 2691 C C . PRO A 1 347 ? -1.236 1.487 7.470 1.00 98.00 347 PRO A C 1
ATOM 2693 O O . PRO A 1 347 ? -1.620 1.305 6.313 1.00 98.00 347 PRO A O 1
ATOM 2696 N N . HIS A 1 348 ? -1.639 0.734 8.490 1.00 97.75 348 HIS A N 1
ATOM 2697 C CA . HIS A 1 348 ? -2.737 -0.235 8.463 1.00 97.75 348 HIS A CA 1
ATOM 2698 C C . HIS A 1 348 ? -3.453 -0.231 9.808 1.00 97.75 348 HIS A C 1
ATOM 2700 O O . HIS A 1 348 ? -2.803 -0.433 10.834 1.00 97.75 348 HIS A O 1
ATOM 2706 N N . ILE A 1 349 ? -4.766 -0.008 9.816 1.00 95.62 349 ILE A N 1
ATOM 2707 C CA . ILE A 1 349 ? -5.554 0.078 11.050 1.00 95.62 349 ILE A CA 1
ATOM 2708 C C . ILE A 1 349 ? -6.308 -1.224 11.302 1.00 95.62 349 ILE A C 1
ATOM 2710 O O . ILE A 1 349 ? -6.932 -1.778 10.401 1.00 95.62 349 ILE A O 1
ATOM 2714 N N . ILE A 1 350 ? -6.294 -1.676 12.555 1.00 93.19 350 ILE A N 1
ATOM 2715 C CA . ILE A 1 350 ? -7.220 -2.687 13.064 1.00 93.19 350 ILE A CA 1
ATOM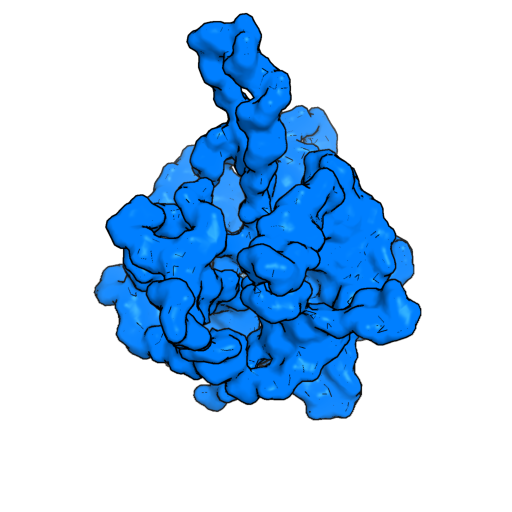 2716 C C . ILE A 1 350 ? -7.949 -2.162 14.301 1.00 93.19 350 ILE A C 1
ATOM 2718 O O . ILE A 1 350 ? -7.401 -1.386 15.089 1.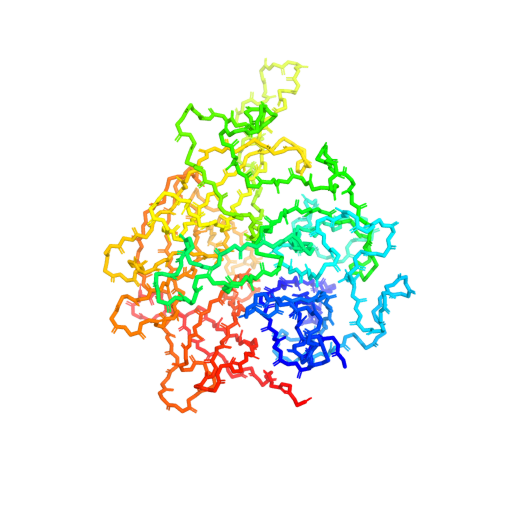00 93.19 350 ILE A O 1
ATOM 2722 N N . ARG A 1 351 ? -9.180 -2.631 14.487 1.00 90.38 351 ARG A N 1
ATOM 2723 C CA . ARG A 1 351 ? -10.006 -2.360 15.666 1.00 90.38 351 ARG A CA 1
ATOM 2724 C C . ARG A 1 351 ? -9.910 -3.506 16.661 1.00 90.38 351 ARG A C 1
ATOM 2726 O O . ARG A 1 351 ? -9.850 -4.673 16.271 1.00 90.38 351 ARG A O 1
ATOM 2733 N N . MET A 1 352 ? -9.890 -3.159 17.940 1.00 87.81 352 MET A N 1
ATOM 2734 C CA . MET A 1 352 ? -9.715 -4.089 19.049 1.00 87.81 352 MET A CA 1
ATOM 2735 C C . MET A 1 352 ? -11.012 -4.244 19.848 1.00 87.81 352 MET A C 1
ATOM 2737 O O . MET A 1 352 ? -11.851 -3.342 19.876 1.00 87.81 352 MET A O 1
ATOM 2741 N N . ASP A 1 353 ? -11.146 -5.368 20.552 1.00 83.75 353 ASP A N 1
ATOM 2742 C CA . ASP A 1 353 ? -12.321 -5.665 21.389 1.00 83.75 353 ASP A CA 1
ATOM 2743 C C . ASP A 1 353 ? -12.375 -4.827 22.674 1.00 83.75 353 ASP A C 1
ATOM 2745 O O . ASP A 1 353 ? -13.368 -4.859 23.382 1.00 83.75 353 ASP A O 1
ATOM 2749 N N . ASP A 1 354 ? -11.314 -4.088 23.010 1.00 84.00 354 ASP A N 1
ATOM 2750 C CA . ASP A 1 354 ? -11.305 -3.130 24.124 1.00 84.00 354 ASP A CA 1
ATOM 2751 C C . ASP A 1 354 ? -11.747 -1.720 23.686 1.00 84.00 354 ASP A C 1
ATOM 2753 O O . ASP A 1 354 ? -11.644 -0.771 24.464 1.00 84.00 354 ASP A O 1
ATOM 2757 N N . GLY A 1 355 ? -12.219 -1.570 22.443 1.00 85.94 355 GLY A N 1
ATOM 2758 C CA . GLY A 1 355 ? -12.622 -0.288 21.866 1.00 85.94 355 GLY A CA 1
ATOM 2759 C C . GLY A 1 355 ? -11.466 0.586 21.400 1.00 85.94 355 GLY A C 1
ATOM 2760 O O . GLY A 1 355 ? -11.672 1.749 21.055 1.00 85.94 355 GLY A O 1
ATOM 2761 N N . THR A 1 356 ? -10.244 0.054 21.386 1.00 88.50 356 THR A N 1
ATOM 2762 C CA . THR A 1 356 ? -9.072 0.789 20.911 1.00 88.50 356 THR A CA 1
ATOM 2763 C C . THR A 1 356 ? -8.759 0.450 19.459 1.00 88.50 356 THR A C 1
ATOM 2765 O O . THR A 1 356 ? -9.172 -0.581 18.928 1.00 88.50 356 THR A O 1
ATOM 2768 N N . GLU A 1 357 ? -8.017 1.329 18.795 1.00 92.69 357 GLU A N 1
ATOM 2769 C CA . GLU A 1 357 ? -7.497 1.089 17.452 1.00 92.69 357 GLU A CA 1
ATOM 2770 C C . GLU A 1 357 ? -5.980 0.911 17.523 1.00 92.69 357 GLU A C 1
ATOM 2772 O O . GLU A 1 357 ? -5.294 1.588 18.299 1.00 92.69 357 GLU A O 1
ATOM 2777 N N . ARG A 1 358 ? -5.446 -0.001 16.707 1.00 94.19 358 ARG A N 1
ATOM 2778 C CA . ARG A 1 358 ? -4.003 -0.194 16.531 1.00 94.19 358 ARG A CA 1
ATOM 2779 C C . ARG A 1 358 ? -3.614 0.067 15.088 1.00 94.19 358 ARG A C 1
ATOM 2781 O O . ARG A 1 358 ? -4.272 -0.408 14.167 1.00 94.19 358 ARG A O 1
ATOM 2788 N N . MET A 1 359 ? -2.511 0.778 14.914 1.00 97.00 359 MET A N 1
ATOM 2789 C CA . MET A 1 359 ? -1.861 1.024 13.641 1.00 97.00 359 MET A CA 1
ATOM 2790 C C . MET A 1 359 ? -0.604 0.173 13.543 1.00 97.00 359 MET A C 1
ATOM 2792 O O . MET A 1 359 ? 0.295 0.314 14.368 1.00 97.00 359 MET A O 1
ATOM 2796 N N . TYR A 1 360 ? -0.506 -0.637 12.497 1.00 97.69 360 TYR A N 1
ATOM 2797 C CA . TYR A 1 360 ? 0.769 -1.174 12.032 1.00 97.69 360 TYR A CA 1
ATOM 2798 C C . TYR A 1 360 ? 1.344 -0.210 11.003 1.00 97.69 360 TYR A C 1
ATOM 2800 O O . TYR A 1 360 ? 0.617 0.270 10.133 1.00 97.69 360 TYR A O 1
ATOM 2808 N N . TYR A 1 361 ? 2.630 0.099 11.106 1.00 98.00 361 TYR A N 1
ATOM 2809 C CA . TYR A 1 361 ? 3.279 1.055 10.212 1.00 98.00 361 TYR A CA 1
ATOM 2810 C C . TYR A 1 361 ? 4.702 0.630 9.881 1.00 98.00 361 TYR A C 1
ATOM 2812 O O . TYR A 1 361 ? 5.337 -0.110 10.628 1.00 98.00 361 TYR A O 1
ATOM 2820 N N . THR A 1 362 ? 5.221 1.109 8.755 1.00 97.69 362 THR A N 1
ATOM 2821 C CA . THR A 1 362 ? 6.635 0.943 8.400 1.00 97.69 362 THR A CA 1
ATOM 2822 C C . THR A 1 362 ? 7.422 2.134 8.930 1.00 97.69 362 THR A C 1
ATOM 2824 O O . THR A 1 362 ? 7.103 3.274 8.595 1.00 97.69 362 THR A O 1
ATOM 2827 N N . GLY A 1 363 ? 8.440 1.880 9.746 1.00 97.19 363 GLY A N 1
ATOM 2828 C CA . GLY A 1 363 ? 9.403 2.884 10.190 1.00 97.19 363 GLY A CA 1
ATOM 2829 C C . GLY A 1 363 ? 10.745 2.715 9.486 1.00 97.19 363 GLY A C 1
ATOM 2830 O O . GLY A 1 363 ? 11.120 1.601 9.114 1.00 97.19 363 GLY A O 1
ATOM 2831 N N . GLN A 1 364 ? 11.449 3.825 9.291 1.00 96.62 364 GLN A N 1
ATOM 2832 C CA . GLN A 1 364 ? 12.766 3.888 8.671 1.00 96.62 364 GLN A CA 1
ATOM 2833 C C . GLN A 1 364 ? 13.800 4.443 9.658 1.00 96.62 364 GLN A C 1
ATOM 2835 O O . GLN A 1 364 ? 13.603 5.519 10.227 1.00 96.62 364 GLN A O 1
ATOM 2840 N N . GLY A 1 365 ? 14.917 3.734 9.812 1.00 95.69 365 GLY A N 1
ATOM 2841 C CA . GLY A 1 365 ? 16.054 4.166 10.621 1.00 95.69 365 GLY A CA 1
ATOM 2842 C C . GLY A 1 365 ? 16.916 5.208 9.907 1.00 95.69 365 GLY A C 1
ATOM 2843 O O . GLY A 1 365 ? 16.790 5.432 8.704 1.00 95.69 365 GLY A O 1
ATOM 2844 N N . ALA A 1 366 ? 17.845 5.831 10.634 1.00 94.38 366 ALA A N 1
ATOM 2845 C CA . ALA A 1 366 ? 18.770 6.818 10.061 1.00 94.38 366 ALA A CA 1
ATOM 2846 C C . ALA A 1 366 ? 19.689 6.244 8.959 1.00 94.38 366 ALA A C 1
ATOM 2848 O O . ALA A 1 366 ? 20.181 6.985 8.112 1.00 94.38 366 ALA A O 1
ATOM 2849 N N . ASP A 1 367 ? 19.913 4.930 8.958 1.00 92.69 367 ASP A N 1
ATOM 2850 C CA . ASP A 1 367 ? 20.677 4.189 7.947 1.00 92.69 367 ASP A CA 1
ATOM 2851 C C . ASP A 1 367 ? 19.823 3.737 6.745 1.00 92.69 367 ASP A C 1
ATOM 2853 O O . ASP A 1 367 ? 20.318 3.083 5.826 1.00 92.69 367 ASP A O 1
ATOM 2857 N N . GLY A 1 368 ? 18.529 4.073 6.740 1.00 92.06 368 GLY A N 1
ATOM 2858 C CA . GLY A 1 368 ? 17.578 3.675 5.710 1.00 92.06 368 GLY A CA 1
ATOM 2859 C C . GLY A 1 368 ? 17.063 2.240 5.841 1.00 92.06 368 GLY A C 1
ATOM 2860 O O . GLY A 1 368 ? 16.309 1.810 4.956 1.00 92.06 368 GLY A O 1
ATOM 2861 N N . SER A 1 369 ? 17.441 1.504 6.895 1.00 93.69 369 SER A N 1
ATOM 2862 C CA . SER A 1 369 ? 16.812 0.228 7.258 1.00 93.69 369 SER A CA 1
ATOM 2863 C C . SER A 1 369 ? 15.333 0.440 7.576 1.00 93.69 369 SER A C 1
ATOM 2865 O O . SER A 1 369 ? 14.905 1.541 7.923 1.00 93.69 369 SER A O 1
ATOM 2867 N N . THR A 1 370 ? 14.527 -0.602 7.408 1.00 96.50 370 THR A N 1
ATOM 2868 C CA . THR A 1 370 ? 13.073 -0.530 7.595 1.00 96.50 370 THR A CA 1
ATOM 2869 C C . THR A 1 370 ? 12.603 -1.626 8.530 1.00 96.50 370 THR A C 1
ATOM 2871 O O . THR A 1 370 ? 13.093 -2.752 8.448 1.00 96.50 370 THR A O 1
ATOM 2874 N N . SER A 1 371 ? 11.627 -1.325 9.376 1.00 96.00 371 SER A N 1
ATOM 2875 C CA . SER A 1 371 ? 10.978 -2.289 10.271 1.00 96.00 371 SER A CA 1
ATOM 2876 C C . SER A 1 371 ? 9.484 -1.985 10.384 1.00 96.00 371 SER A C 1
ATOM 2878 O O . SER A 1 371 ? 9.035 -0.910 9.984 1.00 96.00 371 SER A O 1
ATOM 2880 N N . ILE A 1 372 ? 8.702 -2.934 10.899 1.00 97.00 372 ILE A N 1
ATOM 2881 C CA . ILE A 1 372 ? 7.262 -2.758 11.122 1.00 97.00 372 ILE A CA 1
ATOM 2882 C C . ILE A 1 372 ? 7.033 -2.485 12.609 1.00 97.00 372 ILE A C 1
ATOM 2884 O O . ILE A 1 372 ? 7.402 -3.301 13.448 1.00 97.00 372 ILE A O 1
ATOM 2888 N N . GLY A 1 373 ? 6.433 -1.340 12.929 1.00 95.44 373 GLY A N 1
ATOM 2889 C CA . GLY A 1 373 ? 6.064 -0.948 14.288 1.00 95.44 373 GLY A CA 1
ATOM 2890 C C . GLY A 1 373 ? 4.561 -0.977 14.518 1.00 95.44 373 GLY A C 1
ATOM 2891 O O . GLY A 1 373 ? 3.771 -1.130 13.583 1.00 95.44 373 GLY A O 1
ATOM 2892 N N . VAL A 1 374 ? 4.180 -0.795 15.782 1.00 95.62 374 VAL A N 1
ATOM 2893 C CA . VAL A 1 374 ? 2.784 -0.718 16.220 1.00 95.62 374 VAL A CA 1
ATOM 2894 C C . VAL A 1 374 ? 2.573 0.567 17.015 1.00 95.62 374 VAL A C 1
ATOM 2896 O O . VAL A 1 374 ? 3.416 0.958 17.823 1.00 95.62 374 VAL A O 1
ATOM 2899 N N . ALA A 1 375 ? 1.449 1.236 16.792 1.00 95.44 375 ALA A N 1
ATOM 2900 C CA . ALA A 1 375 ? 0.985 2.349 17.607 1.00 95.44 375 ALA A CA 1
ATOM 2901 C C . ALA A 1 375 ? -0.473 2.127 18.011 1.00 95.44 375 ALA A C 1
ATOM 2903 O O . ALA A 1 375 ? -1.258 1.578 17.243 1.00 95.44 375 ALA A O 1
ATOM 2904 N N . LYS A 1 376 ? -0.850 2.578 19.203 1.00 93.50 376 LYS A N 1
ATOM 2905 C CA . LYS A 1 376 ? -2.220 2.529 19.715 1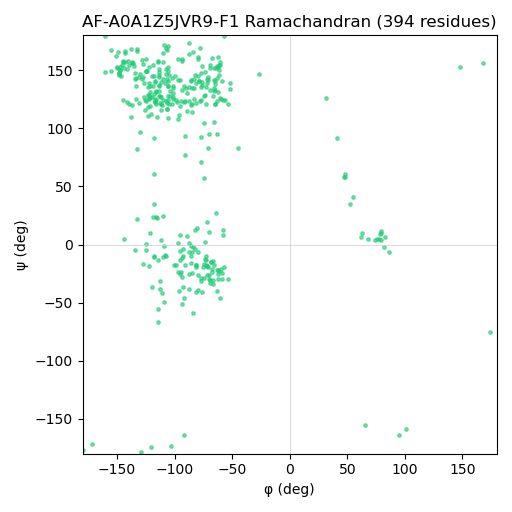.00 93.50 376 LYS A CA 1
ATOM 2906 C C . LYS A 1 376 ? -2.823 3.922 19.732 1.00 93.50 376 LYS A C 1
ATOM 2908 O O . LYS A 1 376 ? -2.150 4.889 20.099 1.00 93.50 376 LYS A O 1
ATOM 2913 N N . LEU A 1 377 ? -4.090 4.020 19.347 1.00 91.75 377 LEU A N 1
ATOM 2914 C CA . LEU A 1 377 ? -4.846 5.253 19.481 1.00 91.75 377 LEU A CA 1
ATOM 2915 C C . LEU A 1 377 ? -5.174 5.477 20.959 1.00 91.75 377 LEU A C 1
ATOM 2917 O O . LEU A 1 377 ? -5.830 4.655 21.600 1.00 91.75 377 LEU A O 1
ATOM 2921 N N . SER A 1 378 ? -4.713 6.599 21.497 1.00 86.69 378 SER A N 1
ATOM 2922 C CA . SER A 1 378 ? -5.028 7.072 22.841 1.00 86.69 378 SER A CA 1
ATOM 2923 C C . SER A 1 378 ? -5.855 8.348 22.756 1.00 86.69 378 SER A C 1
ATOM 2925 O O . SER A 1 378 ? -5.692 9.141 21.828 1.00 86.69 378 SER A O 1
ATOM 2927 N N . THR A 1 379 ? -6.741 8.558 23.728 1.00 84.56 379 THR A N 1
ATOM 2928 C CA . THR A 1 379 ? -7.472 9.819 23.882 1.00 84.56 379 THR A CA 1
ATOM 2929 C C . THR A 1 379 ? -7.057 10.466 25.192 1.00 84.56 379 THR A C 1
ATOM 2931 O O . THR A 1 379 ? -7.420 9.995 26.267 1.00 84.56 379 THR A O 1
ATOM 2934 N N . GLU A 1 380 ? -6.319 11.570 25.106 1.00 78.88 380 GLU A N 1
ATOM 2935 C CA . GLU A 1 380 ? -5.868 12.344 26.263 1.00 78.88 380 GLU A CA 1
ATOM 2936 C C . GLU A 1 380 ? -6.482 13.744 26.205 1.00 78.88 380 GLU A C 1
ATOM 2938 O O . GLU A 1 380 ? -6.371 14.446 25.201 1.00 78.88 380 GLU A O 1
ATOM 2943 N N . ASN A 1 381 ? -7.170 14.159 27.275 1.00 80.44 381 ASN A N 1
ATOM 2944 C CA . ASN A 1 381 ? -7.853 15.461 27.360 1.00 80.44 381 ASN A CA 1
ATOM 2945 C C . ASN A 1 381 ? -8.801 15.754 26.175 1.00 80.44 381 ASN A C 1
ATOM 2947 O O . ASN A 1 381 ? -8.916 16.894 25.728 1.00 80.44 381 ASN A O 1
ATOM 2951 N N . GLY A 1 382 ? -9.464 14.720 25.645 1.00 76.19 382 GLY A N 1
ATOM 2952 C CA . GLY A 1 382 ? -10.373 14.833 24.498 1.00 76.19 382 GLY A CA 1
ATOM 2953 C C . GLY A 1 382 ? -9.680 14.942 23.135 1.00 76.19 382 GLY A C 1
ATOM 2954 O O . GLY A 1 382 ? -10.362 15.116 22.128 1.00 76.19 382 GLY A O 1
ATOM 2955 N N . LYS A 1 383 ? -8.347 14.824 23.076 1.00 81.12 383 LYS A N 1
ATOM 2956 C CA . LYS A 1 383 ? -7.581 14.781 21.828 1.00 81.12 383 LYS A CA 1
ATOM 2957 C C . LYS A 1 383 ? -7.098 13.360 21.556 1.00 81.12 383 LYS A C 1
ATOM 2959 O O . LYS A 1 383 ? -6.451 12.743 22.399 1.00 81.12 383 LYS A O 1
ATOM 2964 N N . GLN A 1 384 ? -7.391 12.868 20.359 1.00 85.19 384 GLN A N 1
ATOM 2965 C CA . GLN A 1 384 ? -6.869 11.599 19.866 1.00 85.19 384 GLN A CA 1
ATOM 2966 C C . GLN A 1 384 ? -5.412 11.751 19.417 1.00 85.19 384 GLN A C 1
ATOM 2968 O O . GLN A 1 384 ? -5.061 12.716 18.730 1.00 85.19 384 GLN A O 1
ATOM 2973 N N . MET A 1 385 ? -4.564 10.802 19.803 1.00 89.50 385 MET A N 1
ATOM 2974 C CA . MET A 1 385 ? -3.162 10.737 19.398 1.00 89.50 385 MET A CA 1
ATOM 2975 C C . MET A 1 385 ? -2.674 9.293 19.300 1.00 89.50 385 MET A C 1
ATOM 2977 O O . MET A 1 385 ? -3.073 8.435 20.085 1.00 89.50 385 MET A O 1
ATOM 2981 N N . TRP A 1 386 ? -1.781 9.034 18.350 1.00 94.00 386 TRP A N 1
ATOM 2982 C CA . TRP A 1 386 ? -1.141 7.733 18.197 1.00 94.00 386 TRP A CA 1
ATOM 2983 C C . TRP A 1 386 ? 0.107 7.648 19.074 1.00 94.00 386 TRP A C 1
ATOM 2985 O O . TRP A 1 386 ? 1.019 8.468 18.959 1.00 94.00 386 TRP A O 1
ATOM 2995 N N . ILE A 1 387 ? 0.149 6.645 19.948 1.00 91.75 387 ILE A N 1
ATOM 2996 C CA . ILE A 1 387 ? 1.270 6.388 20.853 1.00 91.75 387 ILE A CA 1
ATOM 2997 C C . ILE A 1 387 ? 1.938 5.088 20.421 1.00 91.75 387 ILE A C 1
ATOM 2999 O O . ILE A 1 387 ? 1.274 4.063 20.291 1.00 91.75 387 ILE A O 1
ATOM 3003 N N . ARG A 1 388 ? 3.254 5.128 20.197 1.00 91.56 388 ARG A N 1
ATOM 3004 C CA . ARG A 1 388 ? 4.049 3.940 19.861 1.00 91.56 388 ARG A CA 1
ATOM 3005 C C . ARG A 1 388 ? 3.906 2.899 20.965 1.00 91.56 388 ARG A C 1
ATOM 3007 O O . ARG A 1 388 ? 4.211 3.180 22.123 1.00 91.56 388 ARG A O 1
ATOM 3014 N N . GLU A 1 389 ? 3.484 1.700 20.596 1.00 82.88 389 GLU A N 1
ATOM 3015 C CA . GLU A 1 389 ? 3.581 0.544 21.475 1.00 82.88 389 GLU A CA 1
ATOM 3016 C C . GLU A 1 389 ? 4.968 -0.069 21.293 1.00 82.88 389 GLU A C 1
ATOM 3018 O O . GLU A 1 389 ? 5.501 -0.120 20.182 1.00 82.88 389 GLU A O 1
ATOM 3023 N N . GLN A 1 390 ? 5.586 -0.525 22.383 1.00 61.75 390 GLN A N 1
ATOM 3024 C CA . GLN A 1 390 ? 6.851 -1.244 22.292 1.00 61.75 390 GLN A CA 1
ATOM 3025 C C . GLN A 1 390 ? 6.592 -2.633 21.687 1.00 61.75 390 GLN A C 1
ATOM 3027 O O . GLN A 1 390 ? 6.449 -3.623 22.398 1.00 61.75 390 GLN A O 1
ATOM 3032 N N . ALA A 1 391 ? 6.515 -2.699 20.362 1.00 50.88 391 ALA A N 1
ATOM 3033 C CA . ALA A 1 391 ? 6.583 -3.937 19.608 1.00 50.88 391 ALA A CA 1
ATOM 3034 C C . ALA A 1 391 ? 8.058 -4.212 19.296 1.00 50.88 391 ALA A C 1
ATOM 3036 O O . ALA A 1 391 ? 8.714 -3.442 18.595 1.00 50.88 391 ALA A O 1
ATOM 3037 N N . SER A 1 392 ? 8.616 -5.291 19.844 1.00 41.47 392 SER A N 1
ATOM 3038 C CA . SER A 1 392 ? 9.923 -5.776 19.407 1.00 41.47 392 SER A CA 1
ATOM 3039 C C . SER A 1 392 ? 9.738 -6.508 18.083 1.00 41.47 392 SER A C 1
ATOM 3041 O O . SER A 1 392 ? 9.433 -7.700 18.064 1.00 41.47 392 SER A O 1
ATOM 3043 N N . PHE A 1 393 ? 9.901 -5.792 16.976 1.00 45.50 393 PHE A N 1
ATOM 3044 C CA . PHE A 1 393 ? 9.965 -6.396 15.654 1.00 45.50 393 PHE A CA 1
ATOM 3045 C C . PHE A 1 393 ? 11.154 -5.809 14.900 1.00 45.50 393 PHE A C 1
ATOM 3047 O O . PHE A 1 393 ? 11.049 -4.848 14.145 1.00 45.50 393 PHE A O 1
ATOM 3054 N N . SER A 1 394 ? 12.323 -6.374 15.182 1.00 38.84 394 SER A N 1
ATOM 3055 C CA . SER A 1 394 ? 13.570 -6.086 14.480 1.00 38.84 394 SER A CA 1
ATOM 3056 C C . SER A 1 394 ? 14.091 -7.395 13.910 1.00 38.84 394 SER A C 1
ATOM 3058 O O . SER A 1 394 ? 14.263 -8.357 14.662 1.00 38.84 394 SER A O 1
ATOM 3060 N N . PHE A 1 395 ? 14.346 -7.441 12.607 1.00 47.97 395 PHE A N 1
ATOM 3061 C CA . PHE A 1 395 ? 14.950 -8.608 11.978 1.00 47.97 395 PHE A CA 1
ATOM 3062 C C . PHE A 1 395 ? 16.446 -8.406 11.784 1.00 47.97 395 PHE A C 1
ATOM 3064 O O . PHE A 1 395 ? 16.870 -7.428 11.173 1.00 47.97 395 PHE A O 1
ATOM 3071 N N . SER A 1 396 ? 17.212 -9.350 12.328 1.00 34.88 396 SER A N 1
ATOM 3072 C CA . SER A 1 396 ? 18.583 -9.667 11.924 1.00 34.88 396 SER A CA 1
ATOM 3073 C C . SER A 1 396 ? 18.594 -10.644 10.759 1.00 34.88 396 SER A C 1
ATOM 3075 O O . SER A 1 396 ? 17.735 -11.561 10.797 1.00 34.88 396 SER A O 1
#

Mean predicted aligned error: 6.33 Å

Sequence (396 aa):
MFDSYKIGNARVHRYARDTTDSDAEYVMWYHGRSIEMQQDKETRLPPLSTGRIGRATSRNGLIWEKDTVGSVSEDIPGVSLGLNQDAWWSFDVAHCGLGNVLLPMSTPAVLAEGGV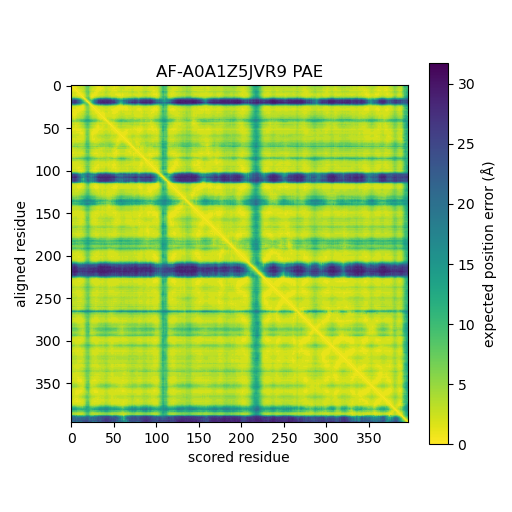YLMYYHGGNFEETPLAEYMPSASTDAVVQGMKMRIGVAVSQDGVTWGRVEGDDPTGAMVVPFDKKDPNSWENVAVSDMPEELYCAWPEVAVDLRKDTEDDKKDDEPKSQDSFLMYYSTMLKDTKEKCIAYATSADGFRWKKQGICLRPSDPEDQAGCARCCVFQDASYDAATSTWTPESEWKMLYEGVSPNDGKHRILWAVSQDAKTWSKKGIALDVGADGTWDCGGVGSPHIIRMDDGTERMYYTGQGADGSTSIGVAKLSTENGKQMWIREQASFSFS

pLDDT: mean 88.85, std 14.06, range [34.88, 98.75]

Foldseek 3Di:
DQAAFAKFQKEKAWADDDPPDLFIKMKIKIAAHHPCLVPDPVAQAPPDRWFFIAMWMDRPVQDIHQQQAFDPPEPDGSGQGHADPPDLLAAANSTKGWAYKDFPPDDSDHPDQDTKIKTKIKHHHQDWDQVCLQPVPDDRPDIHGGQQMAIFIWIDSVSRHTHTQADPDPNSGQGGFQDPPDPCSCVQEPDPDAFTWSYWGNKEKDFAPVVVPDPPPPDPDPDLDFRIKIWTWTAGSPPRAIFIWIWTDSPVRHTHTHHTQGTADPDAAVRYKGAKYKDFDWFADLVVLDTDGDQKMKIWIWGAGPPQRAIFTWMWMDNVSRHTHTDGGQGDADDAPDQQNRYKGSWYWDADSNRKIKIWIWGAHPVRHIWIFMWIWDADPNDTHTHTDPRPTDDD

Nearest PDB structures (foldseek):
  2qqw-assembly1_A  TM=6.401E-01  e=3.035E-06  Arabidopsis thaliana
  2qqu-assembly1_A  TM=6.242E-01  e=1.614E-06  Arabidopsis thaliana
  2oxb-assembly1_A  TM=6.352E-01  e=5.416E-06  Arabidopsis thaliana
  2xqr-assembly6_K  TM=5.806E-01  e=3.555E-06  Arabidopsis thaliana
  3ugf-assembly2_B  TM=5.957E-01  e=5.416E-06  Pachysandra terminalis

Secondary structure (DSSP, 8-state):
-TTSSEEEEEEEEEEE--TT---EEEEEEEEEE-HHHHH-SS----SSS-BEEEEEEESSSSS-EE-SSB-TTSSSTTBSB----S-TTSTTSSEEEEEEEE-TT-SS----TTPPEEEEEEEE-S-EEEGGGT-TTS-TT-EEES-S-EEEEEEESSSSS-EEEPPSSTTS-SB----TT-GGGGTTB--TTPPPBS--EEEEEEE-GGGGTTSTTS-SS------EEEEEEEEBTTT--EEEEEEEESSSSS-EEEEEEE---TTT-TT-EEEEEEEEEEEEETTTTEEEEEEEEEEEEEEE-TTT--EEEEEEEESSSSS-EEEEEEEPPPPTTSTTSSEEEEEEEEE-TTS-EEEEEEEE-TTS-EEEEEEEEEEETTEEEEEEE-------

Solvent-accessible surface area (backbone atoms only — not comparable to full-atom values): 20762 Å² total; per-residue (Å²): 105,57,55,67,54,22,36,34,42,48,41,71,50,71,29,47,47,67,100,85,54,94,57,33,43,26,42,33,37,32,12,8,13,20,53,69,73,71,67,39,82,91,56,45,62,62,102,58,36,43,27,24,25,26,43,32,40,21,64,77,77,50,57,72,46,72,41,68,56,46,19,89,88,40,83,49,70,25,20,31,46,44,45,53,80,90,45,89,72,25,37,28,43,66,23,19,31,51,34,31,75,43,57,92,85,59,68,84,64,42,87,56,99,79,59,57,36,39,36,34,28,17,14,8,22,79,58,74,39,61,37,38,81,81,35,84,87,44,55,83,86,39,58,30,22,25,60,60,17,22,23,33,42,27,38,20,74,79,81,40,50,60,48,78,49,79,29,93,41,97,38,31,29,43,40,68,42,41,41,91,86,44,83,70,49,58,82,41,46,75,51,96,79,66,72,40,33,51,21,26,33,40,34,26,72,36,73,57,69,69,68,77,73,77,65,74,88,79,57,102,61,89,73,84,55,68,34,30,38,37,37,27,20,31,31,34,64,84,82,61,48,25,21,27,29,33,27,39,12,62,79,77,65,61,53,33,33,66,42,76,45,46,72,46,42,88,82,63,16,55,65,15,27,34,35,48,32,62,47,68,35,62,51,61,41,83,92,77,59,42,79,44,80,46,79,44,25,39,34,39,27,20,20,19,21,67,87,78,66,35,30,21,23,25,32,27,39,19,73,78,77,56,61,63,47,77,74,50,80,51,39,74,50,42,59,89,91,36,68,24,36,42,15,26,28,31,43,27,77,44,81,45,81,87,66,40,42,38,34,34,29,20,22,20,17,84,87,68,43,42,33,57,42,38,26,36,56,42,73,58,98,88,42,80,44,58,42,77,47,94,40,79,50,80,88,131

InterPro domains:
  IPR023296 Glycosyl hydrolase, five-bladed beta-propeller domain superfamily [G3DSA:2.115.10.20] (5-199)
  IPR023296 Glycosyl hydrolase, five-bladed beta-propeller domain superfamily [G3DSA:2.115.10.20] (212-391)
  IPR023296 Glycosyl hydrolase, five-bladed beta-propeller domain superfamily [SSF75005] (106-269)
  IPR023296 Glycosyl hydrolase, five-bladed beta-propeller domain superfamily [SSF75005] (242-382)

Organism: Fistulifera solaris (NCBI:txid1519565)